Protein AF-A0A9D9XCW9-F1 (afdb_monomer_lite)

Secondary structure (DSSP, 8-state):
---PPP--SEEEEEEESS-TTTHHHHHHHHHT-S--SEEEEEEESS--STHHHHHHHHHHH-TTEEEEE--S--HHHHHHHHHHH---SEEEE--TT-EE-TTHHHHHHHHHHH-TTEEEEEEEEEEEESS-EE--PPPP-HHHHTTS--S-S--EEEHHHHHHTT---TT--S-HHHHHHHHHHTT--EEEEEEEEEEEEEE-TT-HHHHTGGGHHHHHHHHHHHSHHHHHHHHSSPPPSSGGGHHHHHHHHHHHEEEEEEE-GGGGGGHHHHHHHHHHHHH---EEEESSSEEEEEEETTEEEEEEEPPPPPHHHHHHHTTTSPPHHHHHHHHHHHHHHTT---PPEEEEEEEEETTEEEEEEEEEEPP---EEHHHHHH-TT-TTHHHHHHHHHHHHHHHHHTTEEETT--GGGEEEEEETTEEEEEE---TTEEE-S---HHHHHHGGGGS---HHHHHHHHHHHHHHHT--HHHHHHHHHHHHHHHHH--

Structure (mmCIF, N/CA/C/O backbone):
data_AF-A0A9D9XCW9-F1
#
_entry.id   AF-A0A9D9XCW9-F1
#
loop_
_atom_site.group_PDB
_atom_site.id
_atom_site.type_symbol
_atom_site.label_atom_id
_atom_site.label_alt_id
_atom_site.label_comp_id
_atom_site.label_asym_id
_atom_site.label_entity_id
_atom_site.label_seq_id
_atom_site.pdbx_PDB_ins_code
_atom_site.Cartn_x
_atom_site.Cartn_y
_atom_site.Cartn_z
_atom_site.occupancy
_atom_site.B_iso_or_equiv
_atom_site.auth_seq_id
_atom_site.auth_comp_id
_atom_site.auth_asym_id
_atom_site.auth_atom_id
_atom_site.pdbx_PDB_model_num
ATOM 1 N N . MET A 1 1 ? -19.297 -32.261 39.249 1.00 40.09 1 MET A N 1
ATOM 2 C CA . MET A 1 1 ? -20.268 -31.317 38.658 1.00 40.09 1 MET A CA 1
ATOM 3 C C . MET A 1 1 ? -19.688 -30.848 37.336 1.00 40.09 1 MET A C 1
ATOM 5 O O . MET A 1 1 ? -18.581 -30.328 37.347 1.00 40.09 1 MET A O 1
ATOM 9 N N . GLN A 1 2 ? -20.352 -31.120 36.210 1.00 39.38 2 GLN A N 1
ATOM 10 C CA . GLN A 1 2 ? -19.944 -30.559 34.918 1.00 39.38 2 GLN A CA 1
ATOM 11 C C . GLN A 1 2 ? -20.121 -29.040 34.990 1.00 39.38 2 GLN A C 1
ATOM 13 O O . GLN A 1 2 ? -21.214 -28.558 35.276 1.00 39.38 2 GLN A O 1
ATOM 18 N N . GLN A 1 3 ? -19.030 -28.300 34.805 1.00 45.00 3 GLN A N 1
ATOM 19 C CA . GLN A 1 3 ? -19.052 -26.848 34.689 1.00 45.00 3 GLN A CA 1
ATOM 20 C C . GLN A 1 3 ? -19.854 -26.523 33.421 1.00 45.00 3 GLN A C 1
ATOM 22 O O . GLN A 1 3 ? -19.409 -26.835 32.317 1.00 45.00 3 GLN A O 1
ATOM 27 N N . VAL A 1 4 ? -21.067 -25.984 33.570 1.00 53.31 4 VAL A N 1
ATOM 28 C CA . VAL A 1 4 ? -21.837 -25.478 32.428 1.00 53.31 4 VAL A CA 1
ATOM 29 C C . VAL A 1 4 ? -20.989 -24.379 31.798 1.00 53.31 4 VAL A C 1
ATOM 31 O O . VAL A 1 4 ? -20.616 -23.421 32.475 1.00 53.31 4 VAL A O 1
ATOM 34 N N . ALA A 1 5 ? -20.601 -24.562 30.536 1.00 63.50 5 ALA A N 1
ATOM 35 C CA . ALA A 1 5 ? -19.776 -23.595 29.832 1.00 63.50 5 ALA A CA 1
ATOM 36 C C . ALA A 1 5 ? -20.535 -22.262 29.755 1.00 63.50 5 ALA A C 1
ATOM 38 O O . ALA A 1 5 ? -21.630 -22.206 29.203 1.00 63.50 5 ALA A O 1
ATOM 39 N N . PHE A 1 6 ? -19.964 -21.203 30.331 1.00 75.94 6 PHE A N 1
ATOM 40 C CA . PHE A 1 6 ? -20.485 -19.847 30.182 1.00 75.94 6 PHE A CA 1
ATOM 41 C C . PHE A 1 6 ? -20.419 -19.449 28.700 1.00 75.94 6 PHE A C 1
ATOM 43 O O . PHE A 1 6 ? -19.342 -19.491 28.093 1.00 75.94 6 PHE A O 1
ATOM 50 N N . LEU A 1 7 ? -21.578 -19.120 28.127 1.00 85.19 7 LEU A N 1
ATOM 51 C CA . LEU A 1 7 ? -21.758 -18.691 26.741 1.00 85.19 7 LEU A CA 1
ATOM 52 C C . LEU A 1 7 ? -22.214 -17.226 26.755 1.00 85.19 7 LEU A C 1
ATOM 54 O O . LEU A 1 7 ? -23.419 -16.987 26.776 1.00 85.19 7 LEU A O 1
ATOM 58 N N . PRO A 1 8 ? -21.274 -16.265 26.812 1.00 93.12 8 PRO A N 1
ATOM 59 C CA . PRO A 1 8 ? -21.614 -14.849 26.856 1.00 93.12 8 PRO A CA 1
ATOM 60 C C . PRO A 1 8 ? -22.266 -14.413 25.549 1.00 93.12 8 PRO A C 1
ATOM 62 O O . PRO A 1 8 ? -21.856 -14.864 24.480 1.00 93.12 8 PRO A O 1
ATOM 65 N N . LYS A 1 9 ? -23.202 -13.467 25.602 1.00 97.50 9 LYS A N 1
ATOM 66 C CA . LYS A 1 9 ? -23.752 -12.834 24.392 1.00 97.50 9 LYS A CA 1
ATOM 67 C C . LYS A 1 9 ? -22.818 -11.774 23.808 1.00 97.50 9 LYS A C 1
ATOM 69 O O . LYS A 1 9 ? -22.737 -11.620 22.588 1.00 97.50 9 LYS A O 1
ATOM 74 N N . VAL A 1 10 ? -22.108 -11.041 24.667 1.00 98.75 10 VAL A N 1
ATOM 75 C CA . VAL A 1 10 ? -21.205 -9.948 24.272 1.00 98.75 10 VAL A CA 1
ATOM 76 C C . VAL A 1 10 ? -19.769 -10.261 24.682 1.00 98.75 10 VAL A C 1
ATOM 78 O O . VAL A 1 10 ? -19.505 -10.627 25.823 1.00 98.75 10 VAL A O 1
ATOM 81 N N . SER A 1 11 ? -18.821 -10.036 23.781 1.00 98.81 11 SER A N 1
ATOM 82 C CA . SER A 1 11 ? -17.394 -10.025 24.090 1.00 98.81 11 SER A CA 1
ATOM 83 C C . SER A 1 11 ? -16.860 -8.598 24.052 1.00 98.81 11 SER A C 1
ATOM 85 O O . SER A 1 11 ? -16.781 -7.973 22.988 1.00 98.81 11 SER A O 1
ATOM 87 N N . VAL A 1 12 ? -16.457 -8.084 25.212 1.00 98.81 12 VAL A N 1
ATOM 88 C CA . VAL A 1 12 ? -15.753 -6.805 25.317 1.00 98.81 12 VAL A CA 1
ATOM 89 C C . VAL A 1 12 ? -14.265 -7.043 25.080 1.00 98.81 12 VAL A C 1
ATOM 91 O O . VAL A 1 12 ? -13.638 -7.814 25.800 1.00 98.81 12 VAL A O 1
ATOM 94 N N . VAL A 1 13 ? -13.685 -6.401 24.068 1.00 98.69 13 VAL A N 1
ATOM 95 C CA . VAL A 1 13 ? -12.285 -6.618 23.662 1.00 98.69 13 VAL A CA 1
ATOM 96 C C . VAL A 1 13 ? -11.447 -5.391 23.993 1.00 98.69 13 VAL A C 1
ATOM 98 O O . VAL A 1 13 ? -11.670 -4.326 23.419 1.00 98.69 13 VAL A O 1
ATOM 101 N N . ILE A 1 14 ? -10.457 -5.546 24.874 1.00 98.69 14 ILE A N 1
ATOM 102 C CA . ILE A 1 14 ? -9.593 -4.456 25.342 1.00 98.69 14 ILE A CA 1
ATOM 103 C C . ILE A 1 14 ? -8.137 -4.744 24.952 1.00 98.69 14 ILE A C 1
ATOM 105 O O . ILE A 1 14 ? -7.467 -5.523 25.635 1.00 98.69 14 ILE A O 1
ATOM 109 N N . PRO A 1 15 ? -7.621 -4.135 23.865 1.00 97.75 15 PRO A N 1
ATOM 110 C CA . PRO A 1 15 ? -6.204 -4.198 23.534 1.00 97.75 15 PRO A CA 1
ATOM 111 C C . PRO A 1 15 ? -5.387 -3.262 24.433 1.00 97.75 15 PRO A C 1
ATOM 113 O O . PRO A 1 15 ? -5.720 -2.086 24.602 1.00 97.75 15 PRO A O 1
ATOM 116 N N . ILE A 1 16 ? -4.288 -3.777 24.976 1.00 97.94 16 ILE A N 1
ATOM 117 C CA . ILE A 1 16 ? -3.465 -3.128 25.997 1.00 97.94 16 ILE A CA 1
ATOM 118 C C . ILE A 1 16 ? -2.040 -2.972 25.465 1.00 97.94 16 ILE A C 1
ATOM 120 O O . ILE A 1 16 ? -1.428 -3.926 25.001 1.00 97.94 16 ILE A O 1
ATOM 124 N N . TYR A 1 17 ? -1.514 -1.748 25.518 1.00 96.31 17 TYR A N 1
ATOM 125 C CA . TYR A 1 17 ? -0.100 -1.470 25.268 1.00 96.31 17 TYR A CA 1
ATOM 126 C C . TYR A 1 17 ? 0.324 -0.220 26.035 1.00 96.31 17 TYR A C 1
ATOM 128 O O . TYR A 1 17 ? 0.015 0.896 25.607 1.00 96.31 17 TYR A O 1
ATOM 136 N N . ASN A 1 18 ? 1.029 -0.399 27.147 1.00 96.12 18 ASN A N 1
ATOM 137 C CA . ASN A 1 18 ? 1.506 0.667 28.030 1.00 96.12 18 ASN A CA 1
ATOM 138 C C . ASN A 1 18 ? 0.393 1.628 28.507 1.00 96.12 18 ASN A C 1
ATOM 140 O O . ASN A 1 18 ? 0.364 2.810 28.134 1.00 96.12 18 ASN A O 1
ATOM 144 N N . MET A 1 19 ? -0.570 1.100 29.270 1.00 96.06 19 MET A N 1
ATOM 145 C CA . MET A 1 19 ? -1.772 1.801 29.747 1.00 96.06 19 MET A CA 1
ATOM 146 C C . MET A 1 19 ? -1.972 1.704 31.267 1.00 96.06 19 MET A C 1
ATOM 148 O O . MET A 1 19 ? -3.106 1.826 31.735 1.00 96.06 19 MET A O 1
ATOM 152 N N . GLU A 1 20 ? -0.905 1.540 32.055 1.00 97.38 20 GLU A N 1
ATOM 153 C CA . GLU A 1 20 ? -0.996 1.317 33.510 1.00 97.38 20 GLU A CA 1
ATOM 154 C C . GLU A 1 20 ? -1.825 2.377 34.256 1.00 97.38 20 GLU A C 1
ATOM 156 O O . GLU A 1 20 ? -2.514 2.065 35.222 1.00 97.38 20 GLU A O 1
ATOM 161 N N . LEU A 1 21 ? -1.815 3.622 33.769 1.00 96.44 21 LEU A N 1
ATOM 162 C CA . LEU A 1 21 ? -2.517 4.750 34.386 1.00 96.44 21 LEU A CA 1
ATOM 163 C C . LEU A 1 21 ? -4.039 4.736 34.178 1.00 96.44 21 LEU A C 1
ATOM 165 O O . LEU A 1 21 ? -4.746 5.439 34.895 1.00 96.44 21 LEU A O 1
ATOM 169 N N . TYR A 1 22 ? -4.544 4.017 33.170 1.00 97.44 22 TYR A N 1
ATOM 170 C CA . TYR A 1 22 ? -5.944 4.125 32.724 1.00 97.44 22 TYR A CA 1
ATOM 171 C C . TYR A 1 22 ? -6.674 2.784 32.645 1.00 97.44 22 TYR A C 1
ATOM 173 O O . TYR A 1 22 ? -7.907 2.753 32.629 1.00 97.44 22 TYR A O 1
ATOM 181 N N . LEU A 1 23 ? -5.931 1.677 32.598 1.00 98.44 23 LEU A N 1
ATOM 182 C CA . LEU A 1 23 ? -6.495 0.351 32.392 1.00 98.44 23 LEU A CA 1
ATOM 183 C C . LEU A 1 23 ? -7.484 -0.039 33.497 1.00 98.44 23 LEU A C 1
ATOM 185 O O . LEU A 1 23 ? -8.553 -0.564 33.204 1.00 98.44 23 LEU A O 1
ATOM 189 N N . GLU A 1 24 ? -7.155 0.244 34.759 1.00 98.56 24 GLU A N 1
ATOM 190 C CA . GLU A 1 24 ? -8.030 -0.070 35.893 1.00 98.56 24 GLU A CA 1
ATOM 191 C C . GLU A 1 24 ? -9.381 0.651 35.796 1.00 98.56 24 GLU A C 1
ATOM 193 O O . GLU A 1 24 ? -10.425 0.010 35.883 1.00 98.56 24 GLU A O 1
ATOM 198 N N . GLU A 1 25 ? -9.369 1.959 35.534 1.00 98.44 25 GLU A N 1
ATOM 199 C CA . GLU A 1 25 ? -10.588 2.758 35.359 1.00 98.44 25 GLU A CA 1
ATOM 200 C C . GLU A 1 25 ? -11.428 2.249 34.175 1.00 98.44 25 GLU A C 1
ATOM 202 O O . GLU A 1 25 ? -12.652 2.143 34.267 1.00 98.44 25 GLU A O 1
ATOM 207 N N . THR A 1 26 ? -10.763 1.862 33.083 1.00 98.69 26 THR A N 1
ATOM 208 C CA . THR A 1 26 ? -11.407 1.291 31.894 1.00 98.69 26 THR A CA 1
ATOM 209 C C . THR A 1 26 ? -12.136 -0.010 32.227 1.00 98.69 26 THR A C 1
ATOM 211 O O . THR A 1 26 ? -13.330 -0.129 31.944 1.00 98.69 26 THR A O 1
ATOM 214 N N . ILE A 1 27 ? -11.464 -0.963 32.885 1.00 98.75 27 ILE A N 1
ATOM 215 C CA . ILE A 1 27 ? -12.058 -2.254 33.271 1.00 98.75 27 ILE A CA 1
ATOM 216 C C . ILE A 1 27 ? -13.223 -2.046 34.246 1.00 98.75 27 ILE A C 1
ATOM 218 O O . ILE A 1 27 ? -14.276 -2.661 34.082 1.00 98.75 27 ILE A O 1
ATOM 222 N N . LEU A 1 28 ? -13.070 -1.149 35.224 1.00 98.69 28 LEU A N 1
ATOM 223 C CA . LEU A 1 28 ? -14.136 -0.824 36.173 1.00 98.69 28 LEU A CA 1
ATOM 224 C C . LEU A 1 28 ? -15.369 -0.224 35.481 1.00 98.69 28 LEU A C 1
ATOM 226 O O . LEU A 1 28 ? -16.488 -0.553 35.867 1.00 98.69 28 LEU A O 1
ATOM 230 N N . SER A 1 29 ? -15.194 0.591 34.434 1.00 98.69 29 SER A N 1
ATOM 231 C CA . SER A 1 29 ? -16.330 1.119 33.659 1.00 98.69 29 SER A CA 1
ATOM 232 C C . SER A 1 29 ? -17.109 0.022 32.925 1.00 98.69 29 SER A C 1
ATOM 234 O O . SER A 1 29 ? -18.334 0.083 32.850 1.00 98.69 29 SER A O 1
ATOM 236 N N . VAL A 1 30 ? -16.416 -1.018 32.447 1.00 98.62 30 VAL A N 1
ATOM 237 C CA . VAL A 1 30 ? -17.049 -2.186 31.819 1.00 98.62 30 VAL A CA 1
ATOM 238 C C . VAL A 1 30 ? -17.790 -3.023 32.861 1.00 98.62 30 VAL A C 1
ATOM 240 O O . VAL A 1 30 ? -18.944 -3.378 32.645 1.00 98.62 30 VAL A O 1
ATOM 243 N N . LEU A 1 31 ? -17.165 -3.277 34.015 1.00 98.50 31 LEU A N 1
ATOM 244 C CA . LEU A 1 31 ? -17.779 -3.993 35.141 1.00 98.50 31 LEU A CA 1
ATOM 245 C C . LEU A 1 31 ? -19.007 -3.277 35.722 1.00 98.50 31 LEU A C 1
ATOM 247 O O . LEU A 1 31 ? -19.872 -3.919 36.310 1.00 98.50 31 LEU A O 1
ATOM 251 N N . ALA A 1 32 ? -19.094 -1.957 35.560 1.00 98.31 32 ALA A N 1
ATOM 252 C CA . ALA A 1 32 ? -20.244 -1.165 35.980 1.00 98.31 32 ALA A CA 1
ATOM 253 C C . ALA A 1 32 ? -21.445 -1.263 35.020 1.00 98.31 32 ALA A C 1
ATOM 255 O O . ALA A 1 32 ? -22.467 -0.620 35.281 1.00 98.31 32 ALA A O 1
ATOM 256 N N . SER A 1 33 ? -21.340 -2.024 33.920 1.00 98.00 33 SER A N 1
ATOM 257 C CA . SER A 1 33 ? -22.434 -2.201 32.966 1.00 98.00 33 SER A CA 1
ATOM 258 C C . SER A 1 33 ? -23.688 -2.774 33.630 1.00 98.00 33 SER A C 1
ATOM 260 O O . SER A 1 33 ? -23.635 -3.611 34.526 1.00 98.00 33 SER A O 1
ATOM 262 N N . SER A 1 34 ? -24.846 -2.315 33.163 1.00 97.25 34 SER A N 1
ATOM 263 C CA . SER A 1 34 ? -26.151 -2.867 33.542 1.00 97.25 34 SER A CA 1
ATOM 264 C C . SER A 1 34 ? -26.474 -4.191 32.841 1.00 97.25 34 SER A C 1
ATOM 266 O O . SER A 1 34 ? -27.384 -4.898 33.269 1.00 97.25 34 SER A O 1
ATOM 268 N N . TYR A 1 35 ? -25.737 -4.536 31.783 1.00 97.88 35 TYR A N 1
ATOM 269 C CA . TYR A 1 35 ? -25.862 -5.804 31.074 1.00 97.88 35 TYR A CA 1
ATOM 270 C C . TYR A 1 35 ? -24.941 -6.842 31.715 1.00 97.88 35 TYR A C 1
ATOM 272 O O . TYR A 1 35 ? -23.790 -6.526 31.976 1.00 97.88 35 TYR A O 1
ATOM 280 N N . THR A 1 36 ? -25.413 -8.064 31.963 1.00 95.31 36 THR A N 1
ATOM 281 C CA . THR A 1 36 ? -24.657 -9.081 32.724 1.00 95.31 36 THR A CA 1
ATOM 282 C C . THR A 1 36 ? -24.124 -10.238 31.880 1.00 95.31 36 THR A C 1
ATOM 284 O O . THR A 1 36 ? -23.234 -10.956 32.325 1.00 95.31 36 THR A O 1
ATOM 287 N N . ASP A 1 37 ? -24.643 -10.425 30.666 1.00 97.31 37 ASP A N 1
ATOM 288 C CA . ASP A 1 37 ? -24.322 -11.569 29.806 1.00 97.31 37 ASP A CA 1
ATOM 289 C C . ASP A 1 37 ? -23.144 -11.272 28.859 1.00 97.31 37 ASP A C 1
ATOM 291 O O . ASP A 1 37 ? -23.272 -11.233 27.630 1.00 97.31 37 ASP A O 1
ATOM 295 N N . TYR A 1 38 ? -21.983 -10.980 29.448 1.00 98.12 38 TYR A N 1
ATOM 296 C CA . TYR A 1 38 ? -20.777 -10.623 28.708 1.00 98.12 38 TYR A CA 1
ATOM 297 C C . TYR A 1 38 ? -19.509 -11.259 29.284 1.00 98.12 38 TYR A C 1
ATOM 299 O O . TYR A 1 38 ? -19.435 -11.646 30.448 1.00 98.12 38 TYR A O 1
ATOM 307 N N . GLU A 1 39 ? -18.478 -11.323 28.450 1.00 98.44 39 GLU A N 1
ATOM 308 C CA . GLU A 1 39 ? -17.095 -11.589 28.847 1.00 98.44 39 GLU A CA 1
ATOM 309 C C . GLU A 1 39 ? -16.195 -10.400 28.496 1.00 98.44 39 GLU A C 1
ATOM 311 O O . GLU A 1 39 ? -16.526 -9.583 27.630 1.00 98.44 39 GLU A O 1
ATOM 316 N N . VAL A 1 40 ? -15.027 -10.322 29.131 1.00 98.75 40 VAL A N 1
ATOM 317 C CA . VAL A 1 40 ? -13.999 -9.319 28.826 1.00 98.75 40 VAL A CA 1
ATOM 318 C C . VAL A 1 40 ? -12.709 -10.022 28.434 1.00 98.75 40 VAL A C 1
ATOM 320 O O . VAL A 1 40 ? -12.176 -10.819 29.200 1.00 98.75 40 VAL A O 1
ATOM 323 N N . LEU A 1 41 ? -12.178 -9.705 27.257 1.00 98.69 41 LEU A N 1
ATOM 324 C CA . LEU A 1 41 ? -10.884 -10.180 26.786 1.00 98.69 41 LEU A CA 1
ATOM 325 C C . LEU A 1 41 ? -9.874 -9.037 26.868 1.00 98.69 41 LEU A C 1
ATOM 327 O O . LEU A 1 41 ? -9.916 -8.092 26.077 1.00 98.69 41 LEU A O 1
ATOM 331 N N . LEU A 1 42 ? -8.961 -9.145 27.827 1.00 98.69 42 LEU A N 1
ATOM 332 C CA . LEU A 1 42 ? -7.805 -8.274 27.993 1.00 98.69 42 LEU A CA 1
ATOM 333 C C . LEU A 1 42 ? -6.648 -8.869 27.192 1.00 98.69 42 LEU A C 1
ATOM 335 O O . LEU A 1 42 ? -6.195 -9.969 27.507 1.00 98.69 42 LEU A O 1
ATOM 339 N N . ILE A 1 43 ? -6.171 -8.166 26.166 1.00 98.12 43 ILE A N 1
ATOM 340 C CA . ILE A 1 43 ? -5.052 -8.640 25.344 1.00 98.12 43 ILE A CA 1
ATOM 341 C C . ILE A 1 43 ? -3.881 -7.667 25.397 1.00 98.12 43 ILE A C 1
ATOM 343 O O . ILE A 1 43 ? -3.963 -6.547 24.895 1.00 98.12 43 ILE A O 1
ATOM 347 N N . ASP A 1 44 ? -2.788 -8.101 26.015 1.00 98.25 44 ASP A N 1
ATOM 348 C CA . ASP A 1 44 ? -1.550 -7.337 26.070 1.00 98.25 44 ASP A CA 1
ATOM 349 C C . ASP A 1 44 ? -0.716 -7.525 24.800 1.00 98.25 44 ASP A C 1
ATOM 351 O O . ASP A 1 44 ? -0.406 -8.648 24.408 1.00 98.25 44 ASP A O 1
ATOM 355 N N . ASP A 1 45 ? -0.360 -6.411 24.164 1.00 97.00 45 ASP A N 1
ATOM 356 C CA . ASP A 1 45 ? 0.418 -6.329 22.924 1.00 97.00 45 ASP A CA 1
ATOM 357 C C . ASP A 1 45 ? 1.889 -5.966 23.213 1.00 97.00 45 ASP A C 1
ATOM 359 O O . ASP A 1 45 ? 2.491 -5.111 22.554 1.00 97.00 45 ASP A O 1
ATOM 363 N N . GLY A 1 46 ? 2.460 -6.589 24.246 1.00 96.69 46 GLY A N 1
ATOM 364 C CA . GLY A 1 46 ? 3.854 -6.441 24.658 1.00 96.69 46 GLY A CA 1
ATOM 365 C C . GLY A 1 46 ? 4.120 -5.180 25.476 1.00 96.69 46 GLY A C 1
ATOM 366 O O . GLY A 1 46 ? 5.041 -4.424 25.144 1.00 96.69 46 GLY A O 1
ATOM 367 N N . SER A 1 47 ? 3.312 -4.920 26.507 1.00 97.06 47 SER A N 1
ATOM 368 C CA . SER A 1 47 ? 3.543 -3.801 27.426 1.00 97.06 47 SER A CA 1
ATOM 369 C C . SER A 1 47 ? 4.825 -3.987 28.240 1.00 97.06 47 SER A C 1
ATOM 371 O O . SER A 1 47 ? 5.228 -5.092 28.591 1.00 97.06 47 SER A O 1
ATOM 373 N N . THR A 1 48 ? 5.459 -2.869 28.573 1.00 96.75 48 THR A N 1
ATOM 374 C CA . THR A 1 48 ? 6.671 -2.790 29.402 1.00 96.75 48 THR A CA 1
ATOM 375 C C . THR A 1 48 ? 6.423 -2.101 30.744 1.00 96.75 48 THR A C 1
ATOM 377 O O . THR A 1 48 ? 7.353 -1.941 31.529 1.00 96.75 48 THR A O 1
ATOM 380 N N . ASP A 1 49 ? 5.201 -1.624 30.974 1.00 97.12 49 ASP A N 1
ATOM 381 C CA . ASP A 1 49 ? 4.759 -0.967 32.202 1.00 97.12 49 ASP A CA 1
ATOM 382 C C . ASP A 1 49 ? 3.942 -1.936 33.084 1.00 97.12 49 ASP A C 1
ATOM 384 O O . ASP A 1 49 ? 3.893 -3.144 32.832 1.00 97.12 49 ASP A O 1
ATOM 388 N N . ASN A 1 50 ? 3.273 -1.436 34.125 1.00 97.56 50 ASN A N 1
ATOM 389 C CA . ASN A 1 50 ? 2.519 -2.283 35.051 1.00 97.56 50 ASN A CA 1
ATOM 390 C C . ASN A 1 50 ? 1.156 -2.782 34.508 1.00 97.56 50 ASN A C 1
ATOM 392 O O . ASN A 1 50 ? 0.369 -3.367 35.260 1.00 97.56 50 ASN A O 1
ATOM 396 N N . SER A 1 51 ? 0.846 -2.584 33.218 1.00 98.12 51 SER A N 1
ATOM 397 C CA . SER A 1 51 ? -0.446 -2.974 32.623 1.00 98.12 51 SER A CA 1
ATOM 398 C C . SER A 1 51 ? -0.738 -4.471 32.749 1.00 98.12 51 SER A C 1
ATOM 400 O O . SER A 1 51 ? -1.863 -4.856 33.074 1.00 98.12 51 SER A O 1
ATOM 402 N N . VAL A 1 52 ? 0.275 -5.321 32.545 1.00 98.12 52 VAL A N 1
ATOM 403 C CA . VAL A 1 52 ? 0.140 -6.787 32.623 1.00 98.12 52 VAL A CA 1
ATOM 404 C C . VAL A 1 52 ? -0.281 -7.227 34.027 1.00 98.12 52 VAL A C 1
ATOM 406 O O . VAL A 1 52 ? -1.179 -8.057 34.178 1.00 98.12 52 VAL A O 1
ATOM 409 N N . SER A 1 53 ? 0.322 -6.648 35.068 1.00 98.38 53 SER A N 1
ATOM 410 C CA . SER A 1 53 ? -0.018 -6.952 36.463 1.00 98.38 53 SER A CA 1
ATOM 411 C C . SER A 1 53 ? -1.461 -6.566 36.788 1.00 98.38 53 SER A C 1
ATOM 413 O O . SER A 1 53 ? -2.181 -7.341 37.421 1.00 98.38 53 SER A O 1
ATOM 415 N N . ILE A 1 54 ? -1.903 -5.390 36.326 1.00 98.44 54 ILE A N 1
ATOM 416 C CA . ILE A 1 54 ? -3.279 -4.908 36.508 1.00 98.44 54 ILE A CA 1
ATOM 417 C C . ILE A 1 54 ? -4.261 -5.864 35.822 1.00 98.44 54 ILE A C 1
ATOM 419 O O . ILE A 1 54 ? -5.217 -6.314 36.453 1.00 98.44 54 ILE A O 1
ATOM 423 N N . ALA A 1 55 ? -4.006 -6.233 34.565 1.00 98.38 55 ALA A N 1
ATOM 424 C CA . ALA A 1 55 ? -4.874 -7.130 33.808 1.00 98.38 55 ALA A CA 1
ATOM 425 C C . ALA A 1 55 ? -4.991 -8.522 34.456 1.00 98.38 55 ALA A C 1
ATOM 427 O O . ALA A 1 55 ? -6.102 -9.025 34.640 1.00 98.38 55 ALA A O 1
ATOM 428 N N . LYS A 1 56 ? -3.866 -9.114 34.887 1.00 98.44 56 LYS A N 1
ATOM 429 C CA . LYS A 1 56 ? -3.844 -10.405 35.603 1.00 98.44 56 LYS A CA 1
ATOM 430 C C . LYS A 1 56 ? -4.623 -10.345 36.918 1.00 98.44 56 LYS A C 1
ATOM 432 O O . LYS A 1 56 ? -5.357 -11.280 37.230 1.00 98.44 56 LYS A O 1
ATOM 437 N N . ARG A 1 57 ? -4.524 -9.241 37.669 1.00 98.44 57 ARG A N 1
ATOM 438 C CA . ARG A 1 57 ? -5.301 -9.037 38.905 1.00 98.44 57 ARG A CA 1
ATOM 439 C C . ARG A 1 57 ? -6.807 -9.111 38.641 1.00 98.44 57 ARG A C 1
ATOM 441 O O . ARG A 1 57 ? -7.508 -9.785 39.388 1.00 98.44 57 ARG A O 1
ATOM 448 N N . PHE A 1 58 ? -7.297 -8.460 37.585 1.00 98.50 58 PHE A N 1
ATOM 449 C CA . PHE A 1 58 ? -8.718 -8.503 37.221 1.00 98.50 58 PHE A CA 1
ATOM 450 C C . PHE A 1 58 ? -9.155 -9.876 36.697 1.00 98.50 58 PHE A C 1
ATOM 452 O O . PHE A 1 58 ? -10.185 -10.375 37.139 1.00 98.50 58 PHE A O 1
ATOM 459 N N . ALA A 1 59 ? -8.363 -10.525 35.839 1.00 98.00 59 ALA A N 1
ATOM 460 C CA . ALA A 1 59 ? -8.668 -11.877 35.358 1.00 98.00 59 ALA A CA 1
ATOM 461 C C . ALA A 1 59 ? -8.730 -12.915 36.498 1.00 98.00 59 ALA A C 1
ATOM 463 O O . ALA A 1 59 ? -9.565 -13.813 36.480 1.00 98.00 59 ALA A O 1
ATOM 464 N N . ASN A 1 60 ? -7.898 -12.762 37.535 1.00 98.12 60 ASN A N 1
ATOM 465 C CA . ASN A 1 60 ? -7.942 -13.625 38.719 1.00 98.12 60 ASN A CA 1
ATOM 466 C C . ASN A 1 60 ? -9.148 -13.342 39.630 1.00 98.12 60 ASN A C 1
ATOM 468 O O . ASN A 1 60 ? -9.610 -14.240 40.330 1.00 98.12 60 ASN A O 1
ATOM 472 N N . ALA A 1 61 ? -9.631 -12.097 39.661 1.00 98.12 61 ALA A N 1
ATOM 473 C CA . ALA A 1 61 ? -10.730 -11.681 40.530 1.00 98.12 61 ALA A CA 1
ATOM 474 C C . ALA A 1 61 ? -12.120 -11.953 39.928 1.00 98.12 61 ALA A C 1
ATOM 476 O O . ALA A 1 61 ? -13.078 -12.133 40.679 1.00 98.12 61 ALA A O 1
ATOM 477 N N . TYR A 1 62 ? -12.244 -11.989 38.597 1.00 97.56 62 TYR A N 1
ATOM 478 C CA . TYR A 1 62 ? -13.529 -12.085 37.902 1.00 97.56 62 TYR A CA 1
ATOM 479 C C . TYR A 1 62 ? -13.532 -13.234 36.877 1.00 97.56 62 TYR A C 1
ATOM 481 O O . TYR A 1 62 ? -12.784 -13.180 35.904 1.00 97.56 62 TYR A O 1
ATOM 489 N N . PRO A 1 63 ? -14.417 -14.244 37.011 1.00 95.56 63 PRO A N 1
ATOM 490 C CA . PRO A 1 63 ? -14.380 -15.460 36.184 1.00 95.56 63 PRO A CA 1
ATOM 491 C C . PRO A 1 63 ? -14.772 -15.258 34.708 1.00 95.56 63 PRO A C 1
ATOM 493 O O . PRO A 1 63 ? -14.555 -16.151 33.892 1.00 95.56 63 PRO A O 1
ATOM 496 N N . HIS A 1 64 ? -15.364 -14.110 34.371 1.00 96.31 64 HIS A N 1
ATOM 497 C CA . HIS A 1 64 ? -15.740 -13.718 33.008 1.00 96.31 64 HIS A CA 1
ATOM 498 C C . HIS A 1 64 ? -14.713 -12.766 32.363 1.00 96.31 64 HIS A C 1
ATOM 500 O O . HIS A 1 64 ? -14.957 -12.248 31.274 1.00 96.31 64 HIS A O 1
ATOM 506 N N . ILE A 1 65 ? -13.578 -12.511 33.029 1.00 98.31 65 ILE A N 1
ATOM 507 C CA . ILE A 1 65 ? -12.462 -11.728 32.492 1.00 98.31 65 ILE A CA 1
ATOM 508 C C . ILE A 1 65 ? -11.314 -12.677 32.151 1.00 98.31 65 ILE A C 1
ATOM 510 O O . ILE A 1 65 ? -10.816 -13.411 33.001 1.00 98.31 65 ILE A O 1
ATOM 514 N N . TYR A 1 66 ? -10.852 -12.615 30.909 1.00 98.31 66 TYR A N 1
ATOM 515 C CA . TYR A 1 66 ? -9.763 -13.429 30.389 1.00 98.31 66 TYR A CA 1
ATOM 516 C C . TYR A 1 66 ? -8.584 -12.543 30.004 1.00 98.31 66 TYR A C 1
ATOM 518 O O . TYR A 1 66 ? -8.762 -11.507 29.363 1.00 98.31 66 TYR A O 1
ATOM 526 N N . PHE A 1 67 ? -7.377 -12.961 30.380 1.00 98.38 67 PHE A N 1
ATOM 527 C CA . PHE A 1 67 ? -6.138 -12.278 30.025 1.00 98.38 67 PHE A CA 1
ATOM 528 C C . PHE A 1 67 ? -5.328 -13.106 29.028 1.00 98.38 67 PHE A C 1
ATOM 530 O O . PHE A 1 67 ? -5.099 -14.297 29.246 1.00 98.38 67 PHE A O 1
ATOM 537 N N . TYR A 1 68 ? -4.854 -12.446 27.977 1.00 97.81 68 TYR A N 1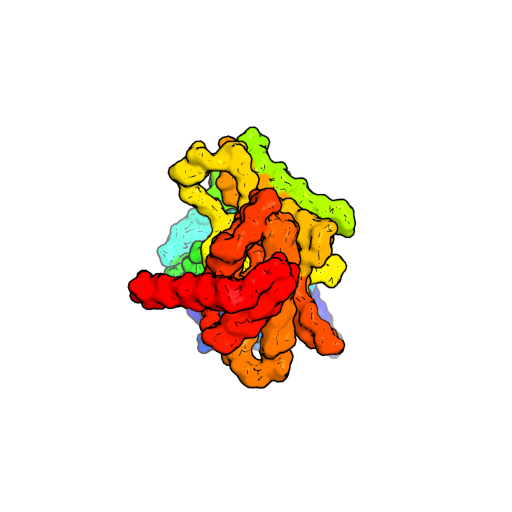
ATOM 538 C CA . TYR A 1 68 ? -3.967 -13.000 26.965 1.00 97.81 68 TYR A CA 1
ATOM 539 C C . TYR A 1 68 ? -2.783 -12.063 26.739 1.00 97.81 68 TYR A C 1
ATOM 541 O O . TYR A 1 68 ? -2.904 -10.845 26.859 1.00 97.81 68 TYR A O 1
ATOM 549 N N . GLU A 1 69 ? -1.645 -12.637 26.368 1.00 96.69 69 GLU A N 1
ATOM 550 C CA . GLU A 1 69 ? -0.406 -11.908 26.114 1.00 96.69 69 GLU A CA 1
ATOM 551 C C . GLU A 1 69 ? 0.137 -12.311 24.742 1.00 96.69 69 GLU A C 1
ATOM 553 O O . GLU A 1 69 ? 0.111 -13.490 24.376 1.00 96.69 69 GLU A O 1
ATOM 558 N N . GLN A 1 70 ? 0.609 -11.335 23.971 1.00 95.31 70 GLN A N 1
ATOM 559 C CA . GLN A 1 70 ? 1.254 -11.556 22.682 1.00 95.31 70 GLN A CA 1
ATOM 560 C C . GLN A 1 70 ? 2.459 -10.619 22.506 1.00 95.31 70 GLN A C 1
ATOM 562 O O . GLN A 1 70 ? 2.485 -9.526 23.073 1.00 95.31 70 GLN A O 1
ATOM 567 N N . PRO A 1 71 ? 3.448 -10.987 21.669 1.00 95.62 71 PRO A N 1
ATOM 568 C CA . PRO A 1 71 ? 4.457 -10.036 21.218 1.00 95.62 71 PRO A CA 1
ATOM 569 C C . PRO A 1 71 ? 3.801 -8.849 20.504 1.00 95.62 71 PRO A C 1
ATOM 571 O O . PRO A 1 71 ? 2.788 -9.037 19.825 1.00 95.62 71 PRO A O 1
ATOM 574 N N . ASN A 1 72 ? 4.417 -7.665 20.600 1.00 94.88 72 ASN A N 1
ATOM 575 C CA . ASN A 1 72 ? 3.911 -6.443 19.974 1.00 94.88 72 ASN A CA 1
ATOM 576 C C . ASN A 1 72 ? 3.769 -6.600 18.454 1.00 94.88 72 ASN A C 1
ATOM 578 O O . ASN A 1 72 ? 4.756 -6.597 17.713 1.00 94.88 72 ASN A O 1
ATOM 582 N N . GLN A 1 73 ? 2.525 -6.724 18.009 1.00 93.56 73 GLN A N 1
ATOM 583 C CA . GLN A 1 73 ? 2.122 -6.871 16.608 1.00 93.56 73 GLN A CA 1
ATOM 584 C C . GLN A 1 73 ? 1.181 -5.741 16.170 1.00 93.56 73 GLN A C 1
ATOM 586 O O . GLN A 1 73 ? 0.843 -5.612 14.992 1.00 93.56 73 GLN A O 1
ATOM 591 N N . GLY A 1 74 ? 0.795 -4.867 17.099 1.00 92.75 74 GLY A N 1
ATOM 592 C CA . GLY A 1 74 ? -0.054 -3.718 16.864 1.00 92.75 74 GLY A CA 1
ATOM 593 C C . GLY A 1 74 ? -1.530 -3.987 17.158 1.00 92.75 74 GLY A C 1
ATOM 594 O O . GLY A 1 74 ? -2.049 -5.095 17.061 1.00 92.75 74 GLY A O 1
ATOM 595 N N . VAL A 1 75 ? -2.242 -2.890 17.437 1.00 93.75 75 VAL A N 1
ATOM 596 C CA . VAL A 1 75 ? -3.658 -2.885 17.851 1.00 93.75 75 VAL A CA 1
ATOM 597 C C . VAL A 1 75 ? -4.609 -3.681 16.944 1.00 93.75 75 VAL A C 1
ATOM 599 O O . VAL A 1 75 ? -5.528 -4.311 17.456 1.00 93.75 75 VAL A O 1
ATOM 602 N N . SER A 1 76 ? -4.406 -3.683 15.619 1.00 95.88 76 SER A N 1
ATOM 603 C CA . SER A 1 76 ? -5.248 -4.460 14.697 1.00 95.88 76 SER A CA 1
ATOM 604 C C . SER A 1 76 ? -5.094 -5.963 14.936 1.00 95.88 76 SER A C 1
ATOM 606 O O . SER A 1 76 ? -6.099 -6.658 15.049 1.00 95.88 76 SER A O 1
ATOM 608 N N . ALA A 1 77 ? -3.853 -6.446 15.076 1.00 96.81 77 ALA A N 1
ATOM 609 C CA . ALA A 1 77 ? -3.558 -7.849 15.355 1.00 96.81 77 ALA A CA 1
ATOM 610 C C . ALA A 1 77 ? -4.099 -8.252 16.733 1.00 96.81 77 ALA A C 1
ATOM 612 O O . ALA A 1 77 ? -4.770 -9.274 16.860 1.00 96.81 77 ALA A O 1
ATOM 613 N N . ALA A 1 78 ? -3.901 -7.399 17.745 1.00 96.81 78 ALA A N 1
ATOM 614 C CA . ALA A 1 78 ? -4.438 -7.615 19.086 1.00 96.81 78 ALA A CA 1
ATOM 615 C C . ALA A 1 78 ? -5.979 -7.745 19.080 1.00 96.81 78 ALA A C 1
ATOM 617 O O . ALA A 1 78 ? -6.529 -8.711 19.607 1.00 96.81 78 ALA A O 1
ATOM 618 N N . ARG A 1 79 ? -6.698 -6.831 18.408 1.00 97.38 79 ARG A N 1
ATOM 619 C CA . ARG A 1 79 ? -8.164 -6.928 18.260 1.00 97.38 79 ARG A CA 1
ATOM 620 C C . ARG A 1 79 ? -8.575 -8.188 17.501 1.00 97.38 79 ARG A C 1
ATOM 622 O O . ARG A 1 79 ? -9.469 -8.894 17.955 1.00 97.38 79 ARG A O 1
ATOM 629 N N . ASN A 1 80 ? -7.922 -8.494 16.379 1.00 98.19 80 ASN A N 1
ATOM 630 C CA . ASN A 1 80 ? -8.224 -9.690 15.592 1.00 98.19 80 ASN A CA 1
ATOM 631 C C . ASN A 1 80 ? -8.059 -10.974 16.415 1.00 98.19 80 ASN A C 1
ATOM 633 O O . ASN A 1 80 ? -8.924 -11.843 16.357 1.00 98.19 80 ASN A O 1
ATOM 637 N N . ASN A 1 81 ? -6.977 -11.100 17.184 1.00 98.00 81 ASN A N 1
ATOM 638 C CA . ASN A 1 81 ? -6.720 -12.279 18.009 1.00 98.00 81 ASN A CA 1
ATOM 639 C C . ASN A 1 81 ? -7.749 -12.419 19.132 1.00 98.00 81 ASN A C 1
ATOM 641 O O . ASN A 1 81 ? -8.347 -13.484 19.275 1.00 98.00 81 ASN A O 1
ATOM 645 N N . ALA A 1 82 ? -8.050 -11.331 19.842 1.00 97.56 82 ALA A N 1
ATOM 646 C CA . ALA A 1 82 ? -9.088 -11.347 20.865 1.00 97.56 82 ALA A CA 1
ATOM 647 C C . ALA A 1 82 ? -10.466 -11.719 20.290 1.00 97.56 82 ALA A C 1
ATOM 649 O O . ALA A 1 82 ? -11.137 -12.588 20.836 1.00 97.56 82 ALA A O 1
ATOM 650 N N . ILE A 1 83 ? -10.875 -11.151 19.152 1.00 98.25 83 ILE A N 1
ATOM 651 C CA . ILE A 1 83 ? -12.170 -11.479 18.529 1.00 98.25 83 ILE A CA 1
ATOM 652 C C . ILE A 1 83 ? -12.218 -12.942 18.068 1.00 98.25 83 ILE A C 1
ATOM 654 O O . ILE A 1 83 ? -13.257 -13.587 18.198 1.00 98.25 83 ILE A O 1
ATOM 658 N N . LYS A 1 84 ? -11.109 -13.516 17.583 1.00 97.69 84 LYS A N 1
ATOM 659 C CA . LYS A 1 84 ? -11.046 -14.951 17.248 1.00 97.69 84 LYS A CA 1
ATOM 660 C C . LYS A 1 84 ? -11.313 -15.828 18.472 1.00 97.69 84 LYS A C 1
ATOM 662 O O . LYS A 1 84 ? -12.082 -16.778 18.362 1.00 97.69 84 LYS A O 1
ATOM 667 N N . TRP A 1 85 ? -10.712 -15.500 19.615 1.00 96.44 85 TRP A N 1
ATOM 668 C CA . TRP A 1 85 ? -10.848 -16.268 20.861 1.00 96.44 85 TRP A CA 1
ATOM 669 C C . TRP A 1 85 ? -12.149 -16.010 21.619 1.00 96.44 85 TRP A C 1
ATOM 671 O O . TRP A 1 85 ? -12.501 -16.778 22.512 1.00 96.44 85 TRP A O 1
ATOM 681 N N . SER A 1 86 ? -12.857 -14.942 21.267 1.00 97.62 86 SER A N 1
ATOM 682 C CA . SER A 1 86 ? -14.108 -14.563 21.904 1.00 97.62 86 SER A CA 1
ATOM 683 C C . SER A 1 86 ? -15.224 -15.587 21.653 1.00 97.62 86 SER A C 1
ATOM 685 O O . SER A 1 86 ? -15.212 -16.324 20.664 1.00 97.62 86 SER A O 1
ATOM 687 N N . LYS A 1 87 ? -16.223 -15.623 22.524 1.00 97.50 87 LYS A N 1
ATOM 688 C CA . LYS A 1 87 ? -17.384 -16.519 22.447 1.00 97.50 87 LYS A CA 1
ATOM 689 C C . LYS A 1 87 ? -18.694 -15.787 22.165 1.00 97.50 87 LYS A C 1
ATOM 691 O O . LYS A 1 87 ? -19.639 -16.432 21.734 1.00 97.50 87 LYS A O 1
ATOM 696 N N . GLY A 1 88 ? -18.729 -14.473 22.377 1.00 97.81 88 GLY A N 1
ATOM 697 C CA . GLY A 1 88 ? -19.900 -13.634 22.162 1.00 97.81 88 GLY A CA 1
ATOM 698 C C . GLY A 1 88 ? -20.315 -13.493 20.704 1.00 97.81 88 GLY A C 1
ATOM 699 O O . GLY A 1 88 ? -19.479 -13.396 19.800 1.00 97.81 88 GLY A O 1
ATOM 700 N N . ASP A 1 89 ? -21.630 -13.414 20.507 1.00 98.38 89 ASP A N 1
ATOM 701 C CA . ASP A 1 89 ? -22.271 -13.089 19.231 1.00 98.38 89 ASP A CA 1
ATOM 702 C C . ASP A 1 89 ? -21.984 -11.639 18.817 1.00 98.38 89 ASP A C 1
ATOM 704 O O . ASP A 1 89 ? -21.868 -11.323 17.627 1.00 98.38 89 ASP A O 1
ATOM 708 N N . TYR A 1 90 ? -21.847 -10.754 19.807 1.00 98.81 90 TYR A N 1
ATOM 709 C CA . TYR A 1 90 ? -21.563 -9.335 19.629 1.00 98.81 90 TYR A CA 1
ATOM 710 C C . TYR A 1 90 ? -20.180 -8.974 20.150 1.00 98.81 90 TYR A C 1
ATOM 712 O O . TYR A 1 90 ? -19.755 -9.429 21.209 1.00 98.81 90 TYR A O 1
ATOM 720 N N . ILE A 1 91 ? -19.496 -8.097 19.426 1.00 98.88 91 ILE A N 1
ATOM 721 C CA . ILE A 1 91 ? -18.192 -7.564 19.802 1.00 98.88 91 ILE A CA 1
ATOM 722 C C . ILE A 1 91 ? -18.349 -6.097 20.170 1.00 98.88 91 ILE A C 1
ATOM 724 O O . ILE A 1 91 ? -18.920 -5.319 19.404 1.00 98.88 91 ILE A O 1
ATOM 728 N N . LEU A 1 92 ? -17.787 -5.714 21.315 1.00 98.81 92 LEU A N 1
ATOM 729 C CA . LEU A 1 92 ? -17.605 -4.320 21.704 1.00 98.81 92 LEU A CA 1
ATOM 730 C C . LEU A 1 92 ? -16.119 -4.068 21.984 1.00 98.81 92 LEU A C 1
ATOM 732 O O . LEU A 1 92 ? -15.619 -4.450 23.043 1.00 98.81 92 LEU A O 1
ATOM 736 N N . PRO A 1 93 ? -15.376 -3.439 21.065 1.00 98.44 93 PRO A N 1
ATOM 737 C CA . PRO A 1 93 ? -13.972 -3.172 21.301 1.00 98.44 93 PRO A CA 1
ATOM 738 C C . PRO A 1 93 ? -13.802 -1.845 22.054 1.00 98.44 93 PRO A C 1
ATOM 740 O O . PRO A 1 93 ? -14.297 -0.810 21.622 1.00 98.44 93 PRO A O 1
ATOM 743 N N . VAL A 1 94 ? -13.074 -1.861 23.168 1.00 98.38 94 VAL A N 1
ATOM 744 C CA . VAL A 1 94 ? -12.876 -0.705 24.054 1.00 98.38 94 VAL A CA 1
ATOM 745 C C . VAL A 1 94 ? -11.380 -0.444 24.188 1.00 98.38 94 VAL A C 1
ATOM 747 O O . VAL A 1 94 ? -10.625 -1.323 24.589 1.00 98.38 94 VAL A O 1
ATOM 750 N N . ASP A 1 95 ? -10.929 0.757 23.832 1.00 96.81 95 ASP A N 1
ATOM 751 C CA . ASP A 1 95 ? -9.521 1.123 24.017 1.00 96.81 95 ASP A CA 1
ATOM 752 C C . ASP A 1 95 ? -9.202 1.241 25.516 1.00 96.81 95 ASP A C 1
ATOM 754 O O . ASP A 1 95 ? -9.995 1.792 26.275 1.00 96.81 95 ASP A O 1
ATOM 758 N N . ALA A 1 96 ? -8.025 0.762 25.932 1.00 97.50 96 ALA A N 1
ATOM 759 C CA . ALA A 1 96 ? -7.595 0.670 27.335 1.00 97.50 96 ALA A CA 1
ATOM 760 C C . ALA A 1 96 ? -7.416 2.015 28.081 1.00 97.50 96 ALA A C 1
ATOM 762 O O . ALA A 1 96 ? -6.950 2.036 29.221 1.00 97.50 96 ALA A O 1
ATOM 763 N N . ASP A 1 97 ? -7.732 3.141 27.440 1.00 96.62 97 ASP A N 1
ATOM 764 C CA . ASP A 1 97 ? -7.765 4.478 28.029 1.00 96.62 97 ASP A CA 1
ATOM 765 C C . ASP A 1 97 ? -9.143 5.160 27.973 1.00 96.62 97 ASP A C 1
ATOM 767 O O . ASP A 1 97 ? -9.278 6.276 28.481 1.00 96.62 97 ASP A O 1
ATOM 771 N N . ASN A 1 98 ? -10.160 4.519 27.395 1.00 97.38 98 ASN A N 1
ATOM 772 C CA . ASN A 1 98 ? -11.520 5.046 27.281 1.00 97.38 98 ASN A CA 1
ATOM 773 C C . ASN A 1 98 ? -12.461 4.389 28.293 1.00 97.38 98 ASN A C 1
ATOM 775 O O . ASN A 1 98 ? -12.227 3.272 28.733 1.00 97.38 98 ASN A O 1
ATOM 779 N N . LEU A 1 99 ? -13.561 5.065 28.625 1.00 98.44 99 LEU A N 1
ATOM 780 C CA . LEU A 1 99 ? -14.604 4.507 29.494 1.00 98.44 99 LEU A CA 1
ATOM 781 C C . LEU A 1 99 ? -15.898 4.313 28.707 1.00 98.44 99 LEU A C 1
ATOM 783 O O . LEU A 1 99 ? -16.151 5.045 27.742 1.00 98.44 99 LEU A O 1
ATOM 787 N N . ILE A 1 100 ? -16.736 3.379 29.151 1.00 98.56 100 ILE A N 1
ATOM 788 C CA . ILE A 1 100 ? -18.085 3.193 28.606 1.00 98.56 100 ILE A CA 1
ATOM 789 C C . ILE A 1 100 ? -19.174 3.535 29.627 1.00 98.56 100 ILE A C 1
ATOM 791 O O . ILE A 1 100 ? -18.961 3.455 30.834 1.00 98.56 100 ILE A O 1
ATOM 795 N N . GLY A 1 101 ? -20.341 3.945 29.129 1.00 98.19 101 GLY A N 1
ATOM 796 C CA . GLY A 1 101 ? -21.532 4.204 29.939 1.00 98.19 101 GLY A CA 1
ATOM 797 C C . GLY A 1 101 ? -22.234 2.914 30.373 1.00 98.19 101 GLY A C 1
ATOM 798 O O . GLY A 1 101 ? -22.232 1.917 29.646 1.00 98.19 101 GLY A O 1
ATOM 799 N N . LYS A 1 102 ? -22.880 2.948 31.544 1.00 98.25 102 LYS A N 1
ATOM 800 C CA . LYS A 1 102 ? -23.526 1.792 32.189 1.00 98.25 102 LYS A CA 1
ATOM 801 C C . LYS A 1 102 ? -24.597 1.126 31.315 1.00 98.25 102 LYS A C 1
ATOM 803 O O . LYS A 1 102 ? -24.735 -0.099 31.332 1.00 98.25 102 LYS A O 1
ATOM 808 N N . GLU A 1 103 ? -25.339 1.911 30.547 1.00 98.44 103 GLU A N 1
ATOM 809 C CA . GLU A 1 103 ? -26.449 1.455 29.702 1.00 98.44 103 GLU A CA 1
ATOM 810 C C . GLU A 1 103 ? -26.012 1.123 28.265 1.00 98.44 103 GLU A C 1
ATOM 812 O O . GLU A 1 103 ? -26.819 0.656 27.465 1.00 98.44 103 GLU A O 1
ATOM 817 N N . TYR A 1 104 ? -24.742 1.345 27.895 1.00 98.69 104 TYR A N 1
ATOM 818 C CA . TYR A 1 104 ? -24.332 1.237 26.491 1.00 98.69 104 TYR A CA 1
ATOM 819 C C . TYR A 1 104 ? -24.497 -0.183 25.935 1.00 98.69 104 TYR A C 1
ATOM 821 O O . TYR A 1 104 ? -25.074 -0.365 24.863 1.00 98.69 104 TYR A O 1
ATOM 829 N N . ILE A 1 105 ? -24.023 -1.190 26.673 1.00 98.75 105 ILE A N 1
ATOM 830 C CA . ILE A 1 105 ? -24.064 -2.586 26.223 1.00 98.75 105 ILE A CA 1
ATOM 831 C C . ILE A 1 105 ? -25.513 -3.061 26.060 1.00 98.75 105 ILE A C 1
ATOM 833 O O . ILE A 1 105 ? -25.853 -3.611 25.017 1.00 98.75 105 ILE A O 1
ATOM 837 N N . SER A 1 106 ? -26.376 -2.807 27.050 1.00 98.50 106 SER A N 1
ATOM 838 C CA . SER A 1 106 ? -27.775 -3.250 27.029 1.00 98.50 106 SER A CA 1
ATOM 839 C C . SER A 1 106 ? -28.564 -2.640 25.869 1.00 98.50 106 SER A C 1
ATOM 841 O O . SER A 1 106 ? -29.249 -3.362 25.146 1.00 98.50 106 SER A O 1
ATOM 843 N N . GLU A 1 107 ? -28.429 -1.331 25.649 1.00 98.62 107 GLU A N 1
ATOM 844 C CA . GLU A 1 107 ? -29.116 -0.621 24.562 1.00 98.62 107 GLU A CA 1
ATOM 845 C C . GLU A 1 107 ? -28.603 -1.060 23.183 1.00 98.62 107 GLU A C 1
ATOM 847 O O . GLU A 1 107 ? -29.379 -1.235 22.241 1.00 98.62 107 GLU A O 1
ATOM 852 N N . ALA A 1 108 ? -27.293 -1.293 23.051 1.00 98.69 108 ALA A N 1
ATOM 853 C CA . ALA A 1 108 ? -26.707 -1.745 21.795 1.00 98.69 108 ALA A CA 1
ATOM 854 C C . ALA A 1 108 ? -27.131 -3.174 21.429 1.00 98.69 108 ALA A C 1
ATOM 856 O O . ALA A 1 108 ? -27.502 -3.420 20.277 1.00 98.69 108 ALA A O 1
ATOM 857 N N . VAL A 1 109 ? -27.152 -4.087 22.407 1.00 98.62 109 VAL A N 1
ATOM 858 C CA . VAL A 1 109 ? -27.682 -5.448 22.228 1.00 98.62 109 VAL A CA 1
ATOM 859 C C . VAL A 1 109 ? -29.152 -5.392 21.825 1.00 98.62 109 VAL A C 1
ATOM 861 O O . VAL A 1 109 ? -29.533 -6.033 20.849 1.00 98.62 109 VAL A O 1
ATOM 864 N N . HIS A 1 110 ? -29.969 -4.583 22.508 1.00 98.50 110 HIS A N 1
ATOM 865 C CA . HIS A 1 110 ? -31.387 -4.446 22.179 1.00 98.50 110 HIS A CA 1
ATOM 866 C C . HIS A 1 110 ? -31.607 -4.022 20.718 1.00 98.50 110 HIS A C 1
ATOM 868 O O . HIS A 1 110 ? -32.429 -4.618 20.019 1.00 98.50 110 HIS A O 1
ATOM 874 N N . VAL A 1 111 ? -30.842 -3.043 20.222 1.00 98.69 111 VAL A N 1
ATOM 875 C CA . VAL A 1 111 ? -30.926 -2.603 18.821 1.00 98.69 111 VAL A CA 1
ATOM 876 C C . VAL A 1 111 ? -30.513 -3.710 17.848 1.00 98.69 111 VAL A C 1
ATOM 878 O O . VAL A 1 111 ? -31.206 -3.919 16.852 1.00 98.69 111 VAL A O 1
ATOM 881 N N . LEU A 1 112 ? -29.415 -4.424 18.110 1.00 98.50 112 LEU A N 1
ATOM 882 C CA . LEU A 1 112 ? -28.936 -5.484 17.213 1.00 98.50 112 LEU A CA 1
ATOM 883 C C . LEU A 1 112 ? -29.867 -6.706 17.194 1.00 98.50 112 LEU A C 1
ATOM 885 O O . LEU A 1 112 ? -30.048 -7.311 16.138 1.00 98.50 112 LEU A O 1
ATOM 889 N N . GLU A 1 113 ? -30.496 -7.047 18.314 1.00 98.00 113 GLU A N 1
ATOM 890 C CA . GLU A 1 113 ? -31.504 -8.115 18.370 1.00 98.00 113 GLU A CA 1
ATOM 891 C C . GLU A 1 113 ? -32.803 -7.703 17.658 1.00 98.00 113 GLU A C 1
ATOM 893 O O . GLU A 1 113 ? -33.405 -8.497 16.939 1.00 98.00 113 GLU A O 1
ATOM 898 N N . THR A 1 114 ? -33.221 -6.443 17.809 1.00 98.44 114 THR A N 1
ATOM 899 C CA . THR A 1 114 ? -34.490 -5.951 17.244 1.00 98.44 114 THR A CA 1
ATOM 900 C C . THR A 1 114 ? -34.406 -5.705 15.738 1.00 98.44 114 THR A C 1
ATOM 902 O O . THR A 1 114 ? -35.381 -5.926 15.017 1.00 98.44 114 THR A O 1
ATOM 905 N N . TYR A 1 115 ? -33.254 -5.246 15.239 1.00 97.94 115 TYR A N 1
ATOM 906 C CA . TYR A 1 115 ? -33.088 -4.816 13.851 1.00 97.94 115 TYR A CA 1
ATOM 907 C C . TYR A 1 115 ? -31.951 -5.580 13.151 1.00 97.94 115 TYR A C 1
ATOM 909 O O . TYR A 1 115 ? -30.804 -5.122 13.139 1.00 97.94 115 TYR A O 1
ATOM 917 N N . PRO A 1 116 ? -32.252 -6.709 12.478 1.00 95.38 116 PRO A N 1
ATOM 918 C CA . PRO A 1 116 ? -31.240 -7.531 11.807 1.00 95.38 116 PRO A CA 1
ATOM 919 C C . PRO A 1 116 ? -30.424 -6.809 10.721 1.00 95.38 116 PRO A C 1
ATOM 921 O O . PRO A 1 116 ? -29.287 -7.188 10.464 1.00 95.38 116 PRO A O 1
ATOM 924 N N . ASN A 1 117 ? -30.971 -5.756 10.095 1.00 97.12 117 ASN A N 1
ATOM 925 C CA . ASN A 1 117 ? -30.261 -4.965 9.078 1.00 97.12 117 ASN A CA 1
ATOM 926 C C . ASN A 1 117 ? -29.227 -3.983 9.668 1.00 97.12 117 ASN A C 1
ATOM 928 O O . ASN A 1 117 ? -28.368 -3.471 8.947 1.00 97.12 117 ASN A O 1
ATOM 932 N N . VAL A 1 118 ? -29.300 -3.688 10.970 1.00 98.38 118 VAL A N 1
ATOM 933 C CA . VAL A 1 118 ? -28.332 -2.811 11.638 1.00 98.38 118 VAL A CA 1
ATOM 934 C C . VAL A 1 118 ? -27.049 -3.591 11.846 1.00 98.38 118 VAL A C 1
ATOM 936 O O . VAL A 1 118 ? -27.059 -4.581 12.568 1.00 98.38 118 VAL A O 1
ATOM 939 N N . LYS A 1 119 ? -25.942 -3.147 11.247 1.00 98.00 119 LYS A N 1
ATOM 940 C CA . LYS A 1 119 ? -24.623 -3.787 11.398 1.00 98.00 119 LYS A CA 1
ATOM 941 C C . LYS A 1 119 ? -23.797 -3.189 12.527 1.00 98.00 119 LYS A C 1
ATOM 943 O O . LYS A 1 119 ? -22.991 -3.887 13.133 1.00 98.00 119 LYS A O 1
ATOM 948 N N . VAL A 1 120 ? -23.974 -1.893 12.783 1.00 98.44 120 VAL A N 1
ATOM 949 C CA . VAL A 1 120 ? -23.146 -1.149 13.736 1.00 98.44 120 VAL A CA 1
ATOM 950 C C . VAL A 1 120 ? -24.027 -0.299 14.635 1.00 98.44 120 VAL A C 1
ATOM 952 O O . VAL A 1 120 ? -24.826 0.509 14.153 1.00 98.44 120 VAL A O 1
ATOM 955 N N . VAL A 1 121 ? -23.833 -0.432 15.943 1.00 98.69 121 VAL A N 1
ATOM 956 C CA . VAL A 1 121 ? -24.435 0.450 16.941 1.00 98.69 121 VAL A CA 1
ATOM 957 C C . VAL A 1 121 ? -23.356 1.306 17.585 1.00 98.69 121 VAL A C 1
ATOM 959 O O . VAL A 1 121 ? -22.322 0.823 18.033 1.00 98.69 121 VAL A O 1
ATOM 962 N N . THR A 1 122 ? -23.610 2.606 17.602 1.00 97.94 122 THR A N 1
ATOM 963 C CA . THR A 1 122 ? -22.753 3.646 18.176 1.00 97.94 122 THR A CA 1
ATOM 964 C C . THR A 1 122 ? -23.525 4.410 19.247 1.00 97.94 122 THR A C 1
ATOM 966 O O . THR A 1 122 ? -24.731 4.229 19.400 1.00 97.94 122 THR A O 1
ATOM 969 N N . CYS A 1 123 ? -22.865 5.326 19.945 1.00 97.19 123 CYS A N 1
ATOM 970 C CA . CYS A 1 123 ? -23.478 6.176 20.964 1.00 97.19 123 CYS A CA 1
ATOM 971 C C . CYS A 1 123 ? -23.013 7.634 20.836 1.00 97.19 123 CYS A C 1
ATOM 973 O O . CYS A 1 123 ? -22.071 7.942 20.090 1.00 97.19 123 CYS A O 1
ATOM 975 N N . GLU A 1 124 ? -23.654 8.541 21.578 1.00 97.12 124 GLU A N 1
ATOM 976 C CA . GLU A 1 124 ? -23.045 9.843 21.845 1.00 97.12 124 GLU A CA 1
ATOM 977 C C . GLU A 1 124 ? -21.747 9.650 22.638 1.00 97.12 124 GLU A C 1
ATOM 979 O O . GLU A 1 124 ? -21.580 8.681 23.387 1.00 97.12 124 GLU A O 1
ATOM 984 N N . ALA A 1 125 ? -20.817 10.585 22.461 1.00 96.88 125 ALA A N 1
ATOM 985 C CA . ALA A 1 125 ? -19.521 10.534 23.112 1.00 96.88 125 ALA A CA 1
ATOM 986 C C . ALA A 1 125 ? -19.164 11.867 23.769 1.00 96.88 125 ALA A C 1
ATOM 988 O O . ALA A 1 125 ? -19.488 12.941 23.250 1.00 96.88 125 ALA A O 1
ATOM 989 N N . GLU A 1 126 ? -18.426 11.802 24.869 1.00 97.56 126 GLU A N 1
ATOM 990 C CA . GLU A 1 126 ? -17.853 12.958 25.558 1.00 97.56 126 GLU A CA 1
ATOM 991 C C . GLU A 1 126 ? -16.333 12.848 25.627 1.00 97.56 126 GLU A C 1
ATOM 993 O O . GLU A 1 126 ? -15.775 11.756 25.708 1.00 97.56 126 GLU A O 1
ATOM 998 N N . PHE A 1 127 ? -15.644 13.987 25.555 1.00 96.94 127 PHE A N 1
ATOM 999 C CA . PHE A 1 127 ? -14.206 14.027 25.790 1.00 96.94 127 PHE A CA 1
ATOM 1000 C C . PHE A 1 127 ? -13.915 14.051 27.292 1.00 96.94 127 PHE A C 1
ATOM 1002 O O . PHE A 1 127 ? -14.571 14.785 28.031 1.00 96.94 127 PHE A O 1
ATOM 1009 N N . ILE A 1 128 ? -12.892 13.302 27.704 1.00 96.38 128 ILE A N 1
ATOM 1010 C CA . ILE A 1 128 ? -12.306 13.339 29.051 1.00 96.38 128 ILE A CA 1
ATOM 1011 C C . ILE A 1 128 ? -10.774 13.494 28.982 1.00 96.38 128 ILE A C 1
ATOM 1013 O O . ILE A 1 128 ? -10.156 13.335 27.922 1.00 96.38 128 ILE A O 1
ATOM 1017 N N . GLY A 1 129 ? -10.134 13.791 30.117 1.00 94.00 129 GLY A N 1
ATOM 1018 C CA . GLY A 1 129 ? -8.686 14.017 30.205 1.00 94.00 129 GLY A CA 1
ATOM 1019 C C . GLY A 1 129 ? -8.299 15.457 29.857 1.00 94.00 129 GLY A C 1
ATOM 1020 O O . GLY A 1 129 ? -8.842 16.396 30.427 1.00 94.00 129 GLY A O 1
ATOM 1021 N N . GLU A 1 130 ? -7.376 15.654 28.907 1.00 92.81 130 GLU A N 1
ATOM 1022 C CA . GLU A 1 130 ? -6.881 16.994 28.515 1.00 92.81 130 GLU A CA 1
ATOM 1023 C C . GLU A 1 130 ? -7.931 17.862 27.791 1.00 92.81 130 GLU A C 1
ATOM 1025 O O . GLU A 1 130 ? -7.686 19.026 27.469 1.00 92.81 130 GLU A O 1
ATOM 1030 N N . LYS A 1 131 ? -9.096 17.293 27.477 1.00 92.81 131 LYS A N 1
ATOM 1031 C CA . LYS A 1 131 ? -10.223 17.984 26.856 1.00 92.81 131 LYS A CA 1
ATOM 1032 C C . LYS A 1 131 ? -11.518 17.482 27.480 1.00 92.81 131 LYS A C 1
ATOM 1034 O O . LYS A 1 131 ? -11.639 16.291 27.735 1.00 92.81 131 LYS A O 1
ATOM 1039 N N . SER A 1 132 ? -12.494 18.372 27.632 1.00 94.19 132 SER A N 1
ATOM 1040 C CA . SER A 1 132 ? -13.831 18.049 28.127 1.00 94.19 132 SER A CA 1
ATOM 1041 C C . SER A 1 132 ? -14.940 18.427 27.137 1.00 94.19 132 SER A C 1
ATOM 1043 O O . SER A 1 132 ? -14.731 19.196 26.188 1.00 94.19 132 SER A O 1
ATOM 1045 N N . GLY A 1 133 ? -16.130 17.867 27.363 1.00 94.62 133 GLY A N 1
ATOM 1046 C CA . GLY A 1 133 ? -17.378 18.243 26.700 1.00 94.62 133 GLY A CA 1
ATOM 1047 C C . GLY A 1 133 ? -17.813 17.313 25.566 1.00 94.62 133 GLY A C 1
ATOM 1048 O O . GLY A 1 133 ? -17.052 16.473 25.081 1.00 94.62 133 GLY A O 1
ATOM 1049 N N . LYS A 1 134 ? -19.062 17.496 25.120 1.00 94.31 134 LYS A N 1
ATOM 1050 C CA . LYS A 1 134 ? -19.700 16.655 24.100 1.00 94.31 134 LYS A CA 1
ATOM 1051 C C . LYS A 1 134 ? -18.952 16.644 22.772 1.00 94.31 134 LYS A C 1
ATOM 1053 O O . LYS A 1 134 ? -18.603 17.685 22.198 1.00 94.31 134 LYS A O 1
ATOM 1058 N N . TRP A 1 135 ? -18.776 15.451 22.220 1.00 92.12 135 TRP A N 1
ATOM 1059 C CA . TRP A 1 135 ? -18.262 15.265 20.877 1.00 92.12 135 TRP A CA 1
ATOM 1060 C C . TRP A 1 135 ? -19.383 15.482 19.855 1.00 92.12 135 TRP A C 1
ATOM 1062 O O . TRP A 1 135 ? -20.265 14.654 19.660 1.00 92.12 135 TRP A O 1
ATOM 1072 N N . LYS A 1 136 ? -19.312 16.602 19.126 1.00 90.69 136 LYS A N 1
ATOM 1073 C CA . LYS A 1 136 ? -20.196 16.876 17.981 1.00 90.69 136 LYS A CA 1
ATOM 1074 C C . LYS A 1 136 ? -19.933 15.895 16.827 1.00 90.69 136 LYS A C 1
ATOM 1076 O O . LYS A 1 136 ? -19.036 16.112 16.004 1.00 90.69 136 LYS A O 1
ATOM 1081 N N . GLN A 1 137 ? -20.710 14.819 16.775 1.00 88.56 137 GLN A N 1
ATOM 1082 C CA . GLN A 1 137 ? -20.686 13.808 15.718 1.00 88.56 137 GLN A CA 1
ATOM 1083 C C . GLN A 1 137 ? -21.722 14.133 14.630 1.00 88.56 137 GLN A C 1
ATOM 1085 O O . GLN A 1 137 ? -22.873 14.460 14.922 1.00 88.56 137 GLN A O 1
ATOM 1090 N N . LEU A 1 138 ? -21.312 14.021 13.365 1.00 90.31 138 LEU A N 1
ATOM 1091 C CA . LEU A 1 138 ? -22.207 14.186 12.216 1.00 90.31 138 LEU A CA 1
ATOM 1092 C C . LEU A 1 138 ? -23.065 12.924 12.018 1.00 90.31 138 LEU A C 1
ATOM 1094 O O . LEU A 1 138 ? -22.576 11.838 12.333 1.00 90.31 138 LEU A O 1
ATOM 1098 N N . PRO A 1 139 ? -24.275 13.041 11.441 1.00 91.56 139 PRO A N 1
ATOM 1099 C CA . PRO A 1 139 ? -25.059 11.883 11.022 1.00 91.56 139 PRO A CA 1
ATOM 1100 C C . PRO A 1 139 ? -24.272 10.983 10.068 1.00 91.56 139 PRO A C 1
ATOM 1102 O O . PRO A 1 139 ? -23.509 11.469 9.222 1.00 91.56 139 PRO A O 1
ATOM 1105 N N . PHE A 1 140 ? -24.458 9.674 10.207 1.00 94.25 140 PHE A N 1
ATOM 1106 C CA . PHE A 1 140 ? -23.798 8.695 9.358 1.00 94.25 140 PHE A CA 1
ATOM 1107 C C . PHE A 1 140 ? -24.265 8.816 7.899 1.00 94.25 140 PHE A C 1
ATOM 1109 O O . PHE A 1 140 ? -25.438 9.027 7.611 1.00 94.25 140 PHE A O 1
ATOM 1116 N N . SER A 1 141 ? -23.326 8.672 6.965 1.00 94.75 141 SER A N 1
ATOM 1117 C CA . SER A 1 141 ? -23.622 8.354 5.567 1.00 94.75 141 SER A CA 1
ATOM 1118 C C . SER A 1 141 ? -22.395 7.723 4.922 1.00 94.75 141 SER A C 1
ATOM 1120 O O . SER A 1 141 ? -21.261 8.111 5.227 1.00 94.75 141 SER A O 1
ATOM 1122 N N . LEU A 1 142 ? -22.604 6.819 3.965 1.00 95.50 142 LEU A N 1
ATOM 1123 C CA . LEU A 1 142 ? -21.509 6.196 3.213 1.00 95.50 142 LEU A CA 1
ATOM 1124 C C . LEU A 1 142 ? -20.644 7.239 2.484 1.00 95.50 142 LEU A C 1
ATOM 1126 O O . LEU A 1 142 ? -19.418 7.136 2.464 1.00 95.50 142 LEU A O 1
ATOM 1130 N N . SER A 1 143 ? -21.255 8.309 1.965 1.00 93.94 143 SER A N 1
ATOM 1131 C CA . SER A 1 143 ? -20.521 9.370 1.265 1.00 93.94 143 SER A CA 1
ATOM 1132 C C . SER A 1 143 ? -19.650 10.234 2.191 1.00 93.94 143 SER A C 1
ATOM 1134 O O . SER A 1 143 ? -18.642 10.809 1.753 1.00 93.94 143 SER A O 1
ATOM 1136 N N . LEU A 1 144 ? -20.014 10.362 3.472 1.00 95.00 144 LEU A N 1
ATOM 1137 C CA . LEU A 1 144 ? -19.144 10.981 4.471 1.00 95.00 144 LEU A CA 1
ATOM 1138 C C . LEU A 1 144 ? -18.096 9.987 4.990 1.00 95.00 144 LEU A C 1
ATOM 1140 O O . LEU A 1 144 ? -16.938 10.391 5.111 1.00 95.00 144 LEU A O 1
ATOM 1144 N N . LEU A 1 145 ? -18.448 8.709 5.192 1.00 96.81 145 LEU A N 1
ATOM 1145 C CA . LEU A 1 145 ? -17.501 7.644 5.551 1.00 96.81 145 LEU A CA 1
ATOM 1146 C C . LEU A 1 145 ? -16.372 7.542 4.518 1.00 96.81 145 LEU A C 1
ATOM 1148 O O . LEU A 1 145 ? -15.205 7.449 4.883 1.00 96.81 145 LEU A O 1
ATOM 1152 N N . ALA A 1 146 ? -16.680 7.698 3.230 1.00 96.88 146 ALA A N 1
ATOM 1153 C CA . ALA A 1 146 ? -15.679 7.731 2.164 1.00 96.88 146 ALA A CA 1
ATOM 1154 C C . ALA A 1 146 ? -14.633 8.853 2.313 1.00 96.88 146 ALA A C 1
ATOM 1156 O O . ALA A 1 146 ? -13.547 8.767 1.750 1.00 96.88 146 ALA A O 1
ATOM 1157 N N . ARG A 1 147 ? -14.910 9.920 3.071 1.00 95.31 147 ARG A N 1
ATOM 1158 C CA . ARG A 1 147 ? -13.997 11.075 3.220 1.00 95.31 147 ARG A CA 1
ATOM 1159 C C . ARG A 1 147 ? -13.516 11.289 4.647 1.00 95.31 147 ARG A C 1
ATOM 1161 O O . ARG A 1 147 ? -12.577 12.061 4.870 1.00 95.31 147 ARG A O 1
ATOM 1168 N N . LYS A 1 148 ? -14.146 10.649 5.627 1.00 93.56 148 LYS A N 1
ATOM 1169 C CA . LYS A 1 148 ? -13.890 10.872 7.044 1.00 93.56 148 LYS A CA 1
ATOM 1170 C C . LYS A 1 148 ? -14.097 9.574 7.816 1.00 93.56 148 LYS A C 1
ATOM 1172 O O . LYS A 1 148 ? -15.100 8.905 7.645 1.00 93.56 148 LYS A O 1
ATOM 1177 N N . ASN A 1 149 ? -13.176 9.294 8.733 1.00 92.94 149 ASN A N 1
ATOM 1178 C CA . ASN A 1 149 ? -13.419 8.324 9.790 1.00 92.94 149 ASN A CA 1
ATOM 1179 C C . ASN A 1 149 ? -14.444 8.923 10.769 1.00 92.94 149 ASN A C 1
ATOM 1181 O O . ASN A 1 149 ? -14.147 9.947 11.400 1.00 92.94 149 ASN A O 1
ATOM 1185 N N . MET A 1 150 ? -15.656 8.372 10.791 1.00 92.25 150 MET A N 1
ATOM 1186 C CA . MET A 1 150 ? -16.808 8.933 11.512 1.00 92.25 150 MET A CA 1
ATOM 1187 C C . MET A 1 150 ? -17.282 8.082 12.682 1.00 92.25 150 MET A C 1
ATOM 1189 O O . MET A 1 150 ? -17.982 8.613 13.538 1.00 92.25 150 MET A O 1
ATOM 1193 N N . ILE A 1 151 ? -16.930 6.802 12.683 1.00 95.00 151 ILE A N 1
ATOM 1194 C CA . ILE A 1 151 ? -17.339 5.831 13.687 1.00 95.00 151 ILE A CA 1
ATOM 1195 C C . ILE A 1 151 ? -16.099 5.563 14.533 1.00 95.00 151 ILE A C 1
ATOM 1197 O O . ILE A 1 151 ? -15.028 5.285 13.992 1.00 95.00 151 ILE A O 1
ATOM 1201 N N . ASP A 1 152 ? -16.225 5.751 15.842 1.00 94.00 152 ASP A N 1
ATOM 1202 C CA . ASP A 1 152 ? -15.156 5.396 16.771 1.00 94.00 152 ASP A CA 1
ATOM 1203 C C . ASP A 1 152 ? -15.015 3.874 16.830 1.00 94.00 152 ASP A C 1
ATOM 1205 O O . ASP A 1 152 ? -15.977 3.157 16.567 1.00 94.00 152 ASP A O 1
ATOM 1209 N N . ASN A 1 153 ? -13.833 3.368 17.177 1.00 93.62 153 ASN A N 1
ATOM 1210 C CA . ASN A 1 153 ? -13.657 1.934 17.361 1.00 93.62 153 ASN A CA 1
ATOM 1211 C C . ASN A 1 153 ? -14.639 1.358 18.403 1.00 93.62 153 ASN A C 1
ATOM 1213 O O . ASN A 1 153 ? -15.074 0.227 18.227 1.00 93.62 153 ASN A O 1
ATOM 1217 N N . CYS A 1 154 ? -15.029 2.127 19.427 1.00 97.06 154 CYS A N 1
ATOM 1218 C CA . CYS A 1 154 ? -15.989 1.723 20.459 1.00 97.06 154 CYS A CA 1
ATOM 1219 C C . CYS A 1 154 ? -17.446 1.705 19.959 1.00 97.06 154 CYS A C 1
ATOM 1221 O O . CYS A 1 154 ? -18.328 2.382 20.491 1.00 97.06 154 CYS A O 1
ATOM 1223 N N . ALA A 1 155 ? -17.697 0.935 18.904 1.00 98.12 155 ALA A N 1
ATOM 1224 C CA . ALA A 1 155 ? -19.008 0.642 18.344 1.00 98.12 155 ALA A CA 1
ATOM 1225 C C . ALA A 1 155 ? -19.263 -0.868 18.406 1.00 98.12 155 ALA A C 1
ATOM 1227 O O . ALA A 1 155 ? -18.354 -1.658 18.147 1.00 98.12 155 ALA A O 1
ATOM 1228 N N . MET A 1 156 ? -20.489 -1.263 18.746 1.00 98.81 156 MET A N 1
ATOM 1229 C CA . MET A 1 156 ? -20.876 -2.670 18.829 1.00 98.81 156 MET A CA 1
ATOM 1230 C C . MET A 1 156 ? -21.296 -3.202 17.457 1.00 98.81 156 MET A C 1
ATOM 1232 O O . MET A 1 156 ? -22.005 -2.521 16.711 1.00 98.81 156 MET A O 1
ATOM 1236 N N . TYR A 1 157 ? -20.881 -4.424 17.136 1.00 98.75 157 TYR A N 1
ATOM 1237 C CA . TYR A 1 157 ? -21.220 -5.117 15.889 1.00 98.75 157 TYR A CA 1
ATOM 1238 C C . TYR A 1 157 ? -21.319 -6.631 16.104 1.00 98.75 157 TYR A C 1
ATOM 1240 O O . TYR A 1 157 ? -20.862 -7.154 17.122 1.00 98.75 157 TYR A O 1
ATOM 1248 N N . ARG A 1 158 ? -21.897 -7.358 15.141 1.00 98.69 158 ARG A N 1
ATOM 1249 C CA . ARG A 1 158 ? -21.918 -8.830 15.172 1.00 98.69 158 ARG A CA 1
ATOM 1250 C C . ARG A 1 158 ? -20.555 -9.407 14.834 1.00 98.69 158 ARG A C 1
ATOM 1252 O O . ARG A 1 158 ? -19.912 -8.991 13.870 1.00 98.69 158 ARG A O 1
ATOM 1259 N N . LYS A 1 159 ? -20.158 -10.447 15.560 1.00 98.56 159 LYS A N 1
ATOM 1260 C CA . LYS A 1 159 ? -18.961 -11.230 15.246 1.00 98.56 159 LYS A CA 1
ATOM 1261 C C . LYS A 1 159 ? -19.021 -11.823 13.832 1.00 98.56 159 LYS A C 1
ATOM 1263 O O . LYS A 1 159 ? -17.997 -11.861 13.155 1.00 98.56 159 LYS A O 1
ATOM 1268 N N . SER A 1 160 ? -20.211 -12.199 13.356 1.00 98.00 160 SER A N 1
ATOM 1269 C CA . SER A 1 160 ? -20.420 -12.664 11.978 1.00 98.00 160 SER A CA 1
ATOM 1270 C C . SER A 1 160 ? -20.088 -11.587 10.940 1.00 98.00 160 SER A C 1
ATOM 1272 O O . SER A 1 160 ? -19.378 -11.871 9.985 1.00 98.00 160 SER A O 1
ATOM 1274 N N . ASP A 1 161 ? -20.494 -10.330 11.157 1.00 98.12 161 ASP A N 1
ATOM 1275 C CA . ASP A 1 161 ? -20.172 -9.221 10.246 1.00 98.12 161 ASP A CA 1
ATOM 1276 C C . ASP A 1 161 ? -18.658 -8.935 10.204 1.00 98.12 161 ASP A C 1
ATOM 1278 O O . ASP A 1 161 ? -18.116 -8.592 9.151 1.00 98.12 161 ASP A O 1
ATOM 1282 N N . TRP A 1 162 ? -17.958 -9.098 11.336 1.00 98.31 162 TRP A N 1
ATOM 1283 C CA . TRP A 1 162 ? -16.491 -9.028 11.392 1.00 98.31 162 TRP A CA 1
ATOM 1284 C C . TRP A 1 162 ? -15.829 -10.165 10.604 1.00 98.31 162 TRP A C 1
ATOM 1286 O O . TRP A 1 162 ? -14.844 -9.929 9.898 1.00 98.31 162 TRP A O 1
ATOM 1296 N N . GLN A 1 163 ? -16.377 -11.379 10.693 1.00 97.75 163 GLN A N 1
ATOM 1297 C CA . GLN A 1 163 ? -15.896 -12.537 9.942 1.00 97.75 163 GLN A CA 1
ATOM 1298 C C . GLN A 1 163 ? -16.108 -12.341 8.435 1.00 97.75 163 GLN A C 1
ATOM 1300 O O . GLN A 1 163 ? -15.169 -12.529 7.661 1.00 97.75 163 GLN A O 1
ATOM 1305 N N . ASP A 1 164 ? -17.291 -11.876 8.031 1.00 96.94 164 ASP A N 1
ATOM 1306 C CA . ASP A 1 164 ? -17.657 -11.630 6.633 1.00 96.94 164 ASP A CA 1
ATOM 1307 C C . ASP A 1 164 ? -16.784 -10.553 5.977 1.00 96.94 164 ASP A C 1
ATOM 1309 O O . ASP A 1 164 ? -16.456 -10.642 4.791 1.00 96.94 164 ASP A O 1
ATOM 1313 N N . CYS A 1 165 ? -16.383 -9.524 6.733 1.00 95.69 165 CYS A N 1
ATOM 1314 C CA . CYS A 1 165 ? -15.534 -8.454 6.211 1.00 95.69 165 CYS A CA 1
ATOM 1315 C C . CYS A 1 165 ? -14.025 -8.738 6.321 1.00 95.69 165 CYS A C 1
ATOM 1317 O O . CYS A 1 165 ? -13.227 -7.926 5.843 1.00 95.69 165 CYS A O 1
ATOM 1319 N N . GLY A 1 166 ? -13.625 -9.858 6.936 1.00 96.25 166 GLY A N 1
ATOM 1320 C CA . GLY A 1 166 ? -12.224 -10.265 7.092 1.00 96.25 166 GLY A CA 1
ATOM 1321 C C . GLY A 1 166 ? -11.454 -9.551 8.213 1.00 96.25 166 GLY A C 1
ATOM 1322 O O . GLY A 1 166 ? -10.224 -9.555 8.200 1.00 96.25 166 GLY A O 1
ATOM 1323 N N . GLY A 1 167 ? -12.154 -8.940 9.173 1.00 96.56 167 GLY A N 1
ATOM 1324 C CA . GLY A 1 167 ? -11.562 -8.290 10.345 1.00 96.56 167 GLY A CA 1
ATOM 1325 C C . GLY A 1 167 ? -10.761 -7.006 10.085 1.00 96.56 167 GLY A C 1
ATOM 1326 O O . GLY A 1 167 ? -10.920 -6.332 9.065 1.00 96.56 167 GLY A O 1
ATOM 1327 N N . TYR A 1 168 ? -9.922 -6.617 11.053 1.00 97.31 168 TYR A N 1
ATOM 1328 C CA . TYR A 1 168 ? -9.120 -5.390 10.983 1.00 97.31 168 TYR A CA 1
ATOM 1329 C C . TYR A 1 168 ? -7.881 -5.591 10.106 1.00 97.31 168 TYR A C 1
ATOM 1331 O O . TYR A 1 168 ? -7.145 -6.564 10.263 1.00 97.31 168 TYR A O 1
ATOM 1339 N N . CYS A 1 169 ? -7.581 -4.624 9.237 1.00 95.19 169 CYS A N 1
ATOM 1340 C CA . CYS A 1 169 ? -6.359 -4.646 8.436 1.00 95.19 169 CYS A CA 1
ATOM 1341 C C . CYS A 1 169 ? -5.118 -4.317 9.277 1.00 95.19 169 CYS A C 1
ATOM 1343 O O . CYS A 1 169 ? -4.976 -3.205 9.795 1.00 95.19 169 CYS A O 1
ATOM 1345 N N . GLU A 1 170 ? -4.174 -5.252 9.348 1.00 93.56 170 GLU A N 1
ATOM 1346 C CA . GLU A 1 170 ? -2.933 -5.103 10.125 1.00 93.56 170 GLU A CA 1
ATOM 1347 C C . GLU A 1 170 ? -1.907 -4.182 9.445 1.00 93.56 170 GLU A C 1
ATOM 1349 O O . GLU A 1 170 ? -1.137 -3.496 10.115 1.00 93.56 170 GLU A O 1
ATOM 1354 N N . GLU A 1 171 ? -1.968 -4.042 8.116 1.00 89.69 171 GLU A N 1
ATOM 1355 C CA . GLU A 1 171 ? -1.122 -3.096 7.371 1.00 89.69 171 GLU A CA 1
ATOM 1356 C C . GLU A 1 171 ? -1.468 -1.618 7.631 1.00 89.69 171 GLU A C 1
ATOM 1358 O O . GLU A 1 171 ? -0.651 -0.719 7.384 1.00 89.69 171 GLU A O 1
ATOM 1363 N N . ILE A 1 172 ? -2.685 -1.336 8.113 1.00 88.12 172 ILE A N 1
ATOM 1364 C CA . ILE A 1 172 ? -3.152 0.031 8.337 1.00 88.12 172 ILE A CA 1
ATOM 1365 C C . ILE A 1 172 ? -2.759 0.488 9.736 1.00 88.12 172 ILE A C 1
ATOM 1367 O O . ILE A 1 172 ? -3.348 0.131 10.751 1.00 88.12 172 ILE A O 1
ATOM 1371 N N . LEU A 1 173 ? -1.743 1.349 9.772 1.00 84.44 173 LEU A N 1
ATOM 1372 C CA . LEU A 1 173 ? -1.179 1.869 11.010 1.00 84.44 173 LEU A CA 1
ATOM 1373 C C . LEU A 1 173 ? -1.787 3.228 11.361 1.00 84.44 173 LEU A C 1
ATOM 1375 O O . LEU A 1 173 ? -1.328 4.276 10.896 1.00 84.44 173 LEU A O 1
ATOM 1379 N N . GLY A 1 174 ? -2.776 3.190 12.252 1.00 82.69 174 GLY A N 1
ATOM 1380 C CA . GLY A 1 174 ? -3.513 4.354 12.722 1.00 82.69 174 GLY A CA 1
ATOM 1381 C C . GLY A 1 174 ? -4.686 4.681 11.806 1.00 82.69 174 GLY A C 1
ATOM 1382 O O . GLY A 1 174 ? -4.509 4.921 10.611 1.00 82.69 174 GLY A O 1
ATOM 1383 N N . ARG A 1 175 ? -5.875 4.779 12.407 1.00 88.88 175 ARG A N 1
ATOM 1384 C CA . ARG A 1 175 ? -7.170 4.820 11.706 1.00 88.88 175 ARG A CA 1
ATOM 1385 C C . ARG A 1 175 ? -7.531 3.492 11.038 1.00 88.88 175 ARG A C 1
ATOM 1387 O O . ARG A 1 175 ? -8.166 3.480 9.988 1.00 88.88 175 ARG A O 1
ATOM 1394 N N . GLU A 1 176 ? -7.089 2.397 11.640 1.00 93.50 176 GLU A N 1
ATOM 1395 C CA . GLU A 1 176 ? -7.476 1.030 11.297 1.00 93.50 176 GLU A CA 1
ATOM 1396 C C . GLU A 1 176 ? -8.991 0.811 11.403 1.00 93.50 176 GLU A C 1
ATOM 1398 O O . GLU A 1 176 ? -9.572 0.101 10.590 1.00 93.50 176 GLU A O 1
ATOM 1403 N N . ASP A 1 177 ? -9.636 1.513 12.337 1.00 95.06 177 ASP A N 1
ATOM 1404 C CA . ASP A 1 177 ? -11.090 1.601 12.467 1.00 95.06 177 ASP A CA 1
ATOM 1405 C C . ASP A 1 177 ? -11.751 2.101 11.172 1.00 95.06 177 ASP A C 1
ATOM 1407 O O . ASP A 1 177 ? -12.751 1.553 10.729 1.00 95.06 177 ASP A O 1
ATOM 1411 N N . TRP A 1 178 ? -11.161 3.083 10.487 1.00 96.50 178 TRP A N 1
ATOM 1412 C CA . TRP A 1 178 ? -11.734 3.642 9.265 1.00 96.50 178 TRP A CA 1
ATOM 1413 C C . TRP A 1 178 ? -11.808 2.611 8.135 1.00 96.50 178 TRP A C 1
ATOM 1415 O O . TRP A 1 178 ? -12.821 2.524 7.441 1.00 96.50 178 TRP A O 1
ATOM 1425 N N . ASP A 1 179 ? -10.744 1.830 7.956 1.00 97.06 179 ASP A N 1
ATOM 1426 C CA . ASP A 1 179 ? -10.724 0.726 6.996 1.00 97.06 179 ASP A CA 1
ATOM 1427 C C . ASP A 1 179 ? -11.735 -0.360 7.355 1.00 97.06 179 ASP A C 1
ATOM 1429 O O . ASP A 1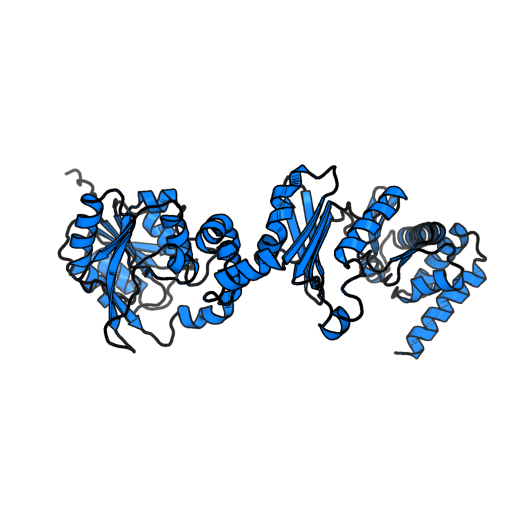 179 ? -12.459 -0.842 6.481 1.00 97.06 179 ASP A O 1
ATOM 1433 N N . PHE A 1 180 ? -11.804 -0.705 8.639 1.00 98.06 180 PHE A N 1
ATOM 1434 C CA . PHE A 1 180 ? -12.733 -1.700 9.149 1.00 98.06 180 PHE A CA 1
ATOM 1435 C C . PHE A 1 180 ? -14.187 -1.290 8.888 1.00 98.06 180 PHE A C 1
ATOM 1437 O O . PHE A 1 180 ? -14.944 -2.049 8.286 1.00 98.06 180 PHE A O 1
ATOM 1444 N N . TRP A 1 181 ? -14.559 -0.047 9.203 1.00 98.19 181 TRP A N 1
ATOM 1445 C CA . TRP A 1 181 ? -15.912 0.456 8.963 1.00 98.19 181 TRP A CA 1
ATOM 1446 C C . TRP A 1 181 ? -16.269 0.530 7.481 1.00 98.19 181 TRP A C 1
ATOM 1448 O O . TRP A 1 181 ? -17.409 0.248 7.115 1.00 98.19 181 TRP A O 1
ATOM 1458 N N . ILE A 1 182 ? -15.315 0.869 6.604 1.00 98.12 182 ILE A N 1
ATOM 1459 C CA . ILE A 1 182 ? -15.550 0.776 5.157 1.00 98.12 182 ILE A CA 1
ATOM 1460 C C . ILE A 1 182 ? -15.786 -0.686 4.761 1.00 98.12 182 ILE A C 1
ATOM 1462 O O . ILE A 1 182 ? -16.749 -0.967 4.054 1.00 98.12 182 ILE A O 1
ATOM 1466 N N . SER A 1 183 ? -14.958 -1.617 5.237 1.00 97.75 183 SER A N 1
ATOM 1467 C CA . SER A 1 183 ? -15.094 -3.051 4.941 1.00 97.75 183 SER A CA 1
ATOM 1468 C C . SER A 1 183 ? -16.450 -3.606 5.380 1.00 97.75 183 SER A C 1
ATOM 1470 O O . SER A 1 183 ? -17.075 -4.341 4.618 1.00 97.75 183 SER A O 1
ATOM 1472 N N . MET A 1 184 ? -16.923 -3.200 6.558 1.00 97.56 184 MET A N 1
ATOM 1473 C CA . MET A 1 184 ? -18.182 -3.647 7.153 1.00 97.56 184 MET A CA 1
ATOM 1474 C C . MET A 1 184 ? -19.425 -3.084 6.446 1.00 97.56 184 MET A C 1
ATOM 1476 O O . MET A 1 184 ? -20.423 -3.787 6.310 1.00 97.56 184 MET A O 1
ATOM 1480 N N . LEU A 1 185 ? -19.369 -1.830 5.977 1.00 97.62 185 LEU A N 1
ATOM 1481 C CA . LEU A 1 185 ? -20.549 -1.087 5.504 1.00 97.62 185 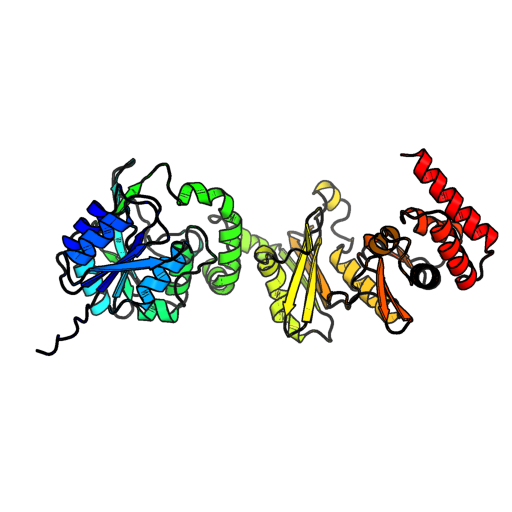LEU A CA 1
ATOM 1482 C C . LEU A 1 185 ? -20.591 -0.871 3.982 1.00 97.62 185 LEU A C 1
ATOM 1484 O O . LEU A 1 185 ? -21.616 -0.439 3.450 1.00 97.62 185 LEU A O 1
ATOM 1488 N N . LYS A 1 186 ? -19.513 -1.167 3.237 1.00 95.38 186 LYS A N 1
ATOM 1489 C CA . LYS A 1 186 ? -19.456 -0.934 1.775 1.00 95.38 186 LYS A CA 1
ATOM 1490 C C . LYS A 1 186 ? -20.497 -1.716 0.968 1.00 95.38 186 LYS A C 1
ATOM 1492 O O . LYS A 1 186 ? -20.814 -1.305 -0.148 1.00 95.38 186 LYS A O 1
ATOM 1497 N N . ASN A 1 187 ? -21.011 -2.810 1.529 1.00 92.12 187 ASN A N 1
ATOM 1498 C CA . ASN A 1 187 ? -21.988 -3.697 0.896 1.00 92.12 187 ASN A CA 1
ATOM 1499 C C . ASN A 1 187 ? -23.416 -3.525 1.452 1.00 92.12 187 ASN A C 1
ATOM 1501 O O . ASN A 1 187 ? -24.283 -4.330 1.132 1.00 92.12 187 ASN A O 1
ATOM 1505 N N . GLY A 1 188 ? -23.672 -2.483 2.251 1.00 92.12 188 GLY A N 1
ATOM 1506 C CA . GLY A 1 188 ? -24.973 -2.220 2.876 1.00 92.12 188 GLY A CA 1
ATOM 1507 C C . GLY A 1 188 ? -24.991 -2.502 4.380 1.00 92.12 188 GLY A C 1
ATOM 1508 O O . GLY A 1 188 ? -23.972 -2.870 4.964 1.00 92.12 188 GLY A O 1
ATOM 1509 N N . GLY A 1 189 ? -26.162 -2.311 4.991 1.00 94.88 189 GLY A N 1
ATOM 1510 C CA . GLY A 1 189 ? -26.376 -2.360 6.437 1.00 94.88 189 GLY A CA 1
ATOM 1511 C C . GLY A 1 189 ? -26.461 -0.971 7.070 1.00 94.88 189 GLY A C 1
ATOM 1512 O O . GLY A 1 189 ? -25.857 -0.007 6.589 1.00 94.88 189 GLY A O 1
ATOM 1513 N N . ASP A 1 190 ? -27.224 -0.884 8.155 1.00 97.25 190 ASP A N 1
ATOM 1514 C CA . ASP A 1 190 ? -27.506 0.378 8.834 1.00 97.25 190 ASP A CA 1
ATOM 1515 C C . ASP A 1 190 ? -26.567 0.621 10.018 1.00 97.25 190 ASP A C 1
ATOM 1517 O O . ASP A 1 190 ? -26.076 -0.308 10.669 1.00 97.25 190 ASP A O 1
ATOM 1521 N N . VAL A 1 191 ? -26.342 1.905 10.303 1.00 98.00 191 VAL A N 1
ATOM 1522 C CA . VAL A 1 191 ? -25.631 2.371 11.495 1.00 98.00 191 VAL A CA 1
ATOM 1523 C C . VAL A 1 191 ? -26.614 3.131 12.369 1.00 98.00 191 VAL A C 1
ATOM 1525 O O . VAL A 1 191 ? -27.153 4.156 11.948 1.00 98.00 191 VAL A O 1
ATOM 1528 N N . VAL A 1 192 ? -26.812 2.661 13.597 1.00 98.25 192 VAL A N 1
ATOM 1529 C CA . VAL A 1 192 ? -27.662 3.330 14.587 1.00 98.25 192 VAL A CA 1
ATOM 1530 C C . VAL A 1 192 ? -26.783 4.046 15.603 1.00 98.25 192 VAL A C 1
ATOM 1532 O O . VAL A 1 192 ? -25.767 3.520 16.055 1.00 98.25 192 VAL A O 1
ATOM 1535 N N . ARG A 1 193 ? -27.166 5.271 15.968 1.00 97.94 193 ARG A N 1
ATOM 1536 C CA . ARG A 1 193 ? -26.551 6.003 17.077 1.00 97.94 193 ARG A CA 1
ATOM 1537 C C . ARG A 1 193 ? -27.550 6.133 18.211 1.00 97.94 193 ARG A C 1
ATOM 1539 O O . ARG A 1 193 ? -28.571 6.797 18.048 1.00 97.94 193 ARG A O 1
ATOM 1546 N N . LEU A 1 194 ? -27.219 5.534 19.344 1.00 97.94 194 LEU A N 1
ATOM 1547 C CA . LEU A 1 194 ? -27.999 5.623 20.567 1.00 97.94 194 LEU A CA 1
ATOM 1548 C C . LEU A 1 194 ? -27.968 7.061 21.115 1.00 97.94 194 LEU A C 1
ATOM 1550 O O . LEU A 1 194 ? -26.898 7.681 21.120 1.00 97.94 194 LEU A O 1
ATOM 1554 N N . PRO A 1 195 ? -29.099 7.591 21.611 1.00 96.50 195 PRO A N 1
ATOM 1555 C CA . PRO A 1 195 ? -29.200 8.938 22.174 1.00 96.50 195 PRO A CA 1
ATOM 1556 C C . PRO A 1 195 ? -28.710 9.005 23.635 1.00 96.50 195 PRO A C 1
ATOM 1558 O O . PRO A 1 195 ? -29.252 9.753 24.444 1.00 96.50 195 PRO A O 1
ATOM 1561 N N . ILE A 1 196 ? -27.696 8.208 23.981 1.00 96.94 196 ILE A N 1
ATOM 1562 C CA . ILE A 1 196 ? -27.063 8.170 25.305 1.00 96.94 196 ILE A CA 1
ATOM 1563 C C . ILE A 1 196 ? -25.564 8.418 25.170 1.00 96.94 196 ILE A C 1
ATOM 1565 O O . ILE A 1 196 ? -24.957 8.071 24.151 1.00 96.94 196 ILE A O 1
ATOM 1569 N N . VAL A 1 197 ? -24.954 8.986 26.211 1.00 97.12 197 VAL A N 1
ATOM 1570 C CA . VAL A 1 197 ? -23.493 9.081 26.309 1.00 97.12 197 VAL A CA 1
ATOM 1571 C C . VAL A 1 197 ? -22.957 7.713 26.720 1.00 97.12 197 VAL A C 1
ATOM 1573 O O . VAL A 1 197 ? -22.933 7.368 27.896 1.00 97.12 197 VAL A O 1
ATOM 1576 N N . GLY A 1 198 ? -22.573 6.914 25.726 1.00 97.62 198 GLY A N 1
ATOM 1577 C CA . GLY A 1 198 ? -22.050 5.559 25.928 1.00 97.62 198 GLY A CA 1
ATOM 1578 C C . GLY A 1 198 ? -20.524 5.472 25.883 1.00 97.62 198 GLY A C 1
ATOM 1579 O O . GLY A 1 198 ? -19.973 4.460 26.300 1.00 97.62 198 GLY A O 1
ATOM 1580 N N . LEU A 1 199 ? -19.844 6.522 25.407 1.00 98.19 199 LEU A N 1
ATOM 1581 C CA . LEU A 1 199 ? -18.389 6.571 25.252 1.00 98.19 199 LEU A CA 1
ATOM 1582 C C . LEU A 1 199 ? -17.811 7.833 25.896 1.00 98.19 199 LEU A C 1
ATOM 1584 O O . LEU A 1 199 ? -18.149 8.955 25.515 1.00 98.19 199 LEU A O 1
ATOM 1588 N N . TYR A 1 200 ? -16.840 7.645 26.779 1.00 98.12 200 TYR A N 1
ATOM 1589 C CA . TYR A 1 200 ? -15.991 8.709 27.299 1.00 98.12 200 TYR A CA 1
ATOM 1590 C C . TYR A 1 200 ? -14.595 8.569 26.694 1.00 98.12 200 TYR A C 1
ATOM 1592 O O . TYR A 1 200 ? -13.778 7.750 27.118 1.00 98.12 200 TYR A O 1
ATOM 1600 N N . TYR A 1 201 ? -14.341 9.362 25.655 1.00 96.50 201 TYR A N 1
ATOM 1601 C CA . TYR A 1 201 ? -13.121 9.315 24.859 1.00 96.50 201 TYR A CA 1
ATOM 1602 C C . TYR A 1 201 ? -12.014 10.147 25.505 1.00 96.50 201 TYR A C 1
ATOM 1604 O O . TYR A 1 201 ? -12.118 11.378 25.611 1.00 96.50 201 TYR A O 1
ATOM 1612 N N . ARG A 1 202 ? -10.906 9.508 25.877 1.00 95.69 202 ARG A N 1
ATOM 1613 C CA . ARG A 1 202 ? -9.798 10.184 26.548 1.00 95.69 202 ARG A CA 1
ATOM 1614 C C . ARG A 1 202 ? -8.853 10.863 25.570 1.00 95.69 202 ARG A C 1
ATOM 1616 O O . ARG A 1 202 ? -8.282 10.262 24.662 1.00 95.69 202 ARG A O 1
ATOM 1623 N N . VAL A 1 203 ? -8.627 12.157 25.781 1.00 93.00 203 VAL A N 1
ATOM 1624 C CA . VAL A 1 203 ? -7.654 12.937 25.011 1.00 93.00 203 VAL A CA 1
ATOM 1625 C C . VAL A 1 203 ? -6.332 13.002 25.768 1.00 93.00 203 VAL A C 1
ATOM 1627 O O . VAL A 1 203 ? -6.272 13.513 26.883 1.00 93.00 203 VAL A O 1
ATOM 1630 N N . ARG A 1 204 ? -5.269 12.499 25.123 1.00 89.62 204 ARG A N 1
ATOM 1631 C CA . ARG A 1 204 ? -3.893 12.487 25.640 1.00 89.62 204 ARG A CA 1
ATOM 1632 C C . ARG A 1 204 ? -2.904 13.120 24.662 1.00 89.62 204 ARG A C 1
ATOM 1634 O O . ARG A 1 204 ? -2.954 12.869 23.444 1.00 89.62 204 ARG A O 1
ATOM 1641 N N . SER A 1 205 ? -1.943 13.861 25.199 1.00 80.62 205 SER A N 1
ATOM 1642 C CA . SER A 1 205 ? -0.846 14.506 24.469 1.00 80.62 205 SER A CA 1
ATOM 1643 C C . SER A 1 205 ? 0.054 13.519 23.717 1.00 80.62 205 SER A C 1
ATOM 1645 O O . SER A 1 205 ? 0.439 13.803 22.581 1.00 80.62 205 SER A O 1
ATOM 1647 N N . ASN A 1 206 ? 0.295 12.329 24.279 1.00 78.19 206 ASN A N 1
ATOM 1648 C CA . ASN A 1 206 ? 1.176 11.290 23.721 1.00 78.19 206 ASN A CA 1
ATOM 1649 C C . ASN A 1 206 ? 0.463 10.213 22.869 1.00 78.19 206 ASN A C 1
ATOM 1651 O O . ASN A 1 206 ? 1.037 9.159 22.586 1.00 78.19 206 ASN A O 1
ATOM 1655 N N . SER A 1 207 ? -0.773 10.469 22.418 1.00 76.94 207 SER A N 1
ATOM 1656 C CA . SER A 1 207 ? -1.586 9.490 21.675 1.00 76.94 207 SER A CA 1
ATOM 1657 C C . SER A 1 207 ? -0.978 9.030 20.335 1.00 76.94 207 SER A C 1
ATOM 1659 O O . SER A 1 207 ? -0.397 9.806 19.564 1.00 76.94 207 SER A O 1
ATOM 1661 N N . LYS A 1 208 ? -1.208 7.752 19.990 1.00 73.50 208 LYS A N 1
ATOM 1662 C CA . LYS A 1 208 ? -0.791 7.121 18.716 1.00 73.50 208 LYS A CA 1
ATOM 1663 C C . LYS A 1 208 ? -1.274 7.897 17.483 1.00 73.50 208 LYS A C 1
ATOM 1665 O O . LYS A 1 208 ? -0.571 7.978 16.471 1.00 73.50 208 LYS A O 1
ATOM 1670 N N . ARG A 1 209 ? -2.442 8.541 17.577 1.00 71.62 209 ARG A N 1
ATOM 1671 C CA . ARG A 1 209 ? -3.016 9.388 16.521 1.00 71.62 209 ARG A CA 1
ATOM 1672 C C . ARG A 1 209 ? -2.108 10.561 16.129 1.00 71.62 209 ARG A C 1
ATOM 1674 O O . ARG A 1 209 ? -2.052 10.905 14.949 1.00 71.62 209 ARG A O 1
ATOM 1681 N N . ARG A 1 210 ? -1.409 11.188 17.082 1.00 68.25 210 ARG A N 1
ATOM 1682 C CA . ARG A 1 210 ? -0.481 12.297 16.791 1.00 68.25 210 ARG A CA 1
ATOM 1683 C C . ARG A 1 210 ? 0.801 11.775 16.141 1.00 68.25 210 ARG A C 1
ATOM 1685 O O . ARG A 1 210 ? 1.236 12.318 15.128 1.00 68.25 210 ARG A O 1
ATOM 1692 N N . LYS A 1 211 ? 1.329 10.651 16.641 1.00 69.38 211 LYS A N 1
ATOM 1693 C CA . LYS A 1 211 ? 2.540 9.999 16.109 1.00 69.38 211 LYS A CA 1
ATOM 1694 C C . LYS A 1 211 ? 2.384 9.549 14.650 1.00 69.38 211 LYS A C 1
ATOM 1696 O O . LYS A 1 211 ? 3.331 9.641 13.880 1.00 69.38 211 LYS A O 1
ATOM 1701 N N . THR A 1 212 ? 1.190 9.127 14.231 1.00 69.94 212 THR A N 1
ATOM 1702 C CA . THR A 1 212 ? 0.918 8.601 12.874 1.00 69.94 212 THR A CA 1
ATOM 1703 C C . THR A 1 212 ? 0.535 9.665 11.836 1.00 69.94 212 THR A C 1
ATOM 1705 O O . THR A 1 212 ? 0.325 9.345 10.666 1.00 69.94 212 THR A O 1
ATOM 1708 N N . GLN A 1 213 ? 0.498 10.952 12.197 1.00 69.88 213 GLN A N 1
ATOM 1709 C CA . GLN A 1 213 ? 0.062 12.028 11.297 1.00 69.88 213 GLN A CA 1
ATOM 1710 C C . GLN A 1 213 ? 0.894 12.150 10.005 1.00 69.88 213 GLN A C 1
ATOM 1712 O O . GLN A 1 213 ? 0.344 12.517 8.963 1.00 69.88 213 GLN A O 1
ATOM 1717 N N . HIS A 1 214 ? 2.183 11.807 10.044 1.00 74.12 214 HIS A N 1
ATOM 1718 C CA . HIS A 1 214 ? 3.064 11.801 8.871 1.00 74.12 214 HIS A CA 1
ATOM 1719 C C . HIS A 1 214 ? 2.708 10.699 7.851 1.00 74.12 214 HIS A C 1
ATOM 1721 O O . HIS A 1 214 ? 3.064 10.805 6.680 1.00 74.12 214 HIS A O 1
ATOM 1727 N N . ARG A 1 215 ? 1.947 9.669 8.257 1.00 79.12 215 ARG A N 1
ATOM 1728 C CA . ARG A 1 215 ? 1.565 8.512 7.421 1.00 79.12 215 ARG A CA 1
ATOM 1729 C C . ARG A 1 215 ? 0.249 8.694 6.666 1.00 79.12 215 ARG A C 1
ATOM 1731 O O . ARG A 1 215 ? -0.198 7.774 5.991 1.00 79.12 215 ARG A O 1
ATOM 1738 N N . LYS A 1 216 ? -0.363 9.884 6.731 1.00 84.19 216 LYS A N 1
ATOM 1739 C CA . LYS A 1 216 ? -1.659 10.177 6.091 1.00 84.19 216 LYS A CA 1
ATOM 1740 C C . LYS A 1 216 ? -1.707 9.791 4.611 1.00 84.19 216 LYS A C 1
ATOM 1742 O O . LYS A 1 216 ? -2.724 9.269 4.186 1.00 84.19 216 LYS A O 1
ATOM 1747 N N . LYS A 1 217 ? -0.642 10.034 3.837 1.00 87.94 217 LYS A N 1
ATOM 1748 C CA . LYS A 1 217 ? -0.612 9.660 2.411 1.00 87.94 217 LYS A CA 1
ATOM 1749 C C . LYS A 1 217 ? -0.688 8.143 2.229 1.00 87.94 217 LYS A C 1
ATOM 1751 O O . LYS A 1 217 ? -1.621 7.677 1.596 1.00 87.94 217 LYS A O 1
ATOM 1756 N N . LYS A 1 218 ? 0.189 7.398 2.916 1.00 88.12 218 LYS A N 1
ATOM 1757 C CA . LYS A 1 218 ? 0.207 5.927 2.886 1.00 88.12 218 LYS A CA 1
ATOM 1758 C C . LYS A 1 218 ? -1.142 5.319 3.288 1.00 88.12 218 LYS A C 1
ATOM 1760 O O . LYS A 1 218 ? -1.596 4.394 2.632 1.00 88.12 218 LYS A O 1
ATOM 1765 N N . LEU A 1 219 ? -1.808 5.864 4.312 1.00 90.69 219 LEU A N 1
ATOM 1766 C CA . LEU A 1 219 ? -3.166 5.445 4.686 1.00 90.69 219 LEU A CA 1
ATOM 1767 C C . LEU A 1 219 ? -4.158 5.615 3.525 1.00 90.69 219 LEU A C 1
ATOM 1769 O O . LEU A 1 219 ? -4.912 4.699 3.228 1.00 90.69 219 LEU A O 1
ATOM 1773 N N . ILE A 1 220 ? -4.173 6.784 2.881 1.00 93.31 220 ILE A N 1
ATOM 1774 C CA . ILE A 1 220 ? -5.092 7.063 1.767 1.00 93.31 220 ILE A CA 1
ATOM 1775 C C . ILE A 1 220 ? -4.798 6.151 0.574 1.00 93.31 220 ILE A C 1
ATOM 1777 O O . ILE A 1 220 ? -5.731 5.672 -0.066 1.00 93.31 220 ILE A O 1
ATOM 1781 N N . ASP A 1 221 ? -3.526 5.874 0.298 1.00 91.94 221 ASP A N 1
ATOM 1782 C CA . ASP A 1 221 ? -3.124 4.960 -0.772 1.00 91.94 221 ASP A CA 1
ATOM 1783 C C . ASP A 1 221 ? -3.601 3.526 -0.482 1.00 91.94 221 ASP A C 1
ATOM 1785 O O . ASP A 1 221 ? -4.232 2.911 -1.340 1.00 91.94 221 ASP A O 1
ATOM 1789 N N . LEU A 1 222 ? -3.398 3.031 0.747 1.00 92.38 222 LEU A N 1
ATOM 1790 C CA . LEU A 1 222 ? -3.881 1.714 1.188 1.00 92.38 222 LEU A CA 1
ATOM 1791 C C . LEU A 1 222 ? -5.406 1.604 1.120 1.00 92.38 222 LEU A C 1
ATOM 1793 O O . LEU A 1 222 ? -5.922 0.615 0.602 1.00 92.38 222 LEU A O 1
ATOM 1797 N N . LEU A 1 223 ? -6.131 2.629 1.577 1.00 95.12 223 LEU A N 1
ATOM 1798 C CA . LEU A 1 223 ? -7.589 2.656 1.473 1.00 95.12 223 LEU A CA 1
ATOM 1799 C C . LEU A 1 223 ? -8.031 2.562 0.010 1.00 95.12 223 LEU A C 1
ATOM 1801 O O . LEU A 1 223 ? -8.893 1.748 -0.305 1.00 95.12 223 LEU A O 1
ATOM 1805 N N . ASN A 1 224 ? -7.443 3.357 -0.892 1.00 95.00 224 ASN A N 1
ATOM 1806 C CA . ASN A 1 224 ? -7.801 3.330 -2.315 1.00 95.00 224 ASN A CA 1
ATOM 1807 C C . ASN A 1 224 ? -7.568 1.967 -2.965 1.00 95.00 224 ASN A C 1
ATOM 1809 O O . ASN A 1 224 ? -8.344 1.575 -3.830 1.00 95.00 224 ASN A O 1
ATOM 1813 N N . VAL A 1 225 ? -6.515 1.255 -2.563 1.00 91.69 225 VAL A N 1
ATOM 1814 C CA . VAL A 1 225 ? -6.238 -0.095 -3.065 1.00 91.69 225 VAL A CA 1
ATOM 1815 C C . VAL A 1 225 ? -7.263 -1.097 -2.540 1.00 91.69 225 VAL A C 1
ATOM 1817 O O . VAL A 1 225 ? -7.781 -1.898 -3.312 1.00 91.69 225 VAL A O 1
ATOM 1820 N N . ARG A 1 226 ? -7.595 -1.033 -1.248 1.00 92.50 226 ARG A N 1
ATOM 1821 C CA . ARG A 1 226 ? -8.507 -1.987 -0.596 1.00 92.50 226 ARG A CA 1
ATOM 1822 C C . ARG A 1 226 ? -9.980 -1.765 -0.943 1.00 92.50 226 ARG A C 1
ATOM 1824 O O . ARG A 1 226 ? -10.752 -2.720 -0.991 1.00 92.50 226 ARG A O 1
ATOM 1831 N N . HIS A 1 227 ? -10.370 -0.515 -1.190 1.00 95.25 227 HIS A N 1
ATOM 1832 C CA . HIS A 1 227 ? -11.771 -0.090 -1.307 1.00 95.25 227 HIS A CA 1
ATOM 1833 C C . HIS A 1 227 ? -12.052 0.716 -2.577 1.00 95.25 227 HIS A C 1
ATOM 1835 O O . HIS A 1 227 ? -12.884 1.624 -2.561 1.00 95.25 227 HIS A O 1
ATOM 1841 N N . ALA A 1 228 ? -11.371 0.392 -3.681 1.00 92.19 228 ALA A N 1
ATOM 1842 C CA . ALA A 1 228 ? -11.519 1.084 -4.963 1.00 92.19 228 ALA A CA 1
ATOM 1843 C C . ALA A 1 228 ? -12.991 1.211 -5.396 1.00 92.19 228 ALA A C 1
ATOM 1845 O O . ALA A 1 228 ? -13.463 2.322 -5.625 1.00 92.19 228 ALA A O 1
ATOM 1846 N N . ASP A 1 229 ? -13.742 0.105 -5.394 1.00 92.56 229 ASP A N 1
ATOM 1847 C CA . ASP A 1 229 ? -15.152 0.088 -5.812 1.00 92.56 229 ASP A CA 1
ATOM 1848 C C . ASP A 1 229 ? -16.049 0.932 -4.903 1.00 92.56 229 ASP A C 1
ATOM 1850 O O . ASP A 1 229 ? -17.004 1.566 -5.353 1.00 92.56 229 ASP A O 1
ATOM 1854 N N . PHE A 1 230 ? -15.749 0.962 -3.603 1.00 96.62 230 PHE A N 1
ATOM 1855 C CA . PHE A 1 230 ? -16.480 1.792 -2.654 1.00 96.62 230 PHE A CA 1
ATOM 1856 C C . PHE A 1 230 ? -16.237 3.277 -2.935 1.00 96.62 230 PHE A C 1
ATOM 1858 O O . PHE A 1 230 ? -17.191 4.057 -2.972 1.00 96.62 230 PHE A O 1
ATOM 1865 N N . PHE A 1 231 ? -14.989 3.679 -3.184 1.00 96.56 231 PHE A N 1
ATOM 1866 C CA . PHE A 1 231 ? -14.694 5.061 -3.555 1.00 96.56 231 PHE A CA 1
ATOM 1867 C C . PHE A 1 231 ? -15.270 5.423 -4.920 1.00 96.56 231 PHE A C 1
ATOM 1869 O O . PHE A 1 231 ? -15.844 6.501 -5.046 1.00 96.56 231 PHE A O 1
ATOM 1876 N N . GLU A 1 232 ? -15.242 4.521 -5.898 1.00 93.81 232 GLU A N 1
ATOM 1877 C CA . GLU A 1 232 ? -15.890 4.740 -7.191 1.00 93.81 232 GLU A CA 1
ATOM 1878 C C . GLU A 1 232 ? -17.389 5.026 -7.011 1.00 93.81 232 GLU A C 1
ATOM 1880 O O . GLU A 1 232 ? -17.891 6.054 -7.465 1.00 93.81 232 GLU A O 1
ATOM 1885 N N . LYS A 1 233 ? -18.093 4.198 -6.230 1.00 95.44 233 LYS A N 1
ATOM 1886 C CA . LYS A 1 233 ? -19.522 4.393 -5.930 1.00 95.44 233 LYS A CA 1
ATOM 1887 C C . LYS A 1 233 ? -19.802 5.695 -5.170 1.00 95.44 233 LYS A C 1
ATOM 1889 O O . LYS A 1 233 ? -20.771 6.385 -5.475 1.00 95.44 233 LYS A O 1
ATOM 1894 N N . GLN A 1 234 ? -18.990 6.034 -4.166 1.00 96.44 234 GLN A N 1
ATOM 1895 C CA . GLN A 1 234 ? -19.281 7.148 -3.248 1.00 96.44 234 GLN A CA 1
ATOM 1896 C C . GLN A 1 234 ? -18.702 8.500 -3.682 1.00 96.44 234 GLN A C 1
ATOM 1898 O O . GLN A 1 234 ? -19.198 9.552 -3.253 1.00 96.44 234 GLN A O 1
ATOM 1903 N N . LEU A 1 235 ? -17.627 8.486 -4.470 1.00 96.50 235 LEU A N 1
ATOM 1904 C CA . LEU A 1 235 ? -16.823 9.649 -4.852 1.00 96.50 235 LEU A CA 1
ATOM 1905 C C . LEU A 1 235 ? -16.648 9.805 -6.369 1.00 96.50 235 LEU A C 1
ATOM 1907 O O . LEU A 1 235 ? -16.055 10.809 -6.770 1.00 96.50 235 LEU A O 1
ATOM 1911 N N . HIS A 1 236 ? -17.141 8.863 -7.183 1.00 93.88 236 HIS A N 1
ATOM 1912 C CA . HIS A 1 236 ? -16.940 8.811 -8.641 1.00 93.88 236 HIS A CA 1
ATOM 1913 C C . HIS A 1 236 ? -15.461 8.772 -9.044 1.00 93.88 236 HIS A C 1
ATOM 1915 O O . HIS A 1 236 ? -15.050 9.423 -10.003 1.00 93.88 236 HIS A O 1
ATOM 1921 N N . GLY A 1 237 ? -14.653 8.108 -8.221 1.00 91.94 237 GLY A N 1
ATOM 1922 C CA . GLY A 1 237 ? -13.215 7.977 -8.386 1.00 91.94 237 GLY A CA 1
ATOM 1923 C C . GLY A 1 237 ? -12.529 7.724 -7.051 1.00 91.94 237 GLY A C 1
ATOM 1924 O O . GLY A 1 237 ? -13.164 7.479 -6.027 1.00 91.94 237 GLY A O 1
ATOM 1925 N N . ARG A 1 238 ? -11.204 7.849 -7.033 1.00 93.56 238 ARG A N 1
ATOM 1926 C CA . ARG A 1 238 ? -10.385 7.617 -5.836 1.00 93.56 238 ARG A CA 1
ATOM 1927 C C . ARG A 1 238 ? -10.606 8.659 -4.731 1.00 93.56 238 ARG A C 1
ATOM 1929 O O . ARG A 1 238 ? -11.035 9.792 -4.965 1.00 93.56 238 ARG A O 1
ATOM 1936 N N . LEU A 1 239 ? -10.216 8.304 -3.514 1.00 95.69 239 LEU A N 1
ATOM 1937 C CA . LEU A 1 239 ? -10.032 9.227 -2.401 1.00 95.69 239 LEU A CA 1
ATOM 1938 C C . LEU A 1 239 ? -8.719 10.003 -2.570 1.00 95.69 239 LEU A C 1
ATOM 1940 O O . LEU A 1 239 ? -7.632 9.428 -2.600 1.00 95.69 239 LEU A O 1
ATOM 1944 N N . HIS A 1 240 ? -8.799 11.329 -2.635 1.00 93.31 240 HIS A N 1
ATOM 1945 C CA . HIS A 1 240 ? -7.625 12.198 -2.742 1.00 93.31 240 HIS A CA 1
ATOM 1946 C C . HIS A 1 240 ? -7.083 12.588 -1.365 1.00 93.31 240 HIS A C 1
ATOM 1948 O O . HIS A 1 240 ? -7.810 12.620 -0.371 1.00 93.31 240 HIS A O 1
ATOM 1954 N N . TYR A 1 241 ? -5.805 12.981 -1.304 1.00 92.00 241 TYR A N 1
ATOM 1955 C CA . TYR A 1 241 ? -5.176 13.435 -0.054 1.00 92.00 241 TYR A CA 1
ATOM 1956 C C . TYR A 1 241 ? -5.926 14.606 0.589 1.00 92.00 241 TYR A C 1
ATOM 1958 O O . TYR A 1 241 ? -6.101 14.642 1.811 1.00 92.00 241 TYR A O 1
ATOM 1966 N N . ASN A 1 242 ? -6.422 15.540 -0.230 1.00 91.88 242 ASN A N 1
ATOM 1967 C CA . ASN A 1 242 ? -7.423 16.493 0.221 1.00 91.88 242 ASN A CA 1
ATOM 1968 C C . ASN A 1 242 ? -8.820 15.874 0.076 1.00 91.88 242 ASN A C 1
ATOM 1970 O O . ASN A 1 242 ? -9.518 16.034 -0.926 1.00 91.88 242 ASN A O 1
ATOM 1974 N N . ARG A 1 243 ? -9.197 15.132 1.117 1.00 93.50 243 ARG A N 1
ATOM 1975 C CA . ARG A 1 243 ? -10.409 14.305 1.168 1.00 93.50 243 ARG A CA 1
ATOM 1976 C C . ARG A 1 243 ? -11.687 15.098 0.906 1.00 93.50 243 ARG A C 1
ATOM 1978 O O . ARG A 1 243 ? -12.606 14.596 0.266 1.00 93.50 243 ARG A O 1
ATOM 1985 N N . THR A 1 244 ? -11.744 16.348 1.370 1.00 92.69 244 THR A N 1
ATOM 1986 C CA . THR A 1 244 ? -12.919 17.215 1.212 1.00 92.69 244 THR A CA 1
ATOM 1987 C C . THR A 1 244 ? -13.257 17.436 -0.260 1.00 92.69 244 THR A C 1
ATOM 1989 O O . THR A 1 244 ? -14.419 17.307 -0.636 1.00 92.69 244 THR A O 1
ATOM 1992 N N . TYR A 1 245 ? -12.241 17.681 -1.091 1.00 94.25 245 TYR A N 1
ATOM 1993 C CA . TYR A 1 245 ? -12.396 17.992 -2.515 1.00 94.25 245 TYR A CA 1
ATOM 1994 C C . TYR A 1 245 ? -12.318 16.766 -3.430 1.00 94.25 245 TYR A C 1
ATOM 1996 O O . TYR A 1 245 ? -12.267 16.928 -4.643 1.00 94.25 245 TYR A O 1
ATOM 2004 N N . SER A 1 246 ? -12.339 15.539 -2.893 1.00 95.31 246 SER A N 1
ATOM 2005 C CA . SER A 1 246 ? -12.171 14.330 -3.718 1.00 95.31 246 SER A CA 1
ATOM 2006 C C . SER A 1 246 ? -13.211 14.220 -4.835 1.00 95.31 246 SER A C 1
ATOM 2008 O O . SER A 1 246 ? -12.832 13.990 -5.973 1.00 95.31 246 SER A O 1
ATOM 2010 N N . LYS A 1 247 ? -14.494 14.498 -4.555 1.00 94.19 247 LYS A N 1
ATOM 2011 C CA . LYS A 1 247 ? -15.546 14.509 -5.591 1.00 94.19 247 LYS A CA 1
ATOM 2012 C C . LYS A 1 247 ? -15.274 15.532 -6.697 1.00 94.19 247 LYS A C 1
ATOM 2014 O O . LYS A 1 247 ? -15.451 15.228 -7.868 1.00 94.19 247 LYS A O 1
ATOM 2019 N N . LEU A 1 248 ? -14.830 16.734 -6.321 1.00 94.00 248 LEU A N 1
ATOM 2020 C CA . LEU A 1 248 ? -14.503 17.795 -7.273 1.00 94.00 248 LEU A CA 1
ATOM 2021 C C . LEU A 1 248 ? -13.305 17.398 -8.140 1.00 94.00 248 LEU A C 1
ATOM 2023 O O . LEU A 1 248 ? -13.355 17.540 -9.355 1.00 94.00 248 LEU A O 1
ATOM 2027 N N . PHE A 1 249 ? -12.244 16.870 -7.532 1.00 93.19 249 PHE A N 1
ATOM 2028 C CA . PHE A 1 249 ? -11.073 16.414 -8.275 1.00 93.19 249 PHE A CA 1
ATOM 2029 C C . PHE A 1 249 ? -11.396 15.248 -9.200 1.00 93.19 249 PHE A C 1
ATOM 2031 O O . PHE A 1 249 ? -10.964 15.276 -10.344 1.00 93.19 249 PHE A O 1
ATOM 2038 N N . ASN A 1 250 ? -12.206 14.286 -8.760 1.00 93.44 250 ASN A N 1
ATOM 2039 C CA . ASN A 1 250 ? -12.655 13.182 -9.605 1.00 93.44 250 ASN A CA 1
ATOM 2040 C C . ASN A 1 250 ? -13.511 13.673 -10.780 1.00 93.44 250 ASN A C 1
ATOM 2042 O O . ASN A 1 250 ? -13.317 13.227 -11.906 1.00 93.44 250 ASN A O 1
ATOM 2046 N N . LEU A 1 251 ? -14.403 14.645 -10.556 1.00 93.75 251 LEU A N 1
ATOM 2047 C CA . LEU A 1 251 ? -15.165 15.280 -11.634 1.00 93.75 251 LEU A CA 1
ATOM 2048 C C . LEU A 1 251 ? -14.237 15.944 -12.662 1.00 93.75 251 LEU A C 1
ATOM 2050 O O . LEU A 1 251 ? -14.399 15.745 -13.864 1.00 93.75 251 LEU A O 1
ATOM 2054 N N . LEU A 1 252 ? -13.238 16.697 -12.197 1.00 92.62 252 LEU A N 1
ATOM 2055 C CA . LEU A 1 252 ? -12.249 17.329 -13.069 1.00 92.62 252 LEU A CA 1
ATOM 2056 C C . LEU A 1 252 ? -11.382 16.293 -13.800 1.00 92.62 252 LEU A C 1
ATOM 2058 O O . LEU A 1 252 ? -11.120 16.457 -14.987 1.00 92.62 252 LEU A O 1
ATOM 2062 N N . GLU A 1 253 ? -10.953 15.223 -13.127 1.00 89.38 253 GLU A N 1
ATOM 2063 C CA . GLU A 1 253 ? -10.218 14.106 -13.736 1.00 89.38 253 GLU A CA 1
ATOM 2064 C C . GLU A 1 253 ? -11.083 13.380 -14.779 1.00 89.38 253 GLU A C 1
ATOM 2066 O O . GLU A 1 253 ? -10.562 12.969 -15.808 1.00 89.38 253 GLU A O 1
ATOM 2071 N N . LYS A 1 254 ? -12.400 13.278 -14.593 1.00 89.25 254 LYS A N 1
ATOM 2072 C CA . LYS A 1 254 ? -13.304 12.687 -15.589 1.00 89.25 254 LYS A CA 1
ATOM 2073 C C . LYS A 1 254 ? -13.457 13.555 -16.842 1.00 89.25 254 LYS A C 1
ATOM 2075 O O . LYS A 1 254 ? -13.563 13.019 -17.939 1.00 89.25 254 LYS A O 1
ATOM 2080 N N . ILE A 1 255 ? -13.480 14.880 -16.685 1.00 90.81 255 ILE A N 1
ATOM 2081 C CA . ILE A 1 255 ? -13.662 15.827 -17.799 1.00 90.81 255 ILE A CA 1
ATOM 2082 C C . ILE A 1 255 ? -12.343 16.072 -18.545 1.00 90.81 255 ILE A C 1
ATOM 2084 O O . ILE A 1 255 ? -12.307 16.077 -19.772 1.00 90.81 255 ILE A O 1
ATOM 2088 N N . PHE A 1 256 ? -11.253 16.292 -17.809 1.00 91.69 256 PHE A N 1
ATOM 2089 C CA . PHE A 1 256 ? -9.968 16.740 -18.358 1.00 91.69 256 PHE A CA 1
ATOM 2090 C C . PHE A 1 256 ? -8.872 15.677 -18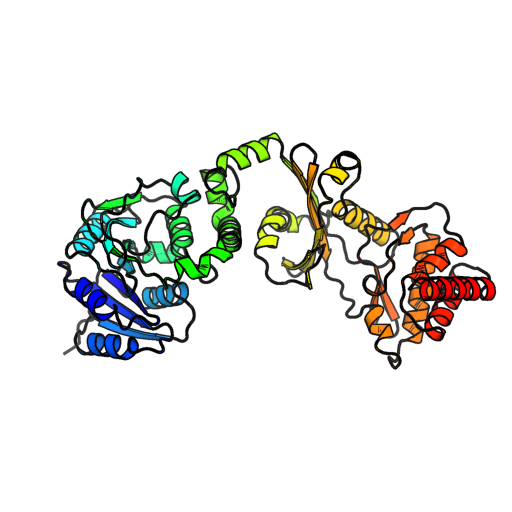.298 1.00 91.69 256 PHE A C 1
ATOM 2092 O O . PHE A 1 256 ? -7.788 15.875 -18.860 1.00 91.69 256 PHE A O 1
ATOM 2099 N N . GLY A 1 257 ? -9.105 14.578 -17.586 1.00 88.38 257 GLY A N 1
ATOM 2100 C CA . GLY A 1 257 ? -8.160 13.483 -17.470 1.00 88.38 257 GLY A CA 1
ATOM 2101 C C . GLY A 1 257 ? -8.234 12.558 -18.675 1.00 88.38 257 GLY A C 1
ATOM 2102 O O . GLY A 1 257 ? -9.301 12.161 -19.134 1.00 88.38 257 GLY A O 1
ATOM 2103 N N . LYS A 1 258 ? -7.065 12.179 -19.181 1.00 90.50 258 LYS A N 1
ATOM 2104 C CA . LYS A 1 258 ? -6.920 11.149 -20.203 1.00 90.50 258 LYS A CA 1
ATOM 2105 C C . LYS A 1 258 ? -5.906 10.127 -19.728 1.00 90.50 258 LYS A C 1
ATOM 2107 O O . LYS A 1 258 ? -4.751 10.467 -19.460 1.00 90.50 258 LYS A O 1
ATOM 2112 N N . ARG A 1 259 ? -6.334 8.870 -19.673 1.00 91.88 259 ARG A N 1
ATOM 2113 C CA . ARG A 1 259 ? -5.460 7.720 -19.456 1.00 91.88 259 ARG A CA 1
ATOM 2114 C C . ARG A 1 259 ? -5.264 6.986 -20.775 1.00 91.88 259 ARG A C 1
ATOM 2116 O O . ARG A 1 259 ? -6.229 6.707 -21.473 1.00 91.88 259 ARG A O 1
ATOM 2123 N N . THR A 1 260 ? -4.016 6.686 -21.109 1.00 94.19 260 THR A N 1
ATOM 2124 C CA . THR A 1 260 ? -3.661 5.788 -22.214 1.00 94.19 260 THR A CA 1
ATOM 2125 C C . THR A 1 260 ? -2.937 4.592 -21.623 1.00 94.19 260 THR A C 1
ATOM 2127 O O . THR A 1 260 ? -1.959 4.777 -20.901 1.00 94.19 260 THR A O 1
ATOM 2130 N N . THR A 1 261 ? -3.413 3.391 -21.924 1.00 96.88 261 THR A N 1
ATOM 2131 C CA . THR A 1 261 ? -2.791 2.131 -21.515 1.00 96.88 261 THR A CA 1
ATOM 2132 C C . THR A 1 261 ? -2.599 1.300 -22.773 1.00 96.88 261 THR A C 1
ATOM 2134 O O . THR A 1 261 ? -3.554 1.112 -23.521 1.00 96.88 261 THR A O 1
ATOM 2137 N N . VAL A 1 262 ? -1.379 0.835 -23.021 1.00 97.75 262 VAL A N 1
ATOM 2138 C CA . VAL A 1 262 ? -1.073 -0.090 -24.118 1.00 97.75 262 VAL A CA 1
ATOM 2139 C C . VAL A 1 262 ? -0.425 -1.315 -23.514 1.00 97.75 262 VAL A C 1
ATOM 2141 O O . VAL A 1 262 ? 0.491 -1.183 -22.703 1.00 97.75 262 VAL A O 1
ATOM 2144 N N . ILE A 1 263 ? -0.919 -2.485 -23.904 1.00 97.81 263 ILE A N 1
ATOM 2145 C CA . ILE A 1 263 ? -0.455 -3.787 -23.434 1.00 97.81 263 ILE A CA 1
ATOM 2146 C C . ILE A 1 263 ? -0.072 -4.598 -24.663 1.00 97.81 263 ILE A C 1
ATOM 2148 O O . ILE A 1 263 ? -0.792 -4.606 -25.661 1.00 97.81 263 ILE A O 1
ATOM 2152 N N . HIS A 1 264 ? 1.079 -5.254 -24.596 1.00 96.88 264 HIS A N 1
ATOM 2153 C CA . HIS A 1 264 ? 1.547 -6.149 -25.635 1.00 96.88 264 HIS A CA 1
ATOM 2154 C C . HIS A 1 264 ? 0.543 -7.306 -25.820 1.00 96.88 264 HIS A C 1
ATOM 2156 O O . HIS A 1 264 ? 0.130 -7.888 -24.815 1.00 96.88 264 HIS A O 1
ATOM 2162 N N . PRO A 1 265 ? 0.160 -7.680 -27.058 1.00 95.44 265 PRO A N 1
ATOM 2163 C CA . PRO A 1 265 ? -0.923 -8.642 -27.304 1.00 95.44 265 PRO A CA 1
ATOM 2164 C C . PRO A 1 265 ? -0.775 -9.981 -26.565 1.00 95.44 265 PRO A C 1
ATOM 2166 O O . PRO A 1 265 ? -1.736 -10.471 -25.972 1.00 95.44 265 PRO A O 1
ATOM 2169 N N . THR A 1 266 ? 0.447 -10.522 -26.513 1.00 95.19 266 THR A N 1
ATOM 2170 C CA . THR A 1 266 ? 0.794 -11.770 -25.799 1.00 95.19 266 THR A CA 1
ATOM 2171 C C . THR A 1 266 ? 0.559 -11.715 -24.283 1.00 95.19 266 THR A C 1
ATOM 2173 O O . THR A 1 266 ? 0.556 -12.747 -23.620 1.00 95.19 266 THR A O 1
ATOM 2176 N N . TYR A 1 267 ? 0.380 -10.515 -23.730 1.00 95.38 267 TYR A N 1
ATOM 2177 C CA . TYR A 1 267 ? 0.197 -10.259 -22.302 1.00 95.38 267 TYR A CA 1
ATOM 2178 C C . TYR A 1 267 ? -1.165 -9.623 -21.991 1.00 95.38 267 TYR A C 1
ATOM 2180 O O . TYR A 1 267 ? -1.344 -9.023 -20.931 1.00 95.38 267 TYR A O 1
ATOM 2188 N N . SER A 1 268 ? -2.139 -9.738 -22.900 1.00 93.88 268 SER A N 1
ATOM 2189 C CA . SER A 1 268 ? -3.499 -9.204 -22.728 1.00 93.88 268 SER A CA 1
ATOM 2190 C C . SER A 1 268 ? -4.190 -9.691 -21.446 1.00 93.88 268 SER A C 1
ATOM 2192 O O . SER A 1 268 ? -4.917 -8.927 -20.812 1.00 93.88 268 SER A O 1
ATOM 2194 N N . GLN A 1 269 ? -3.878 -10.904 -20.985 1.00 94.25 269 GLN A N 1
ATOM 2195 C CA . GLN A 1 269 ? -4.321 -11.465 -19.706 1.00 94.25 269 GLN A CA 1
ATOM 2196 C C . GLN A 1 269 ? -3.887 -10.647 -18.477 1.00 94.25 269 GLN A C 1
ATOM 2198 O O . GLN A 1 269 ? -4.510 -10.752 -17.424 1.00 94.25 269 GLN A O 1
ATOM 2203 N N . LEU A 1 270 ? -2.843 -9.815 -18.586 1.00 95.06 270 LEU A N 1
ATOM 2204 C CA . LEU A 1 270 ? -2.383 -8.942 -17.500 1.00 95.06 270 LEU A CA 1
ATOM 2205 C C . LEU A 1 270 ? -3.177 -7.629 -17.405 1.00 95.06 270 LEU A C 1
ATOM 2207 O O . LEU A 1 270 ? -2.935 -6.850 -16.479 1.00 95.06 270 LEU A O 1
ATOM 2211 N N . ALA A 1 271 ? -4.131 -7.367 -18.310 1.00 94.69 271 ALA A N 1
ATOM 2212 C CA . ALA A 1 271 ? -4.904 -6.122 -18.330 1.00 94.69 271 ALA A CA 1
ATOM 2213 C C . ALA A 1 271 ? -5.497 -5.722 -16.965 1.00 94.69 271 ALA A C 1
ATOM 2215 O O . ALA A 1 271 ? -5.245 -4.588 -16.549 1.00 94.69 271 ALA A O 1
ATOM 2216 N N . PRO A 1 272 ? -6.140 -6.616 -16.186 1.00 92.31 272 PRO A N 1
ATOM 2217 C CA . PRO A 1 272 ? -6.691 -6.243 -14.881 1.00 92.31 272 PRO A CA 1
ATOM 2218 C C . PRO A 1 272 ? -5.636 -5.774 -13.865 1.00 92.31 272 PRO A C 1
ATOM 2220 O O . PRO A 1 272 ? -5.929 -4.944 -12.999 1.00 92.31 272 PRO A O 1
ATOM 2223 N N . CYS A 1 273 ? -4.409 -6.303 -13.928 1.00 92.62 273 CYS A N 1
ATOM 2224 C CA . CYS A 1 273 ? -3.307 -5.846 -13.078 1.00 92.62 273 CYS A CA 1
ATOM 2225 C C . CYS A 1 273 ? -2.751 -4.505 -13.582 1.00 92.62 273 CYS A C 1
ATOM 2227 O O . CYS A 1 273 ? -2.658 -3.542 -12.817 1.00 92.62 273 CYS A O 1
ATOM 2229 N N . ILE A 1 274 ? -2.466 -4.395 -14.885 1.00 94.94 274 ILE A N 1
ATOM 2230 C CA . ILE A 1 274 ? -1.930 -3.168 -15.500 1.00 94.94 274 ILE A CA 1
ATOM 2231 C C . ILE A 1 274 ? -2.896 -1.985 -15.321 1.00 94.94 274 ILE A C 1
ATOM 2233 O O . ILE A 1 274 ? -2.479 -0.850 -15.071 1.00 94.94 274 ILE A O 1
ATOM 2237 N N . GLU A 1 275 ? -4.203 -2.223 -15.373 1.00 91.38 275 GLU A N 1
ATOM 2238 C CA . GLU A 1 275 ? -5.213 -1.199 -15.120 1.00 91.38 275 GLU A CA 1
ATOM 2239 C C . GLU A 1 275 ? -5.173 -0.669 -13.681 1.00 91.38 275 GLU A C 1
ATOM 2241 O O . GLU A 1 275 ? -5.307 0.540 -13.466 1.00 91.38 275 GLU A O 1
ATOM 2246 N N . ARG A 1 276 ? -4.890 -1.519 -12.694 1.00 89.56 276 ARG A N 1
ATOM 2247 C CA . ARG A 1 276 ? -4.782 -1.125 -11.277 1.00 89.56 276 ARG A CA 1
ATOM 2248 C C . ARG A 1 276 ? -3.380 -0.662 -10.875 1.00 89.56 276 ARG A C 1
ATOM 2250 O O . ARG A 1 276 ? -3.199 -0.112 -9.785 1.00 89.56 276 ARG A O 1
ATOM 2257 N N . LEU A 1 277 ? -2.407 -0.803 -11.774 1.00 93.25 277 LEU A N 1
ATOM 2258 C CA . LEU A 1 277 ? -0.995 -0.555 -11.506 1.00 93.25 277 LEU A CA 1
ATOM 2259 C C . LEU A 1 277 ? -0.680 0.817 -10.889 1.00 93.25 277 LEU A C 1
ATOM 2261 O O . LEU A 1 277 ? 0.102 0.839 -9.943 1.00 93.25 277 LEU A O 1
ATOM 2265 N N . PRO A 1 278 ? -1.257 1.961 -11.320 1.00 91.56 278 PRO A N 1
ATOM 2266 C CA . PRO A 1 278 ? -0.923 3.250 -10.713 1.00 91.56 278 PRO A CA 1
ATOM 2267 C C . PRO A 1 278 ? -1.210 3.312 -9.208 1.00 91.56 278 PRO A C 1
ATOM 2269 O O . PRO A 1 278 ? -0.443 3.931 -8.476 1.00 91.56 278 PRO A O 1
ATOM 2272 N N . LEU A 1 279 ? -2.280 2.655 -8.743 1.00 87.25 279 LEU A N 1
ATOM 2273 C CA . LEU A 1 279 ? -2.616 2.565 -7.319 1.00 87.25 279 LEU A CA 1
ATOM 2274 C C . LEU A 1 279 ? -1.745 1.522 -6.613 1.00 87.25 279 LEU A C 1
ATOM 2276 O O . LEU A 1 279 ? -1.142 1.826 -5.584 1.00 87.25 279 LEU A O 1
ATOM 2280 N N . ALA A 1 280 ? -1.608 0.329 -7.200 1.00 90.00 280 ALA A N 1
ATOM 2281 C CA . ALA A 1 280 ? -0.765 -0.738 -6.656 1.00 90.00 280 ALA A CA 1
ATOM 2282 C C . ALA A 1 280 ? 0.699 -0.283 -6.486 1.00 90.00 280 ALA A C 1
ATOM 2284 O O . ALA A 1 280 ? 1.359 -0.604 -5.499 1.00 90.00 280 ALA A O 1
ATOM 2285 N N . PHE A 1 281 ? 1.195 0.559 -7.395 1.00 92.06 281 PHE A N 1
ATOM 2286 C CA . PHE A 1 281 ? 2.530 1.146 -7.332 1.00 92.06 281 PHE A CA 1
ATOM 2287 C C . PHE A 1 281 ? 2.752 2.041 -6.117 1.00 92.06 281 PHE A C 1
ATOM 2289 O O . PHE A 1 281 ? 3.885 2.135 -5.648 1.00 92.06 281 PHE A O 1
ATOM 2296 N N . LEU A 1 282 ? 1.721 2.694 -5.581 1.00 87.56 282 LEU A N 1
ATOM 2297 C CA . LEU A 1 282 ? 1.869 3.552 -4.402 1.00 87.56 282 LEU A CA 1
ATOM 2298 C C . LEU A 1 282 ? 2.104 2.728 -3.132 1.00 87.56 282 LEU A C 1
ATOM 2300 O O . LEU A 1 282 ? 2.928 3.114 -2.304 1.00 87.56 282 LEU A O 1
ATOM 2304 N N . VAL A 1 283 ? 1.434 1.580 -3.016 1.00 86.94 283 VAL A N 1
ATOM 2305 C CA . VAL A 1 283 ? 1.461 0.737 -1.809 1.00 86.94 283 VAL A CA 1
ATOM 2306 C C . VAL A 1 283 ? 2.523 -0.361 -1.844 1.00 86.94 283 VAL A C 1
ATOM 2308 O O . VAL A 1 283 ? 2.945 -0.823 -0.787 1.00 86.94 283 VAL A O 1
ATOM 2311 N N . ASN A 1 284 ? 2.988 -0.757 -3.034 1.00 89.25 284 ASN A N 1
ATOM 2312 C CA . ASN A 1 284 ? 4.018 -1.781 -3.177 1.00 89.25 284 ASN A CA 1
ATOM 2313 C C . ASN A 1 284 ? 5.342 -1.309 -2.540 1.00 89.25 284 ASN A C 1
ATOM 2315 O O . ASN A 1 284 ? 5.859 -0.242 -2.885 1.00 89.25 284 ASN A O 1
ATOM 2319 N N . ASN A 1 285 ? 5.894 -2.099 -1.617 1.00 87.38 285 ASN A N 1
ATOM 2320 C CA . ASN A 1 285 ? 7.135 -1.782 -0.902 1.00 87.38 285 ASN A CA 1
ATOM 2321 C C . ASN A 1 285 ? 8.384 -2.450 -1.510 1.00 87.38 285 ASN A C 1
ATOM 2323 O O . ASN A 1 285 ? 9.487 -2.174 -1.049 1.00 87.38 285 ASN A O 1
ATOM 2327 N N . ASN A 1 286 ? 8.239 -3.280 -2.548 1.00 92.56 286 ASN A N 1
ATOM 2328 C CA . ASN A 1 286 ? 9.351 -3.947 -3.222 1.00 92.56 286 ASN A CA 1
ATOM 2329 C C . ASN A 1 286 ? 10.052 -2.984 -4.202 1.00 92.56 286 ASN A C 1
ATOM 2331 O O . ASN A 1 286 ? 9.729 -2.918 -5.391 1.00 92.56 286 ASN A O 1
ATOM 2335 N N . VAL A 1 287 ? 10.949 -2.151 -3.668 1.00 92.69 287 VAL A N 1
ATOM 2336 C CA . VAL A 1 287 ? 11.660 -1.090 -4.397 1.00 92.69 287 VAL A CA 1
ATOM 2337 C C . VAL A 1 287 ? 13.032 -1.581 -4.855 1.00 92.69 287 VAL A C 1
ATOM 2339 O O . VAL A 1 287 ? 13.884 -1.877 -4.028 1.00 92.69 287 VAL A O 1
ATOM 2342 N N . ILE A 1 288 ? 13.271 -1.565 -6.168 1.00 90.06 288 ILE A N 1
ATOM 2343 C CA . ILE A 1 288 ? 14.590 -1.850 -6.763 1.00 90.06 288 ILE A CA 1
ATOM 2344 C C . ILE A 1 288 ? 15.463 -0.589 -6.741 1.00 90.06 288 ILE A C 1
ATOM 2346 O O . ILE A 1 288 ? 16.652 -0.631 -6.442 1.00 90.06 288 ILE A O 1
ATOM 2350 N N . HIS A 1 289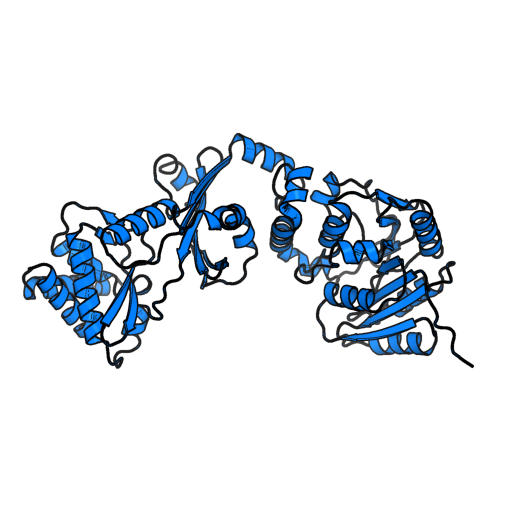 ? 14.879 0.561 -7.087 1.00 88.69 289 HIS A N 1
ATOM 2351 C CA . HIS A 1 289 ? 15.600 1.830 -7.148 1.00 88.69 289 HIS A CA 1
ATOM 2352 C C . HIS A 1 289 ? 14.676 3.008 -6.853 1.00 88.69 289 HIS A C 1
ATOM 2354 O O . HIS A 1 289 ? 13.561 3.088 -7.376 1.00 88.69 289 HIS A O 1
ATOM 2360 N N . GLN A 1 290 ? 15.170 3.975 -6.079 1.00 87.62 290 GLN A N 1
ATOM 2361 C CA . GLN A 1 290 ? 14.453 5.204 -5.764 1.00 87.62 290 GLN A CA 1
ATOM 2362 C C . GLN A 1 290 ? 15.361 6.421 -5.948 1.00 87.62 290 GLN A C 1
ATOM 2364 O O . GLN A 1 290 ? 16.319 6.627 -5.212 1.00 87.62 290 GLN A O 1
ATOM 2369 N N . GLY A 1 291 ? 15.026 7.252 -6.931 1.00 86.50 291 GLY A N 1
ATOM 2370 C CA . GLY A 1 291 ? 15.700 8.517 -7.203 1.00 86.50 291 GLY A CA 1
ATOM 2371 C C . GLY A 1 291 ? 14.777 9.438 -7.993 1.00 86.50 291 GLY A C 1
ATOM 2372 O O . GLY A 1 291 ? 13.610 9.607 -7.646 1.00 86.50 291 GLY A O 1
ATOM 2373 N N . ARG A 1 292 ? 15.271 10.003 -9.103 1.00 83.44 292 ARG A N 1
ATOM 2374 C CA . ARG A 1 292 ? 14.422 10.767 -10.039 1.00 83.44 292 ARG A CA 1
ATOM 2375 C C . ARG A 1 292 ? 13.296 9.907 -10.617 1.00 83.44 292 ARG A C 1
ATOM 2377 O O . ARG A 1 292 ? 12.165 10.360 -10.722 1.00 83.44 292 ARG A O 1
ATOM 2384 N N . ASN A 1 293 ? 13.614 8.668 -10.974 1.00 90.62 293 ASN A N 1
ATOM 2385 C CA . ASN A 1 293 ? 12.635 7.650 -11.334 1.00 90.62 293 ASN A CA 1
ATOM 2386 C C . ASN A 1 293 ? 12.556 6.629 -10.192 1.00 90.62 293 ASN A C 1
ATOM 2388 O O . ASN A 1 293 ? 13.517 6.469 -9.436 1.00 90.62 293 ASN A O 1
ATOM 2392 N N . THR A 1 294 ? 11.439 5.918 -10.090 1.00 93.94 294 THR A N 1
ATOM 2393 C CA . THR A 1 294 ? 11.263 4.841 -9.107 1.00 93.94 294 THR A CA 1
ATOM 2394 C C . THR A 1 294 ? 11.009 3.535 -9.839 1.00 93.94 294 THR A C 1
ATOM 2396 O O . THR A 1 294 ? 10.148 3.496 -10.718 1.00 93.94 294 THR A O 1
ATOM 2399 N N . LEU A 1 295 ? 11.751 2.487 -9.492 1.00 95.25 295 LEU A N 1
ATOM 2400 C CA . LEU A 1 295 ? 11.570 1.134 -10.011 1.00 95.25 295 LEU A CA 1
ATOM 2401 C C . LEU A 1 295 ? 11.082 0.238 -8.877 1.00 95.25 295 LEU A C 1
ATOM 2403 O O . LEU A 1 295 ? 11.666 0.243 -7.791 1.00 95.25 295 LEU A O 1
ATOM 2407 N N . LYS A 1 296 ? 10.022 -0.521 -9.140 1.00 96.88 296 LYS A N 1
ATOM 2408 C CA . LYS A 1 296 ? 9.460 -1.497 -8.204 1.00 96.88 296 LYS A CA 1
ATOM 2409 C C . LYS A 1 296 ? 9.232 -2.829 -8.901 1.00 96.88 296 LYS A C 1
ATOM 2411 O O . LYS A 1 296 ? 8.916 -2.837 -10.093 1.00 96.88 296 LYS A O 1
ATOM 2416 N N . GLN A 1 297 ? 9.373 -3.913 -8.151 1.00 96.19 297 GLN A N 1
ATOM 2417 C CA . GLN A 1 297 ? 9.121 -5.265 -8.634 1.00 96.19 297 GLN A CA 1
ATOM 2418 C C . GLN A 1 297 ? 7.711 -5.722 -8.253 1.00 96.19 297 GLN A C 1
ATOM 2420 O O . GLN A 1 297 ? 7.226 -5.430 -7.158 1.00 96.19 297 GLN A O 1
ATOM 2425 N N . PHE A 1 298 ? 7.053 -6.424 -9.166 1.00 95.56 298 PHE A N 1
ATOM 2426 C CA . PHE A 1 298 ? 5.739 -7.042 -8.984 1.00 95.56 298 PHE A CA 1
ATOM 2427 C C . PHE A 1 298 ? 5.824 -8.507 -9.403 1.00 95.56 298 PHE A C 1
ATOM 2429 O O . PHE A 1 298 ? 6.654 -8.841 -10.242 1.00 95.56 298 PHE A O 1
ATOM 2436 N N . SER A 1 299 ? 4.966 -9.357 -8.845 1.00 93.44 299 SER A N 1
ATOM 2437 C CA . SER A 1 299 ? 4.832 -10.751 -9.269 1.00 93.44 299 SER A CA 1
ATOM 2438 C C . SER A 1 299 ? 3.372 -11.003 -9.619 1.00 93.44 299 SER A C 1
ATOM 2440 O O . SER A 1 299 ? 2.495 -10.784 -8.784 1.00 93.44 299 SER A O 1
ATOM 2442 N N . GLU A 1 300 ? 3.103 -11.362 -10.872 1.00 90.56 300 GLU A N 1
ATOM 2443 C CA . GLU A 1 300 ? 1.748 -11.464 -11.425 1.00 90.56 300 GLU A CA 1
ATOM 2444 C C . GLU A 1 300 ? 1.666 -12.647 -12.386 1.00 90.56 300 GLU A C 1
ATOM 2446 O O . GLU A 1 300 ? 2.430 -12.725 -13.346 1.00 90.56 300 GLU A O 1
ATOM 2451 N N . ASN A 1 301 ? 0.735 -13.575 -12.142 1.00 87.06 301 ASN A N 1
ATOM 2452 C CA . ASN A 1 301 ? 0.570 -14.803 -12.935 1.00 87.06 301 ASN A CA 1
ATOM 2453 C C . ASN A 1 301 ? 1.886 -15.587 -13.149 1.00 87.06 301 ASN A C 1
ATOM 2455 O O . ASN A 1 301 ? 2.129 -16.113 -14.232 1.00 87.06 301 ASN A O 1
ATOM 2459 N N . GLY A 1 302 ? 2.748 -15.637 -12.126 1.00 87.69 302 GLY A N 1
ATOM 2460 C CA . GLY A 1 302 ? 4.048 -16.318 -12.185 1.00 87.69 302 GLY A CA 1
ATOM 2461 C C . GLY A 1 302 ? 5.137 -15.570 -12.963 1.00 87.69 302 GLY A C 1
ATOM 2462 O O . GLY A 1 302 ? 6.219 -16.116 -13.153 1.00 87.69 302 GLY A O 1
ATOM 2463 N N . LEU A 1 303 ? 4.875 -14.338 -13.411 1.00 92.75 303 LEU A N 1
ATOM 2464 C CA . LEU A 1 303 ? 5.863 -13.472 -14.047 1.00 92.75 303 LEU A CA 1
ATOM 2465 C C . LEU A 1 303 ? 6.392 -12.446 -13.050 1.00 92.75 303 LEU A C 1
ATOM 2467 O O . LEU A 1 303 ? 5.615 -11.709 -12.438 1.00 92.75 303 LEU A O 1
ATOM 2471 N N . ASP A 1 304 ? 7.713 -12.331 -12.971 1.00 95.56 304 ASP A N 1
ATOM 2472 C CA . ASP A 1 304 ? 8.362 -11.231 -12.269 1.00 95.56 304 ASP A CA 1
ATOM 2473 C C . ASP A 1 304 ? 8.459 -10.016 -13.187 1.00 95.56 304 ASP A C 1
ATOM 2475 O O . ASP A 1 304 ? 9.061 -10.054 -14.262 1.00 95.56 304 ASP A O 1
ATOM 2479 N N . LEU A 1 305 ? 7.838 -8.921 -12.762 1.00 97.06 305 LEU A N 1
ATOM 2480 C CA . LEU A 1 305 ? 7.710 -7.689 -13.525 1.00 97.06 305 LEU A CA 1
ATOM 2481 C C . LEU A 1 305 ? 8.515 -6.568 -12.883 1.00 97.06 305 LEU A C 1
ATOM 2483 O O . LEU A 1 305 ? 8.518 -6.398 -11.663 1.00 97.06 305 LEU A O 1
ATOM 2487 N N . VAL A 1 306 ? 9.112 -5.723 -13.718 1.00 97.06 306 VAL A N 1
ATOM 2488 C CA . VAL A 1 306 ? 9.725 -4.461 -13.302 1.00 97.06 306 VAL A CA 1
ATOM 2489 C C . VAL A 1 306 ? 8.882 -3.309 -13.824 1.00 97.06 306 VAL A C 1
ATOM 2491 O O . VAL A 1 306 ? 8.637 -3.169 -15.022 1.00 97.06 306 VAL A O 1
ATOM 2494 N N . VAL A 1 307 ? 8.455 -2.447 -12.905 1.00 97.56 307 VAL A N 1
ATOM 2495 C CA . VAL A 1 307 ? 7.658 -1.261 -13.214 1.00 97.56 307 VAL A CA 1
ATOM 2496 C C . VAL A 1 307 ? 8.482 -0.020 -12.924 1.00 97.56 307 VAL A C 1
ATOM 2498 O O . VAL A 1 307 ? 8.869 0.239 -11.782 1.00 97.56 307 VAL A O 1
ATOM 2501 N N . LYS A 1 308 ? 8.714 0.788 -13.957 1.00 96.50 308 LYS A N 1
ATOM 2502 C CA . LYS A 1 308 ? 9.439 2.058 -13.873 1.00 96.50 308 LYS A CA 1
ATOM 2503 C C . LYS A 1 308 ? 8.466 3.231 -13.941 1.00 96.50 308 LYS A C 1
ATOM 2505 O O . LYS A 1 308 ? 7.845 3.473 -14.975 1.00 96.50 308 LYS A O 1
ATOM 2510 N N . SER A 1 309 ? 8.371 3.987 -12.851 1.00 95.69 309 SER A N 1
ATOM 2511 C CA . SER A 1 309 ? 7.699 5.288 -12.790 1.00 95.69 309 SER A CA 1
ATOM 2512 C C . SER A 1 309 ? 8.683 6.402 -13.135 1.00 95.69 309 SER A C 1
ATOM 2514 O O . SER A 1 309 ? 9.768 6.489 -12.549 1.00 95.69 309 SER A O 1
ATOM 2516 N N . TYR A 1 310 ? 8.311 7.264 -14.079 1.00 90.94 310 TYR A N 1
ATOM 2517 C CA . TYR A 1 310 ? 9.174 8.349 -14.544 1.00 90.94 310 TYR A CA 1
ATOM 2518 C C . TYR A 1 310 ? 8.872 9.684 -13.872 1.00 90.94 310 TYR A C 1
ATOM 2520 O O . TYR A 1 310 ? 7.714 10.081 -13.740 1.00 90.94 310 TYR A O 1
ATOM 2528 N N . GLN A 1 311 ? 9.929 10.442 -13.567 1.00 82.62 311 GLN A N 1
ATOM 2529 C CA . GLN A 1 311 ? 9.778 11.826 -13.130 1.00 82.62 311 GLN A CA 1
ATOM 2530 C C . GLN A 1 311 ? 9.115 12.684 -14.207 1.00 82.62 311 GLN A C 1
ATOM 2532 O O . GLN A 1 311 ? 9.534 12.688 -15.374 1.00 82.62 311 GLN A O 1
ATOM 2537 N N . ILE A 1 312 ? 8.157 13.495 -13.775 1.00 71.38 312 ILE A N 1
ATOM 2538 C CA . ILE A 1 312 ? 7.507 14.505 -14.601 1.00 71.38 312 ILE A CA 1
ATOM 2539 C C . ILE A 1 312 ? 8.451 15.716 -14.722 1.00 71.38 312 ILE A C 1
ATOM 2541 O O . ILE A 1 312 ? 8.948 16.197 -13.702 1.00 71.38 312 ILE A O 1
ATOM 2545 N N . PRO A 1 313 ? 8.693 16.253 -15.929 1.00 64.94 313 PRO A N 1
ATOM 2546 C CA . PRO A 1 313 ? 9.385 17.531 -16.090 1.00 64.94 313 PRO A CA 1
ATOM 2547 C C . PRO A 1 313 ? 8.632 18.686 -15.395 1.00 64.94 313 PRO A C 1
ATOM 2549 O O . PRO A 1 313 ? 7.399 18.702 -15.356 1.00 64.94 313 PRO A O 1
ATOM 2552 N N . HIS A 1 314 ? 9.354 19.683 -14.870 1.00 67.44 314 HIS A N 1
ATOM 2553 C CA . HIS A 1 314 ? 8.747 20.884 -14.272 1.00 67.44 314 HIS A CA 1
ATOM 2554 C C . HIS A 1 314 ? 7.791 21.601 -15.248 1.00 67.44 314 HIS A C 1
ATOM 2556 O O . HIS A 1 314 ? 7.955 21.507 -16.462 1.00 67.44 314 HIS A O 1
ATOM 2562 N N . ILE A 1 315 ? 6.786 22.313 -14.714 1.00 60.22 315 ILE A N 1
ATOM 2563 C CA . ILE A 1 315 ? 5.676 22.936 -15.475 1.00 60.22 315 ILE A CA 1
ATOM 2564 C C . ILE A 1 315 ? 6.168 23.778 -16.665 1.00 60.22 315 ILE A C 1
ATOM 2566 O O . ILE A 1 315 ? 5.624 23.657 -17.759 1.00 60.22 315 ILE A O 1
ATOM 2570 N N . ILE A 1 316 ? 7.240 24.551 -16.482 1.00 58.31 316 ILE A N 1
ATOM 2571 C CA . ILE A 1 316 ? 7.811 25.427 -17.519 1.00 58.31 316 ILE A CA 1
ATOM 2572 C C . ILE A 1 316 ? 8.322 24.613 -18.728 1.00 58.31 316 ILE A C 1
ATOM 2574 O O . ILE A 1 316 ? 8.125 25.004 -19.873 1.00 58.31 316 ILE A O 1
ATOM 2578 N N . ASN A 1 317 ? 8.857 23.409 -18.495 1.00 56.78 317 ASN A N 1
ATOM 2579 C CA . ASN A 1 317 ? 9.294 22.484 -19.549 1.00 56.78 317 ASN A CA 1
ATOM 2580 C C . ASN A 1 317 ? 8.144 21.636 -20.128 1.00 56.78 317 ASN A C 1
ATOM 2582 O O . ASN A 1 317 ? 8.331 20.946 -21.131 1.00 56.78 317 ASN A O 1
ATOM 2586 N N . ARG A 1 318 ? 6.960 21.642 -19.492 1.00 58.84 318 ARG A N 1
ATOM 2587 C CA . ARG A 1 318 ? 5.757 20.952 -19.988 1.00 58.84 318 ARG A CA 1
ATOM 2588 C C . ARG A 1 318 ? 5.010 21.774 -21.033 1.00 58.84 318 ARG A C 1
ATOM 2590 O O . ARG A 1 318 ? 4.447 21.175 -21.941 1.00 58.84 318 ARG A O 1
ATOM 2597 N N . LEU A 1 319 ? 5.033 23.102 -20.941 1.00 58.75 319 LEU A N 1
ATOM 2598 C CA . LEU A 1 319 ? 4.364 23.974 -21.915 1.00 58.75 319 LEU A CA 1
ATOM 2599 C C . LEU A 1 319 ? 5.103 24.034 -23.260 1.00 58.75 319 LEU A C 1
ATOM 2601 O O . LEU A 1 319 ? 4.455 24.080 -24.297 1.00 58.75 319 LEU A O 1
ATOM 2605 N N . SER A 1 320 ? 6.436 23.940 -23.264 1.00 51.09 320 SER A N 1
ATOM 2606 C CA . SER A 1 320 ? 7.244 23.985 -24.493 1.00 51.09 320 SER A CA 1
ATOM 2607 C C . SER A 1 320 ? 7.268 22.674 -25.297 1.00 51.09 320 SER A C 1
ATOM 2609 O O . SER A 1 320 ? 7.533 22.709 -26.493 1.00 51.09 320 SER A O 1
ATOM 2611 N N . TYR A 1 321 ? 6.971 21.519 -24.679 1.00 49.62 321 TYR A N 1
ATOM 2612 C CA . TYR A 1 321 ? 7.126 20.194 -25.319 1.00 49.62 321 TYR A CA 1
ATOM 2613 C C . TYR A 1 321 ? 6.011 19.168 -25.022 1.00 49.62 321 TYR A C 1
ATOM 2615 O O . TYR A 1 321 ? 6.006 18.078 -25.601 1.00 49.62 321 TYR A O 1
ATOM 2623 N N . GLY A 1 322 ? 5.083 19.451 -24.102 1.00 51.59 322 GLY A N 1
ATOM 2624 C CA . GLY A 1 322 ? 4.200 18.441 -23.498 1.00 51.59 322 GLY A CA 1
ATOM 2625 C C . GLY A 1 322 ? 3.052 17.936 -24.374 1.00 51.59 322 GLY A C 1
ATOM 2626 O O . GLY A 1 322 ? 2.556 16.834 -24.122 1.00 51.59 322 GLY A O 1
ATOM 2627 N N . PHE A 1 323 ? 2.656 18.698 -25.398 1.00 57.28 323 PHE A N 1
ATOM 2628 C CA . PHE A 1 323 ? 1.548 18.334 -26.289 1.00 57.28 323 PHE A CA 1
ATOM 2629 C C . PHE A 1 323 ? 1.948 17.336 -27.387 1.00 57.28 323 PHE A C 1
ATOM 2631 O O . PHE A 1 323 ? 1.119 16.518 -27.772 1.00 57.28 323 PHE A O 1
ATOM 2638 N N . PHE A 1 324 ? 3.211 17.336 -27.833 1.00 61.38 324 PHE A N 1
ATOM 2639 C CA . PHE A 1 324 ? 3.636 16.558 -29.010 1.00 61.38 324 PHE A CA 1
ATOM 2640 C C . PHE A 1 324 ? 4.679 15.475 -28.715 1.00 61.38 324 PHE A C 1
ATOM 2642 O O . PHE A 1 324 ? 4.753 14.478 -29.430 1.00 61.38 324 PHE A O 1
ATOM 2649 N N . ARG A 1 325 ? 5.489 15.616 -27.656 1.00 73.00 325 ARG A N 1
ATOM 2650 C CA . ARG A 1 325 ? 6.544 14.638 -27.364 1.00 73.00 325 ARG A CA 1
ATOM 2651 C C . ARG A 1 325 ? 5.980 13.418 -26.629 1.00 73.00 325 ARG A C 1
ATOM 2653 O O . ARG A 1 325 ? 5.384 13.549 -25.558 1.00 73.00 325 ARG A O 1
ATOM 2660 N N . ALA A 1 326 ? 6.230 12.226 -27.173 1.00 84.69 326 ALA A N 1
ATOM 2661 C CA . ALA A 1 326 ? 5.934 10.956 -26.509 1.00 84.69 326 ALA A CA 1
ATOM 2662 C C . ALA A 1 326 ? 6.597 10.883 -25.119 1.00 84.69 326 ALA A C 1
ATOM 2664 O O . ALA A 1 326 ? 7.733 11.349 -24.932 1.00 84.69 326 ALA A O 1
ATOM 2665 N N . SER A 1 327 ? 5.907 10.297 -24.132 1.00 90.50 327 SER A N 1
ATOM 2666 C CA . SER A 1 327 ? 6.472 10.169 -22.785 1.00 90.50 327 SER A CA 1
ATOM 2667 C C . SER A 1 327 ? 7.724 9.288 -22.780 1.00 90.50 327 SER A C 1
ATOM 2669 O O . SER A 1 327 ? 8.022 8.553 -23.723 1.00 90.50 327 SER A O 1
ATOM 2671 N N . LYS A 1 328 ? 8.493 9.353 -21.686 1.00 91.88 328 LYS A N 1
ATOM 2672 C CA . LYS A 1 328 ? 9.616 8.427 -21.484 1.00 91.88 328 LYS A CA 1
ATOM 2673 C C . LYS A 1 328 ? 9.141 6.975 -21.434 1.00 91.88 328 LYS A C 1
ATOM 2675 O O . LYS A 1 328 ? 9.819 6.134 -22.003 1.00 91.88 328 LYS A O 1
ATOM 2680 N N . ALA A 1 329 ? 7.989 6.714 -20.819 1.00 95.44 329 ALA A N 1
ATOM 2681 C CA . ALA A 1 329 ? 7.426 5.374 -20.738 1.00 95.44 329 ALA A CA 1
ATOM 2682 C C . ALA A 1 329 ? 7.028 4.826 -22.109 1.00 95.44 329 ALA A C 1
ATOM 2684 O O . ALA A 1 329 ? 7.442 3.728 -22.464 1.00 95.44 329 ALA A O 1
ATOM 2685 N N . LYS A 1 330 ? 6.298 5.623 -22.901 1.00 95.56 330 LYS A N 1
ATOM 2686 C CA . LYS A 1 330 ? 5.913 5.255 -24.266 1.00 95.56 330 LYS A CA 1
ATOM 2687 C C . LYS A 1 330 ? 7.142 4.960 -25.126 1.00 95.56 330 LYS A C 1
ATOM 2689 O O . LYS A 1 330 ? 7.211 3.905 -25.736 1.00 95.56 330 LYS A O 1
ATOM 2694 N N . ARG A 1 331 ? 8.153 5.837 -25.094 1.00 95.12 331 ARG A N 1
ATOM 2695 C CA . ARG A 1 331 ? 9.406 5.612 -25.835 1.00 95.12 331 ARG A CA 1
ATOM 2696 C C . ARG A 1 331 ? 10.162 4.377 -25.348 1.00 95.12 331 ARG A C 1
ATOM 2698 O O . ARG A 1 331 ? 10.677 3.646 -26.172 1.00 95.12 331 ARG A O 1
ATOM 2705 N N . ALA A 1 332 ? 10.226 4.123 -24.038 1.00 96.75 332 ALA A N 1
ATOM 2706 C CA . ALA A 1 332 ? 10.858 2.906 -23.521 1.00 96.75 332 ALA A CA 1
ATOM 2707 C C . ALA A 1 332 ? 10.171 1.642 -24.055 1.00 96.75 332 ALA A C 1
ATOM 2709 O O . ALA A 1 332 ? 10.857 0.728 -24.498 1.00 96.75 332 ALA A O 1
ATOM 2710 N N . TYR A 1 333 ? 8.836 1.633 -24.070 1.00 98.00 333 TYR A N 1
ATOM 2711 C CA . TYR A 1 333 ? 8.049 0.538 -24.625 1.00 98.00 333 TYR A CA 1
ATOM 2712 C C . TYR A 1 333 ? 8.271 0.367 -26.128 1.00 98.00 333 TYR A C 1
ATOM 2714 O O . TYR A 1 333 ? 8.679 -0.703 -26.560 1.00 98.00 333 TYR A O 1
ATOM 2722 N N . GLU A 1 334 ? 8.063 1.419 -26.923 1.00 97.12 334 GLU A N 1
ATOM 2723 C CA . GLU A 1 334 ? 8.219 1.356 -28.383 1.00 97.12 334 GLU A CA 1
ATOM 2724 C C . GLU A 1 334 ? 9.632 0.927 -28.781 1.00 97.12 334 GLU A C 1
ATOM 2726 O O . GLU A 1 334 ? 9.805 0.112 -29.682 1.00 97.12 334 GLU A O 1
ATOM 2731 N N . TYR A 1 335 ? 10.651 1.431 -28.084 1.00 97.50 335 TYR A N 1
ATOM 2732 C CA . TYR A 1 335 ? 12.032 1.094 -28.402 1.00 97.50 335 TYR A CA 1
ATOM 2733 C C . TYR A 1 335 ? 12.362 -0.344 -28.003 1.00 97.50 335 TYR A C 1
ATOM 2735 O O . TYR A 1 335 ? 13.076 -1.004 -28.744 1.00 97.50 335 TYR A O 1
ATOM 2743 N N . ALA A 1 336 ? 11.816 -0.860 -26.896 1.00 97.62 336 ALA A N 1
ATOM 2744 C CA . ALA A 1 336 ? 11.972 -2.271 -26.542 1.00 97.62 336 ALA A CA 1
ATOM 2745 C C . ALA A 1 336 ? 11.401 -3.195 -27.628 1.00 97.62 336 ALA A C 1
ATOM 2747 O O . ALA A 1 336 ? 12.057 -4.162 -28.004 1.00 97.62 336 ALA A O 1
ATOM 2748 N N . ILE A 1 337 ? 10.227 -2.858 -28.180 1.00 97.19 337 ILE A N 1
ATOM 2749 C CA . ILE A 1 337 ? 9.628 -3.610 -29.293 1.00 97.19 337 ILE A CA 1
ATOM 2750 C C . ILE A 1 337 ? 10.531 -3.571 -30.532 1.00 97.19 337 ILE A C 1
ATOM 2752 O O . ILE A 1 337 ? 10.772 -4.612 -31.140 1.00 97.19 337 ILE A O 1
ATOM 2756 N N . ILE A 1 338 ? 11.074 -2.399 -30.885 1.00 96.94 338 ILE A N 1
ATOM 2757 C CA . ILE A 1 338 ? 12.010 -2.264 -32.014 1.00 96.94 338 ILE A CA 1
ATOM 2758 C C . ILE A 1 338 ? 13.263 -3.121 -31.789 1.00 96.94 338 ILE A C 1
ATOM 2760 O O . ILE A 1 338 ? 13.667 -3.853 -32.689 1.00 96.94 338 ILE A O 1
ATOM 2764 N N . LEU A 1 339 ? 13.865 -3.060 -30.597 1.00 96.88 339 LEU A N 1
ATOM 2765 C CA . LEU A 1 339 ? 15.052 -3.848 -30.258 1.00 96.88 339 LEU A CA 1
ATOM 2766 C C . LEU A 1 339 ? 14.771 -5.354 -30.383 1.00 96.88 339 LEU A C 1
ATOM 2768 O O . LEU A 1 339 ? 15.536 -6.053 -31.041 1.00 96.88 339 LEU A O 1
ATOM 2772 N N . GLN A 1 340 ? 13.644 -5.832 -29.851 1.00 95.31 340 GLN A N 1
ATOM 2773 C CA . GLN A 1 340 ? 13.228 -7.239 -29.941 1.00 95.31 340 GLN A CA 1
ATOM 2774 C C . GLN A 1 340 ? 13.025 -7.699 -31.387 1.00 95.31 340 GLN A C 1
ATOM 2776 O O . GLN A 1 340 ? 13.516 -8.759 -31.770 1.00 95.31 340 GLN A O 1
ATOM 2781 N N . GLN A 1 341 ? 12.362 -6.888 -32.217 1.00 95.69 341 GLN A N 1
ATOM 2782 C CA . GLN A 1 341 ? 12.176 -7.183 -33.645 1.00 95.69 341 GLN A CA 1
ATOM 2783 C C . GLN A 1 341 ? 13.503 -7.247 -34.411 1.00 95.69 341 GLN A C 1
ATOM 2785 O O . GLN A 1 341 ? 13.609 -7.963 -35.402 1.00 95.69 341 GLN A O 1
ATOM 2790 N N . GLN A 1 342 ? 14.513 -6.512 -33.947 1.00 96.06 342 GLN A N 1
ATOM 2791 C CA . GLN A 1 342 ? 15.862 -6.497 -34.508 1.00 96.06 342 GLN A CA 1
ATOM 2792 C C . GLN A 1 342 ? 16.811 -7.487 -33.810 1.00 96.06 342 GLN A C 1
ATOM 2794 O O . GLN A 1 342 ? 18.023 -7.398 -34.011 1.00 96.06 342 GLN A O 1
ATOM 2799 N N . ALA A 1 343 ? 16.288 -8.407 -32.990 1.00 95.44 343 ALA A N 1
ATOM 2800 C CA . ALA A 1 343 ? 17.059 -9.387 -32.221 1.00 95.44 343 ALA A CA 1
ATOM 2801 C C . ALA A 1 343 ? 18.163 -8.772 -31.330 1.00 95.44 343 ALA A C 1
ATOM 2803 O O . ALA A 1 343 ? 19.185 -9.400 -31.069 1.00 95.44 343 ALA A O 1
ATOM 2804 N N . ILE A 1 344 ? 17.959 -7.541 -30.852 1.00 96.50 344 ILE A N 1
ATOM 2805 C CA . ILE A 1 344 ? 18.801 -6.905 -29.838 1.00 96.50 344 ILE A CA 1
ATOM 2806 C C . ILE A 1 344 ? 18.245 -7.251 -28.458 1.00 96.50 344 ILE A C 1
ATOM 2808 O O . ILE A 1 344 ? 17.073 -6.996 -28.171 1.00 96.50 344 ILE A O 1
ATOM 2812 N N . GLY A 1 345 ? 19.098 -7.791 -27.589 1.00 95.94 345 GLY A N 1
ATOM 2813 C CA . GLY A 1 345 ? 18.717 -8.181 -26.236 1.00 95.94 345 GLY A CA 1
ATOM 2814 C C . GLY A 1 345 ? 18.212 -7.009 -25.388 1.00 95.94 345 GLY A C 1
ATOM 2815 O O . GLY A 1 345 ? 18.870 -5.975 -25.240 1.00 95.94 345 GLY A O 1
ATOM 2816 N N . THR A 1 346 ? 17.018 -7.171 -24.824 1.00 97.31 346 THR A N 1
ATOM 2817 C CA . THR A 1 346 ? 16.384 -6.261 -23.863 1.00 97.31 346 THR A CA 1
ATOM 2818 C C . THR A 1 346 ? 15.206 -6.987 -23.202 1.00 97.31 346 THR A C 1
ATOM 2820 O O . THR A 1 346 ? 14.560 -7.795 -23.880 1.00 97.31 346 THR A O 1
ATOM 2823 N N . PRO A 1 347 ? 14.865 -6.701 -21.931 1.00 96.88 347 PRO A N 1
ATOM 2824 C CA . PRO A 1 347 ? 13.751 -7.373 -21.272 1.00 96.88 347 PRO A CA 1
ATOM 2825 C C . PRO A 1 347 ? 12.434 -7.220 -22.038 1.00 96.88 347 PRO A C 1
ATOM 2827 O O . PRO A 1 347 ? 12.132 -6.152 -22.586 1.00 96.88 347 PRO A O 1
ATOM 2830 N N . GLN A 1 348 ? 11.610 -8.272 -22.032 1.00 96.44 348 GLN A N 1
ATOM 2831 C CA . GLN A 1 348 ? 10.330 -8.271 -22.739 1.00 96.44 348 GLN A CA 1
ATOM 2832 C C . GLN A 1 348 ? 9.436 -7.123 -22.256 1.00 96.44 348 GLN A C 1
ATOM 2834 O O . GLN A 1 348 ? 9.086 -7.039 -21.078 1.00 96.44 348 GLN A O 1
ATOM 2839 N N . ALA A 1 349 ? 9.027 -6.246 -23.176 1.00 97.56 349 ALA A N 1
ATOM 2840 C CA . ALA A 1 349 ? 8.138 -5.141 -22.854 1.00 97.56 349 ALA A CA 1
ATOM 2841 C C . ALA A 1 349 ? 6.700 -5.649 -22.772 1.00 97.56 349 ALA A C 1
ATOM 2843 O O . ALA A 1 349 ? 6.220 -6.334 -23.676 1.00 97.56 349 ALA A O 1
ATOM 2844 N N . ILE A 1 350 ? 6.015 -5.291 -21.689 1.00 97.69 350 ILE A N 1
ATOM 2845 C CA . ILE A 1 350 ? 4.644 -5.728 -21.422 1.00 97.69 350 ILE A CA 1
ATOM 2846 C C . ILE A 1 350 ? 3.674 -4.594 -21.686 1.00 97.69 350 ILE A C 1
ATOM 2848 O O . ILE A 1 350 ? 2.699 -4.782 -22.405 1.00 97.69 350 ILE A O 1
ATOM 2852 N N . ALA A 1 351 ? 3.914 -3.415 -21.113 1.00 98.12 351 ALA A N 1
ATOM 2853 C CA . ALA A 1 351 ? 2.955 -2.325 -21.197 1.00 98.12 351 ALA A CA 1
ATOM 2854 C C . ALA A 1 351 ? 3.580 -0.950 -20.963 1.00 98.12 351 ALA A C 1
ATOM 2856 O O . ALA A 1 351 ? 4.657 -0.812 -20.375 1.00 98.12 351 ALA A O 1
ATOM 2857 N N . TYR A 1 352 ? 2.838 0.086 -21.343 1.00 97.94 352 TYR A N 1
ATOM 2858 C CA . TYR A 1 352 ? 3.021 1.419 -20.786 1.00 97.94 352 TYR A CA 1
ATOM 2859 C C . TYR A 1 352 ? 1.686 2.060 -20.402 1.00 97.94 352 TYR A C 1
ATOM 2861 O O . TYR A 1 352 ? 0.635 1.769 -20.977 1.00 97.94 352 TYR A O 1
ATOM 2869 N N . ILE A 1 353 ? 1.744 2.972 -19.433 1.00 97.19 353 ILE A N 1
ATOM 2870 C CA . ILE A 1 353 ? 0.615 3.799 -19.001 1.00 97.19 353 ILE A CA 1
ATOM 2871 C C . ILE A 1 353 ? 1.035 5.265 -19.073 1.00 97.19 353 ILE A C 1
ATOM 2873 O O . ILE A 1 353 ? 2.112 5.625 -18.598 1.00 97.19 353 ILE A O 1
ATOM 2877 N N . GLU A 1 354 ? 0.174 6.124 -19.611 1.00 94.19 354 GLU A N 1
ATOM 2878 C CA . GLU A 1 354 ? 0.273 7.583 -19.525 1.00 94.19 354 GLU A CA 1
ATOM 2879 C C . GLU A 1 354 ? -0.997 8.159 -18.897 1.00 94.19 354 GLU A C 1
ATOM 2881 O O . GLU A 1 354 ? -2.108 7.798 -19.290 1.00 94.19 354 GLU A O 1
ATOM 2886 N N . GLN A 1 355 ? -0.839 9.097 -17.964 1.00 91.19 355 GLN A N 1
ATOM 2887 C CA . GLN A 1 355 ? -1.941 9.882 -17.416 1.00 91.19 355 GLN A CA 1
ATOM 2888 C C . GLN A 1 355 ? -1.680 11.369 -17.637 1.00 91.19 355 GLN A C 1
ATOM 2890 O O . GLN A 1 355 ? -0.621 11.911 -17.287 1.00 91.19 355 GLN A O 1
ATOM 2895 N N . ARG A 1 356 ? -2.658 12.018 -18.263 1.00 89.00 356 ARG A N 1
ATOM 2896 C CA . ARG A 1 356 ? -2.641 13.430 -18.634 1.00 89.00 356 ARG A CA 1
ATOM 2897 C C . ARG A 1 356 ? -3.839 14.132 -18.021 1.00 89.00 356 ARG A C 1
ATOM 2899 O O . ARG A 1 356 ? -4.910 13.544 -17.949 1.00 89.00 356 ARG A O 1
ATOM 2906 N N . PHE A 1 357 ? -3.661 15.380 -17.615 1.00 87.56 357 PHE A N 1
ATOM 2907 C CA . PHE A 1 357 ? -4.732 16.253 -17.143 1.00 87.56 357 PHE A CA 1
ATOM 2908 C C . PHE A 1 357 ? -4.682 17.537 -17.963 1.00 87.56 357 PHE A C 1
ATOM 2910 O O . PHE A 1 357 ? -3.623 18.162 -18.042 1.00 87.56 357 PHE A O 1
ATOM 2917 N N . ALA A 1 358 ? -5.786 17.885 -18.626 1.00 86.56 358 ALA A N 1
ATOM 2918 C CA . ALA A 1 358 ? -5.842 18.982 -19.594 1.00 86.56 358 ALA A CA 1
ATOM 2919 C C . ALA A 1 358 ? -4.695 18.903 -20.633 1.00 86.56 358 ALA A C 1
ATOM 2921 O O . ALA A 1 358 ? -4.006 19.879 -20.916 1.00 86.56 358 ALA A O 1
ATOM 2922 N N . GLY A 1 359 ? -4.420 17.693 -21.142 1.00 83.19 359 GLY A N 1
ATOM 2923 C CA . GLY A 1 359 ? -3.341 17.411 -22.105 1.00 83.19 359 GLY A CA 1
ATOM 2924 C C . GLY A 1 359 ? -1.930 17.281 -21.508 1.00 83.19 359 GLY A C 1
ATOM 2925 O O . GLY A 1 359 ? -1.063 16.639 -22.112 1.00 83.19 359 GLY A O 1
ATOM 2926 N N . LEU A 1 360 ? -1.695 17.790 -20.296 1.00 84.62 360 LEU A N 1
ATOM 2927 C CA . LEU A 1 360 ? -0.384 17.776 -19.644 1.00 84.62 360 LEU A CA 1
ATOM 2928 C C . LEU A 1 360 ? -0.109 16.437 -18.956 1.00 84.62 360 LEU A C 1
ATOM 2930 O O . LEU A 1 360 ? -0.852 16.018 -18.070 1.00 84.62 360 LEU A O 1
ATOM 2934 N N . LEU A 1 361 ? 1.002 15.788 -19.316 1.00 86.44 361 LEU A N 1
ATOM 2935 C CA . LEU A 1 361 ? 1.465 14.563 -18.660 1.00 86.44 361 LEU A CA 1
ATOM 2936 C C . LEU A 1 361 ? 1.782 14.829 -17.181 1.00 86.44 361 LEU A C 1
ATOM 2938 O O . LEU A 1 361 ? 2.542 15.750 -16.856 1.00 86.44 361 LEU A O 1
ATOM 2942 N N . TYR A 1 362 ? 1.221 14.005 -16.297 1.00 87.12 362 TYR A N 1
ATOM 2943 C CA . TYR A 1 362 ? 1.514 14.028 -14.861 1.00 87.12 362 TYR A CA 1
ATOM 2944 C C . TYR A 1 362 ? 1.862 12.649 -14.290 1.00 87.12 362 TYR A C 1
ATOM 2946 O O . TYR A 1 362 ? 2.271 12.562 -13.140 1.00 87.12 362 TYR A O 1
ATOM 2954 N N . GLN A 1 363 ? 1.739 11.568 -15.056 1.00 90.88 363 GLN A N 1
ATOM 2955 C CA . GLN A 1 363 ? 2.166 10.245 -14.602 1.00 90.88 363 GLN A CA 1
ATOM 2956 C C . GLN A 1 363 ? 2.463 9.361 -15.805 1.00 90.88 363 GLN A C 1
ATOM 2958 O O . GLN A 1 363 ? 1.750 9.420 -16.809 1.00 90.88 363 GLN A O 1
ATOM 2963 N N . SER A 1 364 ? 3.513 8.547 -15.722 1.00 94.75 364 SER A N 1
ATOM 2964 C CA . SER A 1 364 ? 3.782 7.551 -16.755 1.00 94.75 364 SER A CA 1
ATOM 2965 C C . SER A 1 364 ? 4.578 6.368 -16.222 1.00 94.75 364 SER A C 1
ATOM 2967 O O . SER A 1 364 ? 5.544 6.573 -15.480 1.00 94.75 364 SER A O 1
ATOM 2969 N N . TYR A 1 365 ? 4.208 5.172 -16.669 1.00 97.31 365 TYR A N 1
ATOM 2970 C CA . TYR A 1 365 ? 4.776 3.896 -16.246 1.00 97.31 365 TYR A CA 1
ATOM 2971 C C . TYR A 1 365 ? 5.208 3.065 -17.442 1.00 97.31 365 TYR A C 1
ATOM 2973 O O . TYR A 1 365 ? 4.448 2.956 -18.400 1.00 97.31 365 TYR A O 1
ATOM 2981 N N . PHE A 1 366 ? 6.389 2.463 -17.362 1.00 98.00 366 PHE A N 1
ATOM 2982 C CA . PHE A 1 366 ? 6.831 1.399 -18.263 1.00 98.00 366 PHE A CA 1
ATOM 2983 C C . PHE A 1 366 ? 6.887 0.080 -17.493 1.00 98.00 366 PHE A C 1
ATOM 2985 O O . PHE A 1 366 ? 7.350 0.072 -16.350 1.00 98.00 366 PHE A O 1
ATOM 2992 N N . VAL A 1 367 ? 6.400 -0.996 -18.107 1.00 98.12 367 VAL A N 1
ATOM 2993 C CA . VAL A 1 367 ? 6.340 -2.340 -17.526 1.00 98.12 367 VAL A CA 1
ATOM 2994 C C . VAL A 1 367 ? 7.060 -3.313 -18.446 1.00 98.12 367 VAL A C 1
ATOM 2996 O O . VAL A 1 367 ? 6.727 -3.408 -19.632 1.00 98.12 367 VAL A O 1
ATOM 2999 N N . SER A 1 368 ? 8.002 -4.060 -17.885 1.00 97.88 368 SER A N 1
ATOM 3000 C CA . SER A 1 368 ? 8.695 -5.159 -18.554 1.00 97.88 368 SER A CA 1
ATOM 3001 C C . SER A 1 368 ? 8.730 -6.394 -17.662 1.00 97.88 368 SER A C 1
ATOM 3003 O O . SER A 1 368 ? 8.528 -6.297 -16.449 1.00 97.88 368 SER A O 1
ATOM 3005 N N . VAL A 1 369 ? 9.040 -7.544 -18.253 1.00 96.81 369 VAL A N 1
ATOM 3006 C CA . VAL A 1 369 ? 9.548 -8.696 -17.500 1.00 96.81 369 VAL A CA 1
ATOM 3007 C C . VAL A 1 369 ? 10.868 -8.294 -16.825 1.00 96.81 369 VAL A C 1
ATOM 3009 O O . VAL A 1 369 ? 11.575 -7.395 -17.300 1.00 96.81 369 VAL A O 1
ATOM 3012 N N . CYS A 1 370 ? 11.165 -8.893 -15.677 1.00 95.88 370 CYS A N 1
ATOM 3013 C CA . CYS A 1 370 ? 12.452 -8.748 -15.013 1.00 95.88 370 CYS A CA 1
ATOM 3014 C C . CYS A 1 370 ? 13.551 -9.410 -15.855 1.00 95.88 370 CYS A C 1
ATOM 3016 O O . CYS A 1 370 ? 13.362 -10.508 -16.371 1.00 95.88 370 CYS A O 1
ATOM 3018 N N . SER A 1 371 ? 14.689 -8.733 -16.009 1.00 95.25 371 SER A N 1
ATOM 3019 C CA . SER A 1 371 ? 15.851 -9.325 -16.676 1.00 95.25 371 SER A CA 1
ATOM 3020 C C . SER A 1 371 ? 16.332 -10.545 -15.895 1.00 95.25 371 SER A C 1
ATOM 3022 O O . SER A 1 371 ? 16.415 -10.493 -14.668 1.00 95.25 371 SER A O 1
ATOM 3024 N N . THR A 1 372 ? 16.690 -11.617 -16.598 1.00 93.62 372 THR A N 1
ATOM 3025 C CA . THR A 1 372 ? 17.346 -12.779 -15.984 1.00 93.62 372 THR A CA 1
ATOM 3026 C C . THR A 1 372 ? 18.848 -12.568 -15.799 1.00 93.62 372 THR A C 1
ATOM 3028 O O . THR A 1 372 ? 19.489 -13.382 -15.144 1.00 93.62 372 THR A O 1
ATOM 3031 N N . CYS A 1 373 ? 19.422 -11.499 -16.364 1.00 95.62 373 CYS A N 1
ATOM 3032 C CA . CYS A 1 373 ? 20.841 -11.188 -16.235 1.00 95.62 373 CYS A CA 1
ATOM 3033 C C . CYS A 1 373 ? 21.169 -10.701 -14.810 1.00 95.62 373 CYS A C 1
ATOM 3035 O O . CYS A 1 373 ? 20.678 -9.643 -14.403 1.00 95.62 373 CYS A O 1
ATOM 3037 N N . PRO A 1 374 ? 22.021 -11.415 -14.049 1.00 93.81 374 PRO A N 1
ATOM 3038 C CA . PRO A 1 374 ? 22.300 -11.077 -12.654 1.00 93.81 374 PRO A CA 1
ATOM 3039 C C . PRO A 1 374 ? 23.328 -9.948 -12.499 1.00 93.81 374 PRO A C 1
ATOM 3041 O O . PRO A 1 374 ? 23.443 -9.364 -11.418 1.00 93.81 374 PRO A O 1
ATOM 3044 N N . TYR A 1 375 ? 24.083 -9.626 -13.554 1.00 94.75 375 TYR A N 1
ATOM 3045 C CA . TYR A 1 375 ? 25.182 -8.670 -13.494 1.00 94.75 375 TYR A CA 1
ATOM 3046 C C . TYR A 1 375 ? 24.930 -7.440 -14.360 1.00 94.75 375 TYR A C 1
ATOM 3048 O O . TYR A 1 375 ? 24.306 -7.499 -15.417 1.00 94.75 375 TYR A O 1
ATOM 3056 N N . THR A 1 376 ? 25.477 -6.308 -13.918 1.00 95.19 376 THR A N 1
ATOM 3057 C CA . THR A 1 376 ? 25.590 -5.093 -14.734 1.00 95.19 376 THR A CA 1
ATOM 3058 C C . THR A 1 376 ? 27.024 -4.944 -15.215 1.00 95.19 376 THR A C 1
ATOM 3060 O O . THR A 1 376 ? 27.950 -5.413 -14.552 1.00 95.19 376 THR A O 1
ATOM 3063 N N . PHE A 1 377 ? 27.258 -4.203 -16.291 1.00 94.19 377 PHE A N 1
ATOM 3064 C CA . PHE A 1 377 ? 28.620 -3.882 -16.710 1.00 94.19 377 PHE A CA 1
ATOM 3065 C C . PHE A 1 377 ? 29.433 -3.192 -15.604 1.00 94.19 377 PHE A C 1
ATOM 3067 O O . PHE A 1 377 ? 30.616 -3.465 -15.460 1.00 94.19 377 PHE A O 1
ATOM 3074 N N . ASN A 1 378 ? 28.820 -2.367 -14.749 1.00 92.56 378 ASN A N 1
ATOM 3075 C CA . ASN A 1 378 ? 29.533 -1.805 -13.593 1.00 92.56 378 ASN A CA 1
ATOM 3076 C C . ASN A 1 378 ? 30.071 -2.894 -12.646 1.00 92.56 378 ASN A C 1
ATOM 3078 O O . ASN A 1 378 ? 31.156 -2.729 -12.092 1.00 92.56 378 ASN A O 1
ATOM 3082 N N . THR A 1 379 ? 29.339 -3.999 -12.482 1.00 91.12 379 THR A N 1
ATOM 3083 C CA . THR A 1 379 ? 29.762 -5.157 -11.682 1.00 91.12 379 THR A CA 1
ATOM 3084 C C . THR A 1 379 ? 31.012 -5.810 -12.274 1.00 91.12 379 THR A C 1
ATOM 3086 O O . THR A 1 379 ? 31.944 -6.107 -11.533 1.00 91.12 379 THR A O 1
ATOM 3089 N N . LEU A 1 380 ? 31.072 -5.951 -13.605 1.00 91.19 380 LEU A N 1
ATOM 3090 C CA . LEU A 1 380 ? 32.242 -6.475 -14.322 1.00 91.19 380 LEU A CA 1
ATOM 3091 C C . LEU A 1 380 ? 33.507 -5.663 -14.021 1.00 91.19 380 LEU A C 1
ATOM 3093 O O . LEU A 1 380 ? 34.580 -6.210 -13.789 1.00 91.19 380 LEU A O 1
ATOM 3097 N N . ILE A 1 381 ? 33.373 -4.338 -14.006 1.00 89.75 381 ILE A N 1
ATOM 3098 C CA . ILE A 1 381 ? 34.502 -3.423 -13.805 1.00 89.75 381 ILE A CA 1
ATOM 3099 C C . ILE A 1 381 ? 34.981 -3.411 -12.356 1.00 89.75 381 ILE A C 1
ATOM 3101 O O . ILE A 1 381 ? 36.167 -3.233 -12.095 1.00 89.75 381 ILE A O 1
ATOM 3105 N N . GLN A 1 382 ? 34.079 -3.648 -11.408 1.00 88.94 382 GLN A N 1
ATOM 3106 C CA . GLN A 1 382 ? 34.431 -3.800 -9.998 1.00 88.94 382 GLN A CA 1
ATOM 3107 C C . GLN A 1 382 ? 35.146 -5.129 -9.700 1.00 88.94 382 GLN A C 1
ATOM 3109 O O . GLN A 1 382 ? 35.692 -5.278 -8.609 1.00 88.94 382 GLN A O 1
ATOM 3114 N N . GLN A 1 383 ? 35.176 -6.076 -10.648 1.00 88.12 383 GLN A N 1
ATOM 3115 C CA . GLN A 1 383 ? 35.795 -7.395 -10.492 1.00 88.12 383 GLN A CA 1
ATOM 3116 C C . GLN A 1 383 ? 36.795 -7.695 -11.627 1.00 88.12 383 GLN A C 1
ATOM 3118 O O . GLN A 1 383 ? 36.511 -8.501 -12.515 1.00 88.12 383 GLN A O 1
ATOM 3123 N N . PRO A 1 384 ? 38.001 -7.093 -11.610 1.00 82.19 384 PRO A N 1
ATOM 3124 C CA . PRO A 1 384 ? 38.997 -7.290 -12.668 1.00 82.19 384 PRO A CA 1
ATOM 3125 C C . PRO A 1 384 ? 39.435 -8.750 -12.861 1.00 82.19 384 PRO A C 1
ATOM 3127 O O . PRO A 1 384 ? 39.796 -9.133 -13.968 1.00 82.19 384 PRO A O 1
ATOM 3130 N N . SER A 1 385 ? 39.368 -9.567 -11.806 1.00 87.12 385 SER A N 1
ATOM 3131 C CA . SER A 1 385 ? 39.713 -10.994 -11.822 1.00 87.12 385 SER A CA 1
ATOM 3132 C C . SER A 1 385 ? 38.553 -11.914 -12.224 1.00 87.12 385 SER A C 1
ATOM 3134 O O . SER A 1 385 ? 38.639 -13.122 -12.015 1.00 87.12 385 SER A O 1
ATOM 3136 N N . TYR A 1 386 ? 37.441 -11.370 -12.728 1.00 88.88 386 TYR A N 1
ATOM 3137 C CA . TYR A 1 386 ? 36.322 -12.181 -13.200 1.00 88.88 386 TYR A CA 1
ATOM 3138 C C . TYR A 1 386 ? 36.751 -13.028 -14.406 1.00 88.88 386 TYR A C 1
ATOM 3140 O O . TYR A 1 386 ? 37.217 -12.493 -15.411 1.00 88.88 386 TYR A O 1
ATOM 3148 N N . GLU A 1 387 ? 36.580 -14.348 -14.311 1.00 90.88 387 GLU A N 1
ATOM 3149 C CA . GLU A 1 387 ? 37.085 -15.331 -15.285 1.00 90.88 387 GLU A CA 1
ATOM 3150 C C . GLU A 1 387 ? 36.659 -15.016 -16.728 1.00 90.88 387 GLU A C 1
ATOM 3152 O O . GLU A 1 387 ? 37.467 -15.064 -17.653 1.00 90.88 387 GLU A O 1
ATOM 3157 N N . TYR A 1 388 ? 35.405 -14.599 -16.920 1.00 93.06 388 TYR A N 1
ATOM 3158 C CA . TYR A 1 388 ? 34.849 -14.299 -18.240 1.00 93.06 388 TYR A CA 1
ATOM 3159 C C . TYR A 1 388 ? 35.012 -12.831 -18.655 1.00 93.06 388 TYR A C 1
ATOM 3161 O O . TYR A 1 388 ? 34.369 -12.391 -19.609 1.00 93.06 388 TYR A O 1
ATOM 3169 N N . ARG A 1 389 ? 35.853 -12.041 -17.970 1.00 92.75 389 ARG A N 1
ATOM 3170 C CA . ARG A 1 389 ? 35.942 -10.587 -18.192 1.00 92.75 389 ARG A CA 1
ATOM 3171 C C . ARG A 1 389 ? 36.225 -10.220 -19.640 1.00 92.75 389 ARG A C 1
ATOM 3173 O O . ARG A 1 389 ? 35.488 -9.426 -20.221 1.00 92.75 389 ARG A O 1
ATOM 3180 N N . THR A 1 390 ? 37.254 -10.818 -20.230 1.00 93.75 390 THR A N 1
ATOM 3181 C CA . THR A 1 390 ? 37.623 -10.567 -21.629 1.00 93.75 390 THR A CA 1
ATOM 3182 C C . THR A 1 390 ? 36.497 -10.969 -22.575 1.00 93.75 390 THR A C 1
ATOM 3184 O O . THR A 1 390 ? 36.127 -10.183 -23.441 1.00 93.75 390 THR A O 1
ATOM 3187 N N . LEU A 1 391 ? 35.892 -12.142 -22.367 1.00 95.50 391 LEU A N 1
ATOM 3188 C CA . LEU A 1 391 ? 34.787 -12.634 -23.192 1.00 95.50 391 LEU A CA 1
ATOM 3189 C C . LEU A 1 391 ? 33.587 -11.670 -23.179 1.00 95.50 391 LEU A C 1
ATOM 3191 O O . LEU A 1 391 ? 33.051 -11.338 -24.236 1.00 95.50 391 LEU A O 1
ATOM 3195 N N . VAL A 1 392 ? 33.198 -11.174 -22.000 1.00 96.19 392 VAL A N 1
ATOM 3196 C CA . VAL A 1 392 ? 32.086 -10.220 -21.853 1.00 96.19 392 VAL A CA 1
ATOM 3197 C C . VAL A 1 392 ? 32.418 -8.876 -22.507 1.00 96.19 392 VAL A C 1
ATOM 3199 O O . VAL A 1 392 ? 31.578 -8.323 -23.213 1.00 96.19 392 VAL A O 1
ATOM 3202 N N . LEU A 1 393 ? 33.638 -8.353 -22.336 1.00 96.00 393 LEU A N 1
ATOM 3203 C CA . LEU A 1 393 ? 34.070 -7.101 -22.977 1.00 96.00 393 LEU A CA 1
ATOM 3204 C C . LEU A 1 393 ? 34.024 -7.185 -24.505 1.00 96.00 393 LEU A C 1
ATOM 3206 O O . LEU A 1 393 ? 33.546 -6.260 -25.165 1.00 96.00 393 LEU A O 1
ATOM 3210 N N . GLN A 1 394 ? 34.496 -8.303 -25.053 1.00 96.69 394 GLN A N 1
ATOM 3211 C CA . GLN A 1 394 ? 34.457 -8.571 -26.484 1.00 96.69 394 GLN A CA 1
ATOM 3212 C C . GLN A 1 394 ? 33.015 -8.633 -27.003 1.00 96.69 394 GLN A C 1
ATOM 3214 O O . GLN A 1 394 ? 32.697 -8.010 -28.018 1.00 96.69 394 GLN A O 1
ATOM 3219 N N . GLU A 1 395 ? 32.125 -9.327 -26.286 1.00 97.50 395 GLU A N 1
ATOM 3220 C CA . GLU A 1 395 ? 30.720 -9.418 -26.685 1.00 97.50 395 GLU A CA 1
ATOM 3221 C C . GLU A 1 395 ? 30.005 -8.070 -26.595 1.00 97.50 395 GLU A C 1
ATOM 3223 O O . GLU A 1 395 ? 29.234 -7.729 -27.484 1.00 97.50 395 GLU A O 1
ATOM 3228 N N . ILE A 1 396 ? 30.307 -7.241 -25.594 1.00 96.50 396 ILE A N 1
ATOM 3229 C CA . ILE A 1 396 ? 29.757 -5.880 -25.515 1.00 96.50 396 ILE A CA 1
ATOM 3230 C C . ILE A 1 396 ? 30.232 -5.027 -26.696 1.00 96.50 396 ILE A C 1
ATOM 3232 O O . ILE A 1 396 ? 29.442 -4.250 -27.241 1.00 96.50 396 ILE A O 1
ATOM 3236 N N . GLY A 1 397 ? 31.488 -5.177 -27.127 1.00 96.81 397 GLY A N 1
ATOM 3237 C CA . GLY A 1 397 ? 31.999 -4.540 -28.344 1.00 96.81 397 GLY A CA 1
ATOM 3238 C C . GLY A 1 397 ? 31.170 -4.922 -29.574 1.00 96.81 397 GLY A C 1
ATOM 3239 O O . GLY A 1 397 ? 30.667 -4.039 -30.277 1.00 96.81 397 GLY A O 1
ATOM 3240 N N . ARG A 1 398 ? 30.941 -6.226 -29.779 1.00 97.88 398 ARG A N 1
ATOM 3241 C CA . ARG A 1 398 ? 30.119 -6.764 -30.880 1.00 97.88 398 ARG A CA 1
ATOM 3242 C C . ARG A 1 398 ? 28.653 -6.334 -30.796 1.00 97.88 398 ARG A C 1
ATOM 3244 O O . ARG A 1 398 ? 28.101 -5.851 -31.780 1.00 97.88 398 ARG A O 1
ATOM 3251 N N . PHE A 1 399 ? 28.046 -6.416 -29.618 1.00 97.50 399 PHE A N 1
ATOM 3252 C CA . PHE A 1 399 ? 26.674 -5.980 -29.363 1.00 97.50 399 PHE A CA 1
ATOM 3253 C C . PHE A 1 399 ? 26.482 -4.490 -29.660 1.00 97.50 399 PHE A C 1
ATOM 3255 O O . PHE A 1 399 ? 25.518 -4.094 -30.315 1.00 97.50 399 PHE A O 1
ATOM 3262 N N . THR A 1 400 ? 27.428 -3.648 -29.235 1.00 96.94 400 THR A N 1
ATOM 3263 C CA . THR A 1 400 ? 27.373 -2.208 -29.525 1.00 96.94 400 THR A CA 1
ATOM 3264 C C . THR A 1 400 ? 27.549 -1.935 -31.020 1.00 96.94 400 THR A C 1
ATOM 3266 O O . THR A 1 400 ? 26.906 -1.039 -31.571 1.00 96.94 400 THR A O 1
ATOM 3269 N N . ALA A 1 401 ? 28.401 -2.708 -31.700 1.00 97.50 401 ALA A N 1
ATOM 3270 C CA . ALA A 1 401 ? 28.580 -2.608 -33.143 1.00 97.50 401 ALA A CA 1
ATOM 3271 C C . ALA A 1 401 ? 27.296 -2.959 -33.902 1.00 97.50 401 ALA A C 1
ATOM 3273 O O . ALA A 1 401 ? 26.914 -2.217 -34.810 1.00 97.50 401 ALA A O 1
ATOM 3274 N N . ASP A 1 402 ? 26.606 -4.027 -33.506 1.00 97.44 402 ASP A N 1
ATOM 3275 C CA . ASP A 1 402 ? 25.323 -4.426 -34.089 1.00 97.44 402 ASP A CA 1
ATOM 3276 C C . ASP A 1 402 ? 24.242 -3.355 -33.856 1.00 97.44 402 ASP A C 1
ATOM 3278 O O . ASP A 1 402 ? 23.595 -2.893 -34.800 1.00 97.44 402 ASP A O 1
ATOM 3282 N N . LEU A 1 403 ? 24.137 -2.846 -32.622 1.00 97.06 403 LEU A N 1
ATOM 3283 C CA . LEU A 1 403 ? 23.236 -1.746 -32.267 1.00 97.06 403 LEU A CA 1
ATOM 3284 C C . LEU A 1 403 ? 23.457 -0.517 -33.171 1.00 97.06 403 LEU A C 1
ATOM 3286 O O . LEU A 1 403 ? 22.509 0.027 -33.744 1.00 97.06 403 LEU A O 1
ATOM 3290 N N . HIS A 1 404 ? 24.712 -0.098 -33.346 1.00 97.38 404 HIS A N 1
ATOM 3291 C CA . HIS A 1 404 ? 25.047 1.065 -34.167 1.00 97.38 404 HIS A CA 1
ATOM 3292 C C . HIS A 1 404 ? 24.888 0.810 -35.674 1.00 97.38 404 HIS A C 1
ATOM 3294 O O . HIS A 1 404 ? 24.531 1.730 -36.412 1.00 97.38 404 HIS A O 1
ATOM 3300 N N . THR A 1 405 ? 25.129 -0.416 -36.142 1.00 96.75 405 THR A N 1
ATOM 3301 C CA . THR A 1 405 ? 24.906 -0.812 -37.546 1.00 96.75 405 THR A CA 1
ATOM 3302 C C . THR A 1 405 ? 23.429 -0.713 -37.906 1.00 96.75 405 THR A C 1
ATOM 3304 O O . THR A 1 405 ? 23.082 -0.223 -38.977 1.00 96.75 405 THR A O 1
ATOM 3307 N N . LYS A 1 406 ? 22.551 -1.060 -36.963 1.00 96.38 406 LYS A N 1
ATOM 3308 C CA . LYS A 1 406 ? 21.095 -0.888 -37.067 1.00 96.38 406 LYS A CA 1
ATOM 3309 C C . LYS A 1 406 ? 20.626 0.548 -36.776 1.00 96.38 406 LYS A C 1
ATOM 3311 O O . LYS A 1 406 ? 19.433 0.790 -36.603 1.00 96.38 406 LYS A O 1
ATOM 3316 N N . GLY A 1 407 ? 21.547 1.512 -36.701 1.00 96.38 407 GLY A N 1
ATOM 3317 C CA . GLY A 1 407 ? 21.228 2.934 -36.579 1.00 96.38 407 GLY A CA 1
ATOM 3318 C C . GLY A 1 407 ? 20.788 3.386 -35.185 1.00 96.38 407 GLY A C 1
ATOM 3319 O O . GLY A 1 407 ? 20.228 4.474 -35.049 1.00 96.38 407 GLY A O 1
ATOM 3320 N N . MET A 1 408 ? 21.018 2.595 -34.134 1.00 96.81 408 MET A N 1
ATOM 3321 C CA . MET A 1 408 ? 20.573 2.909 -32.772 1.00 96.81 408 MET A CA 1
ATOM 3322 C C . MET A 1 408 ? 21.720 3.472 -31.928 1.00 96.81 408 MET A C 1
ATOM 3324 O O . MET A 1 408 ? 22.624 2.744 -31.551 1.00 96.81 408 MET A O 1
ATOM 3328 N N . LEU A 1 409 ? 21.681 4.762 -31.582 1.00 95.69 409 LEU A N 1
ATOM 3329 C CA . LEU A 1 409 ? 22.694 5.405 -30.732 1.00 95.69 409 LEU A CA 1
ATOM 3330 C C . LEU A 1 409 ? 22.129 5.683 -29.335 1.00 95.69 409 LEU A C 1
ATOM 3332 O O . LEU A 1 409 ? 21.222 6.512 -29.175 1.00 95.69 409 LEU A O 1
ATOM 3336 N N . HIS A 1 410 ? 22.660 5.031 -28.302 1.00 95.25 410 HIS A N 1
ATOM 3337 C CA . HIS A 1 410 ? 22.131 5.156 -26.945 1.00 95.25 410 HIS A CA 1
ATOM 3338 C C . HIS A 1 410 ? 22.743 6.359 -26.209 1.00 95.25 410 HIS A C 1
ATOM 3340 O O . HIS A 1 410 ? 23.842 6.291 -25.659 1.00 95.25 410 HIS A O 1
ATOM 3346 N N . GLN A 1 411 ? 21.995 7.463 -26.094 1.00 91.69 411 GLN A N 1
ATOM 3347 C CA . GLN A 1 411 ? 22.478 8.719 -25.487 1.00 91.69 411 GLN A CA 1
ATOM 3348 C C . GLN A 1 411 ? 22.728 8.643 -23.975 1.00 91.69 411 GLN A C 1
ATOM 3350 O O . GLN A 1 411 ? 23.007 9.665 -23.354 1.00 91.69 411 GLN A O 1
ATOM 3355 N N . ASP A 1 412 ? 22.567 7.480 -23.346 1.00 90.50 412 ASP A N 1
ATOM 3356 C CA . ASP A 1 412 ? 22.883 7.244 -21.933 1.00 90.50 412 ASP A CA 1
ATOM 3357 C C . ASP A 1 412 ? 23.506 5.876 -21.671 1.00 90.50 412 ASP A C 1
ATOM 3359 O O . ASP A 1 412 ? 23.055 5.108 -20.826 1.00 90.50 412 ASP A O 1
ATOM 3363 N N . TYR A 1 413 ? 24.493 5.526 -22.490 1.00 93.56 413 TYR A N 1
ATOM 3364 C CA . TYR A 1 413 ? 25.148 4.217 -22.478 1.00 93.56 413 TYR A CA 1
ATOM 3365 C C . TYR A 1 413 ? 26.142 4.088 -21.321 1.00 93.56 413 TYR A C 1
ATOM 3367 O O . TYR A 1 413 ? 27.357 4.084 -21.486 1.00 93.56 413 TYR A O 1
ATOM 3375 N N . SER A 1 414 ? 25.597 4.100 -20.110 1.00 92.50 414 SER A N 1
ATOM 3376 C CA . SER A 1 414 ? 26.342 3.880 -18.877 1.00 92.50 414 SER A CA 1
ATOM 3377 C C . SER A 1 414 ? 26.373 2.393 -18.531 1.00 92.50 414 SER A C 1
ATOM 3379 O O . SER A 1 414 ? 25.469 1.647 -18.903 1.00 92.50 414 SER A O 1
ATOM 3381 N N . GLY A 1 415 ? 27.363 1.972 -17.744 1.00 91.50 415 GLY A N 1
ATOM 3382 C CA . GLY A 1 415 ? 27.498 0.572 -17.343 1.00 91.50 415 GLY A CA 1
ATOM 3383 C C . GLY A 1 415 ? 26.352 0.023 -16.484 1.00 91.50 415 GLY A C 1
ATOM 3384 O O . GLY A 1 415 ? 26.186 -1.185 -16.379 1.00 91.50 415 GLY A O 1
ATOM 3385 N N . GLY A 1 416 ? 25.523 0.889 -15.894 1.00 91.62 416 GLY A N 1
ATOM 3386 C CA . GLY A 1 416 ? 24.316 0.458 -15.181 1.00 91.62 416 GLY A CA 1
ATOM 3387 C C . GLY A 1 416 ? 23.163 0.063 -16.109 1.00 91.62 416 GLY A C 1
ATOM 3388 O O . GLY A 1 416 ? 22.198 -0.531 -15.645 1.00 91.62 416 GLY A O 1
ATOM 3389 N N . ASN A 1 417 ? 23.254 0.399 -17.400 1.00 95.12 417 ASN A N 1
ATOM 3390 C CA . ASN A 1 417 ? 22.214 0.132 -18.394 1.00 95.12 417 ASN A CA 1
ATOM 3391 C C . ASN A 1 417 ? 22.512 -1.089 -19.274 1.00 95.12 417 ASN A C 1
ATOM 3393 O O . ASN A 1 417 ? 21.691 -1.428 -20.120 1.00 95.12 417 ASN A O 1
ATOM 3397 N N . ILE A 1 418 ? 23.669 -1.726 -19.085 1.00 96.81 418 ILE A N 1
ATOM 3398 C CA . ILE A 1 418 ? 24.089 -2.926 -19.810 1.00 96.81 418 ILE A CA 1
ATOM 3399 C C . ILE A 1 418 ? 24.088 -4.067 -18.801 1.00 96.81 418 ILE A C 1
ATOM 3401 O O . ILE A 1 418 ? 24.864 -4.041 -17.841 1.00 96.81 418 ILE A O 1
ATOM 3405 N N . LEU A 1 419 ? 23.193 -5.027 -18.998 1.00 97.44 419 LEU A N 1
ATOM 3406 C CA . LEU A 1 419 ? 23.073 -6.227 -18.181 1.00 97.44 419 LEU A CA 1
ATOM 3407 C C . LEU A 1 419 ? 23.698 -7.404 -18.920 1.00 97.44 419 LEU A C 1
ATOM 3409 O O . LEU A 1 419 ? 23.659 -7.446 -20.152 1.00 97.44 419 LEU A O 1
ATOM 3413 N N . PHE A 1 420 ? 24.271 -8.345 -18.177 1.00 97.25 420 PHE A N 1
ATOM 3414 C CA . PHE A 1 420 ? 24.835 -9.547 -18.770 1.00 97.25 420 PHE A CA 1
ATOM 3415 C C . PHE A 1 420 ? 24.694 -10.783 -17.887 1.00 97.25 420 PHE A C 1
ATOM 3417 O O . PHE A 1 420 ? 24.565 -10.692 -16.664 1.00 97.25 420 PHE A O 1
ATOM 3424 N N . ASP A 1 421 ? 24.758 -11.939 -18.538 1.00 96.50 421 ASP A N 1
ATOM 3425 C CA . ASP A 1 421 ? 24.969 -13.241 -17.914 1.00 96.50 421 ASP A CA 1
ATOM 3426 C C . ASP A 1 421 ? 25.909 -14.085 -18.779 1.00 96.50 421 ASP A C 1
ATOM 3428 O O . ASP A 1 421 ? 26.015 -13.858 -19.987 1.00 96.50 421 ASP A O 1
ATOM 3432 N N . VAL A 1 422 ? 26.582 -15.063 -18.179 1.00 95.44 422 VAL A N 1
ATOM 3433 C CA . VAL A 1 422 ? 27.414 -16.029 -18.901 1.00 95.44 422 VAL A CA 1
ATOM 3434 C C . VAL A 1 422 ? 26.882 -17.428 -18.636 1.00 95.44 422 VAL A C 1
ATOM 3436 O O . VAL A 1 422 ? 27.036 -17.971 -17.546 1.00 95.44 422 VAL A O 1
ATOM 3439 N N . GLN A 1 423 ? 26.277 -18.032 -19.656 1.00 92.31 423 GLN A N 1
ATOM 3440 C CA . GLN A 1 423 ? 25.674 -19.359 -19.572 1.00 92.31 423 GLN A CA 1
ATOM 3441 C C . GLN A 1 423 ? 26.341 -20.291 -20.576 1.00 92.31 423 GLN A C 1
ATOM 3443 O O . GLN A 1 423 ? 26.318 -20.037 -21.781 1.00 92.31 423 GLN A O 1
ATOM 3448 N N . ASN A 1 424 ? 26.935 -21.385 -20.093 1.00 88.69 424 ASN A N 1
ATOM 3449 C CA . ASN A 1 424 ? 27.615 -22.381 -20.933 1.00 88.69 424 ASN A CA 1
ATOM 3450 C C . ASN A 1 424 ? 28.640 -21.751 -21.903 1.00 88.69 424 ASN A C 1
ATOM 3452 O O . ASN A 1 424 ? 28.699 -22.110 -23.079 1.00 88.69 424 ASN A O 1
ATOM 3456 N N . GLY A 1 425 ? 29.398 -20.753 -21.431 1.00 86.12 425 GLY A N 1
ATOM 3457 C CA . GLY A 1 425 ? 30.392 -20.030 -22.232 1.00 86.12 425 GLY A CA 1
ATOM 3458 C C . GLY A 1 425 ? 29.820 -19.048 -23.264 1.00 86.12 425 GLY A C 1
ATOM 3459 O O . GLY A 1 425 ? 30.584 -18.479 -24.040 1.00 86.12 425 GLY A O 1
ATOM 3460 N N . LYS A 1 426 ? 28.500 -18.820 -23.289 1.00 92.69 426 LYS A N 1
ATOM 3461 C CA . LYS A 1 426 ? 27.853 -17.792 -24.117 1.00 92.69 426 LYS A CA 1
ATOM 3462 C C . LYS A 1 426 ? 27.450 -16.603 -23.260 1.00 92.69 426 LYS A C 1
ATOM 3464 O O . LYS A 1 426 ? 26.880 -16.777 -22.186 1.00 92.69 426 LYS A O 1
ATOM 3469 N N . VAL A 1 427 ? 27.726 -15.403 -23.755 1.00 96.31 427 VAL A N 1
ATOM 3470 C CA . VAL A 1 427 ? 27.353 -14.162 -23.077 1.00 96.31 427 VAL A CA 1
ATOM 3471 C C . VAL A 1 427 ? 25.972 -13.734 -23.565 1.00 96.31 427 VAL A C 1
ATOM 3473 O O . VAL A 1 427 ? 25.772 -13.499 -24.755 1.00 96.31 427 VAL A O 1
ATOM 3476 N N . LEU A 1 428 ? 25.019 -13.640 -22.644 1.00 96.31 428 LEU A N 1
ATOM 3477 C CA . LEU A 1 428 ? 23.732 -12.991 -22.866 1.00 96.31 428 LEU A CA 1
ATOM 3478 C C . LEU A 1 428 ? 23.877 -11.517 -22.493 1.00 96.31 428 LEU A C 1
ATOM 3480 O O . LEU A 1 428 ? 24.394 -11.212 -21.421 1.00 96.31 428 LEU A O 1
ATOM 3484 N N . LEU A 1 429 ? 23.416 -10.614 -23.358 1.00 97.19 429 LEU A N 1
ATOM 3485 C CA . LEU A 1 429 ? 23.423 -9.174 -23.112 1.00 97.19 429 LEU A CA 1
ATOM 3486 C C . LEU A 1 429 ? 22.023 -8.602 -23.235 1.00 97.19 429 LEU A C 1
ATOM 3488 O O . LEU A 1 429 ? 21.304 -8.904 -24.185 1.00 97.19 429 LEU A O 1
ATOM 3492 N N . GLU A 1 430 ? 21.677 -7.711 -22.314 1.00 97.81 430 GLU A N 1
ATOM 3493 C CA . GLU A 1 430 ? 20.438 -6.951 -22.373 1.00 97.81 430 GLU A CA 1
ATOM 3494 C C . GLU A 1 430 ? 20.679 -5.467 -22.117 1.00 97.81 430 GLU A C 1
ATOM 3496 O O . GLU A 1 430 ? 21.397 -5.067 -21.197 1.00 97.81 430 GLU A O 1
ATOM 3501 N N . LEU A 1 431 ? 20.030 -4.628 -22.922 1.00 97.31 431 LEU A N 1
ATOM 3502 C CA . LEU A 1 431 ? 20.033 -3.183 -22.740 1.00 97.31 431 LEU A CA 1
ATOM 3503 C C . LEU A 1 431 ? 18.778 -2.735 -21.982 1.00 97.31 431 LEU A C 1
ATOM 3505 O O . LEU A 1 431 ? 17.661 -3.145 -22.308 1.00 97.31 431 LEU A O 1
ATOM 3509 N N . VAL A 1 432 ? 18.943 -1.842 -21.006 1.00 95.44 432 VAL A N 1
ATOM 3510 C CA . VAL A 1 432 ? 17.843 -1.214 -20.254 1.00 95.44 432 VAL A CA 1
ATOM 3511 C C . VAL A 1 432 ? 17.924 0.318 -20.299 1.00 95.44 432 VAL A C 1
ATOM 3513 O O . VAL A 1 432 ? 18.878 0.900 -20.799 1.00 95.44 432 VAL A O 1
ATOM 3516 N N . ASP A 1 433 ? 16.883 1.000 -19.807 1.00 92.94 433 ASP A N 1
ATOM 3517 C CA . ASP A 1 433 ? 16.718 2.468 -19.891 1.00 92.94 433 ASP A CA 1
ATOM 3518 C C . ASP A 1 433 ? 16.695 3.042 -21.322 1.00 92.94 433 ASP A C 1
ATOM 3520 O O . ASP A 1 433 ? 17.224 4.113 -21.622 1.00 92.94 433 ASP A O 1
ATOM 3524 N N . LEU A 1 434 ? 15.967 2.354 -22.199 1.00 94.88 434 LEU A N 1
ATOM 3525 C CA . LEU A 1 434 ? 15.956 2.587 -23.642 1.00 94.88 434 LEU A CA 1
ATOM 3526 C C . LEU A 1 434 ? 15.475 3.977 -24.072 1.00 94.88 434 LEU A C 1
ATOM 3528 O O . LEU A 1 434 ? 15.804 4.434 -25.159 1.00 94.88 434 LEU A O 1
ATOM 3532 N N . ASN A 1 435 ? 14.726 4.713 -23.243 1.00 92.00 435 ASN A N 1
ATOM 3533 C CA . ASN A 1 435 ? 14.084 5.988 -23.607 1.00 92.00 435 ASN A CA 1
ATOM 3534 C C . ASN A 1 435 ? 15.049 7.149 -23.948 1.00 92.00 435 ASN A C 1
ATOM 3536 O O . ASN A 1 435 ? 14.644 8.321 -23.915 1.00 92.00 435 ASN A O 1
ATOM 3540 N N . ARG A 1 436 ? 16.330 6.881 -24.192 1.00 91.81 436 ARG A N 1
ATOM 3541 C CA . ARG A 1 436 ? 17.354 7.819 -24.662 1.00 91.81 436 ARG A CA 1
ATOM 3542 C C . ARG A 1 436 ? 18.059 7.342 -25.941 1.00 91.81 436 ARG A C 1
ATOM 3544 O O . ARG A 1 436 ? 19.034 7.967 -26.340 1.00 91.81 436 ARG A O 1
ATOM 3551 N N . ILE A 1 437 ? 17.551 6.311 -26.613 1.00 95.06 437 ILE A N 1
ATOM 3552 C CA . ILE A 1 437 ? 18.024 5.927 -27.949 1.00 95.06 437 ILE A CA 1
ATOM 3553 C C . ILE A 1 437 ? 17.605 6.981 -28.982 1.00 95.06 437 ILE A C 1
ATOM 3555 O O . ILE A 1 437 ? 16.478 7.494 -28.961 1.00 95.06 437 ILE A O 1
ATOM 3559 N N . VAL A 1 438 ? 18.545 7.313 -29.862 1.00 94.44 438 VAL A N 1
ATOM 3560 C CA . VAL A 1 438 ? 18.347 8.125 -31.063 1.00 94.44 438 VAL A CA 1
ATOM 3561 C C . VAL A 1 438 ? 18.532 7.213 -32.267 1.00 94.44 438 VAL A C 1
ATOM 3563 O O . VAL A 1 438 ? 19.564 6.560 -32.384 1.00 94.44 438 VAL A O 1
ATOM 3566 N N . PHE A 1 439 ? 17.536 7.187 -33.148 1.00 94.75 439 PHE A N 1
ATOM 3567 C CA . PHE A 1 439 ? 17.585 6.431 -34.394 1.00 94.75 439 PHE A CA 1
ATOM 3568 C C . PHE A 1 439 ? 18.161 7.316 -35.499 1.00 94.75 439 PHE A C 1
ATOM 3570 O O . PHE A 1 439 ? 17.693 8.440 -35.700 1.00 94.75 439 PHE A O 1
ATOM 3577 N N . LYS A 1 440 ? 19.194 6.828 -36.182 1.00 94.62 440 LYS A N 1
ATOM 3578 C CA . LYS A 1 440 ? 19.905 7.515 -37.263 1.00 94.62 440 LYS A CA 1
ATOM 3579 C C . LYS A 1 440 ? 20.052 6.591 -38.463 1.00 94.62 440 LYS A C 1
ATOM 3581 O O . LYS A 1 440 ? 20.133 5.383 -38.303 1.00 94.62 440 LYS A O 1
ATOM 3586 N N . HIS A 1 441 ? 20.159 7.179 -39.653 1.00 90.19 441 HIS A N 1
ATOM 3587 C CA . HIS A 1 441 ? 20.458 6.423 -40.869 1.00 90.19 441 HIS A CA 1
ATOM 3588 C C . HIS A 1 441 ? 21.875 5.824 -40.834 1.00 90.19 441 HIS A C 1
ATOM 3590 O O . HIS A 1 441 ? 22.083 4.682 -41.220 1.00 90.19 441 HIS A O 1
ATOM 3596 N N . THR A 1 442 ? 22.852 6.586 -40.335 1.00 92.12 442 THR A N 1
ATOM 3597 C CA . THR A 1 442 ? 24.256 6.167 -40.223 1.00 92.12 442 THR A CA 1
ATOM 3598 C C . THR A 1 442 ? 24.856 6.652 -38.911 1.00 92.12 442 THR A C 1
ATOM 3600 O O . THR A 1 442 ? 24.640 7.800 -38.520 1.00 92.12 442 THR A O 1
ATOM 3603 N N . ILE A 1 443 ? 25.649 5.797 -38.263 1.00 95.44 443 ILE A N 1
ATOM 3604 C CA . ILE A 1 443 ? 26.463 6.136 -37.089 1.00 95.44 443 ILE A CA 1
ATOM 3605 C C . ILE A 1 443 ? 27.929 5.932 -37.471 1.00 95.44 443 ILE A C 1
ATOM 3607 O O . ILE A 1 443 ? 28.367 4.795 -37.652 1.00 95.44 443 ILE A O 1
ATOM 3611 N N . GLY A 1 444 ? 28.673 7.028 -37.626 1.00 92.94 444 GLY A N 1
ATOM 3612 C CA . GLY A 1 444 ? 30.093 6.999 -37.991 1.00 92.94 444 GLY A CA 1
ATOM 3613 C C . GLY A 1 444 ? 31.012 6.562 -36.845 1.00 92.94 444 GLY A C 1
ATOM 3614 O O . GLY A 1 444 ? 30.559 6.351 -35.717 1.00 92.94 444 GLY A O 1
ATOM 3615 N N . ILE A 1 445 ? 32.314 6.455 -37.135 1.00 90.75 445 ILE A N 1
ATOM 3616 C CA . ILE A 1 445 ? 33.337 6.059 -36.155 1.00 90.75 445 ILE A CA 1
ATOM 3617 C C . ILE A 1 445 ? 33.352 6.999 -34.944 1.00 90.75 445 ILE A C 1
ATOM 3619 O O . ILE A 1 445 ? 33.222 6.533 -33.821 1.00 90.75 445 ILE A O 1
ATOM 3623 N N . GLU A 1 446 ? 33.379 8.317 -35.157 1.00 90.56 446 GLU A N 1
ATOM 3624 C CA . GLU A 1 446 ? 33.452 9.298 -34.070 1.00 90.56 446 GLU A CA 1
ATOM 3625 C C . GLU A 1 446 ? 32.227 9.228 -33.145 1.00 90.56 446 GLU A C 1
ATOM 3627 O O . GLU A 1 446 ? 32.364 9.111 -31.928 1.00 90.56 446 GLU A O 1
ATOM 3632 N N . GLU A 1 447 ? 31.013 9.240 -33.704 1.00 91.19 447 GLU A N 1
ATOM 3633 C CA . GLU A 1 447 ? 29.785 9.178 -32.903 1.00 91.19 447 GLU A CA 1
ATOM 3634 C C . GLU A 1 447 ? 29.646 7.851 -32.151 1.00 91.19 447 GLU A C 1
ATOM 3636 O O . GLU A 1 447 ? 29.224 7.839 -30.993 1.00 91.19 447 GLU A O 1
ATOM 3641 N N . GLY A 1 448 ? 30.015 6.743 -32.799 1.00 91.94 448 GLY A N 1
ATOM 3642 C CA . GLY A 1 448 ? 29.980 5.420 -32.192 1.00 91.94 448 GLY A CA 1
ATOM 3643 C C . GLY A 1 448 ? 30.997 5.276 -31.060 1.00 91.94 448 GLY A C 1
ATOM 3644 O O . GLY A 1 448 ? 30.631 4.853 -29.965 1.00 91.94 448 GLY A O 1
ATOM 3645 N N . CYS A 1 449 ? 32.240 5.709 -31.284 1.00 91.75 449 CYS A N 1
ATOM 3646 C CA . CYS A 1 449 ? 33.297 5.716 -30.273 1.00 91.75 449 CYS A CA 1
ATOM 3647 C C . CYS A 1 449 ? 32.935 6.602 -29.078 1.00 91.75 449 CYS A C 1
ATOM 3649 O O . CYS A 1 449 ? 33.143 6.214 -27.926 1.00 91.75 449 CYS A O 1
ATOM 3651 N N . LYS A 1 450 ? 32.296 7.752 -29.330 1.00 90.75 450 LYS A N 1
ATOM 3652 C CA . LYS A 1 450 ? 31.818 8.657 -28.276 1.00 90.75 450 LYS A CA 1
ATOM 3653 C C . LYS A 1 450 ? 30.790 8.005 -27.371 1.00 90.75 450 LYS A C 1
ATOM 3655 O O . LYS A 1 450 ? 30.668 8.383 -26.206 1.00 90.75 450 LYS A O 1
ATOM 3660 N N . ASN A 1 451 ? 30.078 6.991 -27.855 1.00 90.94 451 ASN A N 1
ATOM 3661 C CA . ASN A 1 451 ? 29.122 6.289 -27.023 1.00 90.94 451 ASN A CA 1
ATOM 3662 C C . ASN A 1 451 ? 29.792 5.577 -25.827 1.00 90.94 451 ASN A C 1
ATOM 3664 O O . ASN A 1 451 ? 29.167 5.474 -24.767 1.00 90.94 451 ASN A O 1
ATOM 3668 N N . PHE A 1 452 ? 31.060 5.169 -25.960 1.00 91.25 452 PHE A N 1
ATOM 3669 C CA . PHE A 1 452 ? 31.840 4.513 -24.905 1.00 91.25 452 PHE A CA 1
ATOM 3670 C C . PHE A 1 452 ? 32.388 5.473 -23.845 1.00 91.25 452 PHE A C 1
ATOM 3672 O O . PHE A 1 452 ? 32.735 5.029 -22.754 1.00 91.25 452 PHE A O 1
ATOM 3679 N N . GLU A 1 453 ? 32.385 6.789 -24.087 1.00 88.56 453 GLU A N 1
ATOM 3680 C CA . GLU A 1 453 ? 32.856 7.809 -23.131 1.00 88.56 453 GLU A CA 1
ATOM 3681 C C . GLU A 1 453 ? 32.154 7.702 -21.763 1.00 88.56 453 GLU A C 1
ATOM 3683 O O . GLU A 1 453 ? 32.694 8.068 -20.713 1.00 88.56 453 GLU A O 1
ATOM 3688 N N . ARG A 1 454 ? 30.918 7.194 -21.745 1.00 84.88 454 ARG A N 1
ATOM 3689 C CA . ARG A 1 454 ? 30.116 7.031 -20.526 1.00 84.88 454 ARG A CA 1
ATOM 3690 C C . ARG A 1 454 ? 30.441 5.774 -19.726 1.00 84.88 454 ARG A C 1
ATOM 3692 O O . ARG A 1 454 ? 30.050 5.716 -18.558 1.00 84.88 454 ARG A O 1
ATOM 3699 N N . LEU A 1 455 ? 31.181 4.826 -20.293 1.00 88.75 455 LEU A N 1
ATOM 3700 C CA . LEU A 1 455 ? 31.664 3.645 -19.590 1.00 88.75 455 LEU A CA 1
ATOM 3701 C C . LEU A 1 455 ? 32.867 4.039 -18.723 1.00 88.75 455 LEU A C 1
ATOM 3703 O O . LEU A 1 455 ? 33.813 4.670 -19.184 1.00 88.75 455 LEU A O 1
ATOM 3707 N N . ASN A 1 456 ? 32.807 3.736 -17.428 1.00 83.44 456 ASN A N 1
ATOM 3708 C CA . ASN A 1 456 ? 33.880 4.063 -16.492 1.00 83.44 456 ASN A CA 1
ATOM 3709 C C . ASN A 1 456 ? 34.847 2.882 -16.384 1.00 83.44 456 ASN A C 1
ATOM 3711 O O . ASN A 1 456 ? 34.746 2.130 -15.422 1.00 83.44 456 ASN A O 1
ATOM 3715 N N . ILE A 1 457 ? 35.714 2.693 -17.382 1.00 85.12 457 ILE A N 1
ATOM 3716 C CA . ILE A 1 457 ? 36.571 1.501 -17.504 1.00 85.12 457 ILE A CA 1
ATOM 3717 C C . ILE A 1 457 ? 38.045 1.839 -17.649 1.00 85.12 457 ILE A C 1
ATOM 3719 O O . ILE A 1 457 ? 38.387 2.945 -18.067 1.00 85.12 457 ILE A O 1
ATOM 3723 N N . ASP A 1 458 ? 38.901 0.890 -17.274 1.00 87.00 458 ASP A N 1
ATOM 3724 C CA . ASP A 1 458 ? 40.346 0.952 -17.480 1.00 87.00 458 ASP A CA 1
ATOM 3725 C C . ASP A 1 458 ? 40.732 0.863 -18.964 1.00 87.00 458 ASP A C 1
ATOM 3727 O O . ASP A 1 458 ? 39.908 0.620 -19.843 1.00 87.00 458 ASP A O 1
ATOM 3731 N N . GLU A 1 459 ? 41.994 1.186 -19.249 1.00 88.12 459 GLU A N 1
ATOM 3732 C CA . GLU A 1 459 ? 42.495 1.335 -20.621 1.00 88.12 459 GLU A CA 1
ATOM 3733 C C . GLU A 1 459 ? 42.532 0.005 -21.365 1.00 88.12 459 GLU A C 1
ATOM 3735 O O . GLU A 1 459 ? 42.097 -0.067 -22.511 1.00 88.12 459 GLU A O 1
ATOM 3740 N N . GLU A 1 460 ? 42.935 -1.053 -20.668 1.00 88.94 460 GLU A N 1
ATOM 3741 C CA . GLU A 1 460 ? 42.961 -2.414 -21.188 1.00 88.94 460 GLU A CA 1
ATOM 3742 C C . GLU A 1 460 ? 41.555 -2.877 -21.606 1.00 88.94 460 GLU A C 1
ATOM 3744 O O . GLU A 1 460 ? 41.349 -3.307 -22.743 1.00 88.94 460 GLU A O 1
ATOM 3749 N N . ALA A 1 461 ? 40.547 -2.716 -20.738 1.00 89.44 461 ALA A N 1
ATOM 3750 C CA . ALA A 1 461 ? 39.162 -3.052 -21.076 1.00 89.44 461 ALA A CA 1
ATOM 3751 C C . ALA A 1 461 ? 38.624 -2.243 -22.258 1.00 89.44 461 ALA A C 1
ATOM 3753 O O . ALA A 1 461 ? 37.904 -2.778 -23.106 1.00 89.44 461 ALA A O 1
ATOM 3754 N N . LEU A 1 462 ? 38.959 -0.954 -22.306 1.00 90.25 462 LEU A N 1
ATOM 3755 C CA . LEU A 1 462 ? 38.544 -0.059 -23.378 1.00 90.25 462 LEU A CA 1
ATOM 3756 C C . LEU A 1 462 ? 39.149 -0.477 -24.717 1.00 90.25 462 LEU A C 1
ATOM 3758 O O . LEU A 1 462 ? 38.443 -0.464 -25.723 1.00 90.25 462 LEU A O 1
ATOM 3762 N N . GLN A 1 463 ? 40.414 -0.898 -24.723 1.00 92.94 463 GLN A N 1
ATOM 3763 C CA . GLN A 1 463 ? 41.098 -1.380 -25.916 1.00 92.94 463 GLN A CA 1
ATOM 3764 C C . GLN A 1 463 ? 40.495 -2.693 -26.424 1.00 92.94 463 GLN A C 1
ATOM 3766 O O . GLN A 1 463 ? 40.229 -2.804 -27.621 1.00 92.94 463 GLN A O 1
ATOM 3771 N N . ILE A 1 464 ? 40.208 -3.656 -25.538 1.00 94.50 464 ILE A N 1
ATOM 3772 C CA . ILE A 1 464 ? 39.547 -4.925 -25.902 1.00 94.50 464 ILE A CA 1
ATOM 3773 C C . ILE A 1 464 ? 38.195 -4.647 -26.570 1.00 94.50 464 ILE A C 1
ATOM 3775 O O . ILE A 1 464 ? 37.911 -5.146 -27.660 1.00 94.50 464 ILE A O 1
ATOM 3779 N N . LEU A 1 465 ? 37.375 -3.813 -25.930 1.00 94.75 465 LEU A N 1
ATOM 3780 C CA . LEU A 1 465 ? 36.035 -3.482 -26.399 1.00 94.75 465 LEU A CA 1
ATOM 3781 C C . LEU A 1 465 ? 36.074 -2.708 -27.727 1.00 94.75 465 LEU A C 1
ATOM 3783 O O . LEU A 1 465 ? 35.350 -3.061 -28.659 1.00 94.75 465 LEU A O 1
ATOM 3787 N N . ALA A 1 466 ? 36.931 -1.687 -27.839 1.00 95.00 466 ALA A N 1
ATOM 3788 C CA . ALA A 1 466 ? 37.079 -0.887 -29.055 1.00 95.00 466 ALA A CA 1
ATOM 3789 C C . ALA A 1 466 ? 37.612 -1.717 -30.231 1.00 95.00 466 ALA A C 1
ATOM 3791 O O . ALA A 1 466 ? 37.141 -1.547 -31.354 1.00 95.00 466 ALA A O 1
ATOM 3792 N N . THR A 1 467 ? 38.533 -2.650 -29.971 1.00 96.88 467 THR A N 1
ATOM 3793 C CA . THR A 1 467 ? 39.073 -3.565 -30.986 1.00 96.88 467 THR A CA 1
ATOM 3794 C C . THR A 1 467 ? 37.975 -4.448 -31.570 1.00 96.88 467 THR A C 1
ATOM 3796 O O . THR A 1 467 ? 37.824 -4.528 -32.789 1.00 96.88 467 THR A O 1
ATOM 3799 N N . GLU A 1 468 ? 37.169 -5.089 -30.722 1.00 97.62 468 GLU A N 1
ATOM 3800 C CA . GLU A 1 468 ? 36.075 -5.943 -31.199 1.00 97.62 468 GLU A CA 1
ATOM 3801 C C . GLU A 1 468 ? 34.952 -5.148 -31.864 1.00 97.62 468 GLU A C 1
ATOM 3803 O O . GLU A 1 468 ? 34.402 -5.584 -32.875 1.00 97.62 468 GLU A O 1
ATOM 3808 N N . TYR A 1 469 ? 34.653 -3.954 -31.351 1.00 97.75 469 TYR A N 1
ATOM 3809 C CA . TYR A 1 469 ? 33.717 -3.038 -31.991 1.00 97.75 469 TYR A CA 1
ATOM 3810 C C . TYR A 1 469 ? 34.185 -2.643 -33.400 1.00 97.75 469 TYR A C 1
ATOM 3812 O O . TYR A 1 469 ? 33.395 -2.710 -34.341 1.00 97.75 469 TYR A O 1
ATOM 3820 N N . ALA A 1 470 ? 35.460 -2.278 -33.575 1.00 97.25 470 ALA A N 1
ATOM 3821 C CA . ALA A 1 470 ? 36.016 -1.904 -34.873 1.00 97.25 470 ALA A CA 1
ATOM 3822 C C . ALA A 1 470 ? 35.941 -3.056 -35.880 1.00 97.25 470 ALA A C 1
ATOM 3824 O O . ALA A 1 470 ? 35.434 -2.863 -36.986 1.00 97.25 470 ALA A O 1
ATOM 3825 N N . LYS A 1 471 ? 36.345 -4.268 -35.470 1.00 97.50 471 LYS A N 1
ATOM 3826 C CA . LYS A 1 471 ? 36.242 -5.480 -36.299 1.00 97.50 471 LYS A CA 1
ATOM 3827 C C . LYS A 1 471 ? 34.803 -5.743 -36.739 1.00 97.50 471 LYS A C 1
ATOM 3829 O O . LYS A 1 471 ? 34.552 -5.936 -37.923 1.00 97.50 471 LYS A O 1
ATOM 3834 N N . ALA A 1 472 ? 33.848 -5.695 -35.809 1.00 97.12 472 ALA A N 1
ATOM 3835 C CA . ALA A 1 472 ? 32.436 -5.936 -36.109 1.00 97.12 472 ALA A CA 1
ATOM 3836 C C . ALA A 1 472 ? 31.812 -4.849 -37.007 1.00 97.12 472 ALA A C 1
ATOM 3838 O O . ALA A 1 472 ? 30.886 -5.130 -37.763 1.00 97.12 472 ALA A O 1
ATOM 3839 N N . ARG A 1 473 ? 32.322 -3.612 -36.952 1.00 96.25 473 ARG A N 1
ATOM 3840 C CA . ARG A 1 473 ? 31.914 -2.501 -37.831 1.00 96.25 473 ARG A CA 1
ATOM 3841 C C . ARG A 1 473 ? 32.680 -2.439 -39.152 1.00 96.25 473 ARG A C 1
ATOM 3843 O O . ARG A 1 473 ? 32.341 -1.602 -39.987 1.00 96.25 473 ARG A O 1
ATOM 3850 N N . ASN A 1 474 ? 33.684 -3.297 -39.334 1.00 95.38 474 ASN A N 1
ATOM 3851 C CA . ASN A 1 474 ? 34.635 -3.249 -40.441 1.00 95.38 474 ASN A CA 1
ATOM 3852 C C . ASN A 1 474 ? 35.335 -1.876 -40.560 1.00 95.38 474 ASN A C 1
ATOM 3854 O O . ASN A 1 474 ? 35.495 -1.322 -41.647 1.00 95.38 474 ASN A O 1
ATOM 3858 N N . PHE A 1 475 ? 35.688 -1.299 -39.409 1.00 95.38 475 PHE A N 1
ATOM 3859 C CA . PHE A 1 475 ? 36.459 -0.064 -39.289 1.00 95.38 475 PHE A CA 1
ATOM 3860 C C . PHE A 1 475 ? 37.936 -0.365 -39.041 1.00 95.38 475 PHE A C 1
ATOM 3862 O O . PHE A 1 475 ? 38.293 -1.448 -38.577 1.00 95.38 475 PHE A O 1
ATOM 3869 N N . ASP A 1 476 ? 38.784 0.627 -39.306 1.00 95.00 476 ASP A N 1
ATOM 3870 C CA . ASP A 1 476 ? 40.188 0.578 -38.918 1.00 95.00 476 ASP A CA 1
ATOM 3871 C C . ASP A 1 476 ? 40.315 0.490 -37.385 1.00 95.00 476 ASP A C 1
ATOM 3873 O O . ASP A 1 476 ? 39.726 1.289 -36.643 1.00 95.00 476 ASP A O 1
ATOM 3877 N N . VAL A 1 477 ? 41.029 -0.536 -36.915 1.00 94.06 477 VAL A N 1
ATOM 3878 C CA . VAL A 1 477 ? 41.145 -0.864 -35.488 1.00 94.06 477 VAL A CA 1
ATOM 3879 C C . VAL A 1 477 ? 41.916 0.221 -34.746 1.00 94.06 477 VAL A C 1
ATOM 3881 O O . VAL A 1 477 ? 41.454 0.674 -33.695 1.00 94.06 477 VAL A O 1
ATOM 3884 N N . ASP A 1 478 ? 43.037 0.672 -35.304 1.00 92.12 478 ASP A N 1
ATOM 3885 C CA . ASP A 1 478 ? 43.922 1.643 -34.663 1.00 92.12 478 ASP A CA 1
ATOM 3886 C C . ASP A 1 478 ? 43.221 2.999 -34.539 1.00 92.12 478 ASP A C 1
ATOM 3888 O O . ASP A 1 478 ? 43.158 3.570 -33.445 1.00 92.12 478 ASP A O 1
ATOM 3892 N N . MET A 1 479 ? 42.561 3.455 -35.609 1.00 90.69 479 MET A N 1
ATOM 3893 C CA . MET A 1 479 ? 41.754 4.680 -35.595 1.00 90.69 479 MET A CA 1
ATOM 3894 C C . MET A 1 479 ? 40.625 4.626 -34.559 1.00 90.69 479 MET A C 1
ATOM 3896 O O . MET A 1 479 ? 40.305 5.633 -33.915 1.00 90.69 479 MET A O 1
ATOM 3900 N N . CYS A 1 480 ? 39.978 3.469 -34.403 1.00 91.25 480 CYS A N 1
ATOM 3901 C CA . CYS A 1 480 ? 38.877 3.303 -33.461 1.00 91.25 480 CYS A CA 1
ATOM 3902 C C . CYS A 1 480 ? 39.373 3.331 -32.011 1.00 91.25 480 CYS A C 1
ATOM 3904 O O . CYS A 1 480 ? 38.803 4.052 -31.186 1.00 91.25 480 CYS A O 1
ATOM 3906 N N . VAL A 1 481 ? 40.443 2.593 -31.705 1.00 90.56 481 VAL A N 1
ATOM 3907 C CA . VAL A 1 481 ? 41.070 2.574 -30.375 1.00 90.56 481 VAL A CA 1
ATOM 3908 C C . VAL A 1 481 ? 41.558 3.974 -30.001 1.00 90.56 481 VAL A C 1
ATOM 3910 O O . VAL A 1 481 ? 41.205 4.471 -28.928 1.00 90.56 481 VAL A O 1
ATOM 3913 N N . GLU A 1 482 ? 42.266 4.659 -30.903 1.00 89.56 482 GLU A N 1
ATOM 3914 C CA . GLU A 1 482 ? 42.737 6.031 -30.682 1.00 89.56 482 GLU A CA 1
ATOM 3915 C C . GLU A 1 482 ? 41.568 6.989 -30.398 1.00 89.56 482 GLU A C 1
ATOM 3917 O O . GLU A 1 482 ? 41.606 7.770 -29.440 1.00 89.56 482 GLU A O 1
ATOM 3922 N N . SER A 1 483 ? 40.484 6.888 -31.174 1.00 88.88 483 SER A N 1
ATOM 3923 C CA . SER A 1 483 ? 39.291 7.726 -31.001 1.00 88.88 483 SER A CA 1
ATOM 3924 C C . SER A 1 483 ? 38.659 7.560 -29.617 1.00 88.88 483 SER A C 1
ATOM 3926 O O . SER A 1 483 ? 38.323 8.550 -28.961 1.00 88.88 483 SER A O 1
ATOM 3928 N N . VAL A 1 484 ? 38.507 6.319 -29.149 1.00 87.56 484 VAL A N 1
ATOM 3929 C CA . VAL A 1 484 ? 37.893 6.029 -27.847 1.00 87.56 484 VAL A CA 1
ATOM 3930 C C . VAL A 1 484 ? 38.798 6.488 -26.690 1.00 87.56 484 VAL A C 1
ATOM 3932 O O . VAL A 1 484 ? 38.307 7.097 -25.731 1.00 87.56 484 VAL A O 1
ATOM 3935 N N . LEU A 1 485 ? 40.116 6.278 -26.789 1.00 85.88 485 LEU A N 1
ATOM 3936 C CA . LEU A 1 485 ? 41.096 6.737 -25.792 1.00 85.88 485 LEU A CA 1
ATOM 3937 C C . LEU A 1 485 ? 41.132 8.265 -25.681 1.00 85.88 485 LEU A C 1
ATOM 3939 O O . LEU A 1 485 ? 41.080 8.820 -24.576 1.00 85.88 485 LEU A O 1
ATOM 3943 N N . LYS A 1 486 ? 41.117 8.964 -26.820 1.00 85.19 486 LYS A N 1
ATOM 3944 C CA . LYS A 1 486 ? 41.067 10.430 -26.873 1.00 85.19 486 LYS A CA 1
ATOM 3945 C C . LYS A 1 486 ? 39.843 10.986 -26.146 1.00 85.19 486 LYS A C 1
ATOM 3947 O O . LYS A 1 486 ? 39.959 11.929 -25.359 1.00 85.19 486 LYS A O 1
ATOM 3952 N N . MET A 1 487 ? 38.671 10.392 -26.363 1.00 80.62 487 MET A N 1
ATOM 3953 C CA . MET A 1 487 ? 37.422 10.818 -25.717 1.00 80.62 487 MET A CA 1
ATOM 3954 C C . MET A 1 487 ? 37.455 10.604 -24.201 1.00 80.62 487 MET A C 1
ATOM 3956 O O . MET A 1 487 ? 36.991 11.460 -23.444 1.00 80.62 487 MET A O 1
ATOM 3960 N N . ARG A 1 488 ? 38.086 9.522 -23.733 1.00 75.38 488 ARG A N 1
ATOM 3961 C CA . ARG A 1 488 ? 38.308 9.300 -22.300 1.00 75.38 488 ARG A CA 1
ATOM 3962 C C . ARG A 1 488 ? 39.189 10.386 -21.675 1.00 75.38 488 ARG A C 1
ATO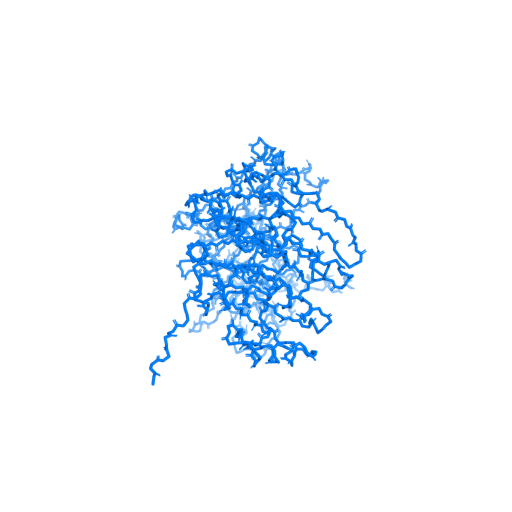M 3964 O O . ARG A 1 488 ? 38.843 10.897 -20.607 1.00 75.38 488 ARG A O 1
ATOM 3971 N N . TRP A 1 489 ? 40.286 10.783 -22.321 1.00 63.09 489 TRP A N 1
ATOM 3972 C CA . TRP A 1 489 ? 41.153 11.853 -21.805 1.00 63.09 489 TRP A CA 1
ATOM 3973 C C . TRP A 1 489 ? 40.451 13.210 -21.720 1.00 63.09 489 TRP A C 1
ATOM 3975 O O . TRP A 1 489 ? 40.647 13.937 -20.744 1.00 63.09 489 TRP A O 1
ATOM 3985 N N . HIS A 1 490 ? 39.594 13.547 -22.687 1.00 62.66 490 HIS A N 1
ATOM 3986 C CA . HIS A 1 490 ? 38.814 14.786 -22.632 1.00 62.66 490 HIS A CA 1
ATOM 3987 C C . HIS A 1 490 ? 37.876 14.839 -21.417 1.00 62.66 490 HIS A C 1
ATOM 3989 O O . HIS A 1 490 ? 37.788 15.879 -20.763 1.00 62.66 490 HIS A O 1
ATOM 3995 N N . LYS A 1 491 ? 37.258 13.714 -21.045 1.00 61.25 491 LYS A N 1
ATOM 3996 C CA . LYS A 1 491 ? 36.417 13.602 -19.843 1.00 61.25 491 LYS A CA 1
ATOM 3997 C C . LYS A 1 491 ? 37.201 13.785 -18.538 1.00 61.25 491 LYS A C 1
ATOM 3999 O O . LYS A 1 491 ? 36.683 14.390 -17.603 1.00 61.25 491 LYS A O 1
ATOM 4004 N N . HIS A 1 492 ? 38.435 13.280 -18.463 1.00 59.25 492 HIS A N 1
ATOM 4005 C CA . HIS A 1 492 ? 39.288 13.426 -17.275 1.00 59.25 492 HIS A CA 1
ATOM 4006 C C . HIS A 1 492 ? 39.836 14.847 -17.086 1.00 59.25 492 HIS A C 1
ATOM 4008 O O . HIS A 1 492 ? 40.077 15.230 -15.951 1.00 59.25 492 HIS A O 1
ATOM 4014 N N . LYS A 1 493 ? 39.993 15.639 -18.157 1.00 53.56 493 LYS A N 1
ATOM 4015 C CA . LYS A 1 493 ? 40.402 17.057 -18.067 1.00 53.56 493 LYS A CA 1
ATOM 4016 C C . LYS A 1 493 ? 39.271 18.020 -17.674 1.00 53.56 493 LYS A C 1
ATOM 4018 O O . LYS A 1 493 ? 39.556 19.159 -17.327 1.00 53.56 493 LYS A O 1
ATOM 4023 N N . GLN A 1 494 ? 38.008 17.606 -17.798 1.00 47.38 494 GLN A N 1
ATOM 4024 C CA . GLN A 1 494 ? 36.827 18.432 -17.489 1.00 47.38 494 GLN A CA 1
ATOM 4025 C C . GLN A 1 494 ? 36.220 18.156 -16.101 1.00 47.38 494 GLN A C 1
ATOM 4027 O O . GLN A 1 494 ? 35.240 18.802 -15.728 1.00 47.38 494 GLN A O 1
ATOM 4032 N N . ARG A 1 495 ? 36.763 17.183 -15.365 1.00 44.69 495 ARG A N 1
ATOM 4033 C CA . ARG A 1 495 ? 36.473 16.926 -13.950 1.00 44.69 495 ARG A CA 1
ATOM 4034 C C . ARG A 1 495 ? 37.572 17.535 -13.103 1.00 44.69 495 ARG A C 1
ATOM 4036 O O . ARG A 1 495 ? 37.225 17.985 -11.992 1.00 44.69 495 ARG A O 1
#

Sequence (495 aa):
MQQVAFLPKVSVVIPIYNMELYLEETILSVLASSYTDYEVLLIDDGSTDNSVSIAKRFANAYPHIYFYEQPNQGVSAARNNAIKWSKGDYILPVDADNLIGKEYISEAVHVLETYPNVKVVTCEAEFIGEKSGKWKQLPFSLSLLARKNMIDNCAMYRKSDWQDCGGYCEEILGREDWDFWISMLKNGGDVVRLPIVGLYYRVRSNSKRRKTQHRKKKLIDLLNVRHADFFEKQLHGRLHYNRTYSKLFNLLEKIFGKRTTVIHPTYSQLAPCIERLPLAFLVNNNVIHQGRNTLKQFSENGLDLVVKSYQIPHIINRLSYGFFRASKAKRAYEYAIILQQQAIGTPQAIAYIEQRFAGLLYQSYFVSVCSTCPYTFNTLIQQPSYEYRTLVLQEIGRFTADLHTKGMLHQDYSGGNILFDVQNGKVLLELVDLNRIVFKHTIGIEEGCKNFERLNIDEEALQILATEYAKARNFDVDMCVESVLKMRWHKHKQR

Radius of gyration: 31.45 Å; chains: 1; bounding box: 78×57×81 Å

Foldseek 3Di:
DPDPDQQAQEEEEEEDAAQVPAQLVAVVLVVLAPDDRYAYEYEYQDHPDCNLVSLVVVVVVDVRYHYYYDHNLDDQVSRVVSLVVDRHQKYFYDYSRKHFHRHQVVVQVVCVVVDVLAFKEAEWAFEDDPDTDTDDADDDDLLVLQQDDRGDSRIMGGSVLCVQLVGFDSPQQAPSVSLSVCSSDLVHGDYHYDHDHTIHHYDDPPDSNVVCPVCLVLNQLVSCLSCVVSCCVNQVGGQDSNNVCSNVVNVQCVVFKDKDKDFDPVQVVCVVVSVCVVSVVSNQPQWPDDDQKTWHWDADPNFIKIKIKHHFDPPVVCVVPQQPDDDLQRLQQVVLVVCVVLVQAAFAWTMKMFMAGNSTTDIIMTMGTDDPFPDFQVRLQVCVPPPCNLVQLLVLLLSLLSCQVQQKQAPQLARRQWGWDADPNDIDIHGPSRSRIDGDPHDDLLSSLLSCLRYPHDLVSLLSSQQSNCVNNVHDSVVNSVSNVVSNVVVVVVD

pLDDT: mean 92.06, std 9.88, range [39.38, 98.88]